Protein AF-0000000084520763 (afdb_homodimer)

Organism: Aneurinibacillus migulanus (NCBI:txid47500)

Radius of gyration: 21.93 Å; Cα contacts (8 Å, |Δi|>4): 708; chains: 2; bounding box: 49×59×62 Å

pLDDT: mean 82.58, std 15.02, range [36.91, 96.44]

Foldseek 3Di:
DPPDPVVVVVVVVVVCVLCVPAFAFQAFAQDADDVVLLVVLLVQLVVQPDDDDQQKDKDKAQDLVLLVVVLVVLLVQVVVVVVVPDDPVCCVVCVPVCPVSGRCLSRSFRMKMWMWGFQPPVDDCRVVSSVVSVVSSQSSLSVSVKHKHWDARPPQVVVCVSVVHDPRIGTGTMIRIHHHDPPTDGPPDDDDDPVVVDDDD/DPPDPVVVVVVVVVVCVLCVPAFAFQAFAQDADDVVLLVVLLVQLVVQPDDDDQQKDKDKAQDLVLLVVVLVVLLVQVVVVVVVPDDPVCCVVCVPVPPVSGRCLSRSFRMKMWMWGFQPPVDDCRVVSSVVSVVSSQSSLSVSVKHKHWDARPPPVVVCVSVVHDPRIGTGTMIRIHHHDPPTDGPPDDDDDPVVVDDDD

InterPro domains:
  IPR000415 Nitroreductase-like [G3DSA:3.40.109.10] (2-201)
  IPR000415 Nitroreductase-like [SSF55469] (14-199)
  IPR029479 Nitroreductase [PF00881] (20-179)
  IPR050627 Nitroreductase/BluB [PTHR23026] (15-199)

Nearest PDB structures (foldseek):
  5ko8-assembly2_B-2  TM=8.827E-01  e=6.848E-21  Haliscomenobacter hydrossis DSM 1100
  5ko8-assembly1_A-3  TM=8.612E-01  e=7.291E-21  Haliscomenobacter hydrossis DSM 1100
  5ko7-assembly1_B  TM=8.906E-01  e=4.976E-18  Haliscomenobacter hydrossis DSM 1100
  4dn2-assembly1_B  TM=7.904E-01  e=3.378E-12  Geobacter metallireducens GS-15
  7vqk-assembly1_B  TM=6.724E-01  e=2.124E-10  Streptomyces sp. KIB-H033

Secondary structure (DSSP, 8-state):
----HHHHHHHHHHHHHHHTT--B-S-B-S----HHHHHHHHGGGGG-SS-SS--EEEEEE--HHHHHHHHHHHHHHHHHHHHHH--HHHHHHHTTS------THHHHSSEEEEEEEE--TT-TTHHHHHHHHHHHHHHHHHHTT-EE--B--SS-HHHHHHTT--TTEEEEEEEEEEPBPTT------PPPPHHHHEEE-/----HHHHHHHHHHHHHHHTT--B-S-B-S----HHHHHHHHGGGGG-SS-SS--EEEEEE--HHHHHHHHHHHHHHHHHHHHHH--HHHHHHHTTS------THHHHSSEEEEEEEE--TT-TTHHHHHHHHHHHHHHHHHHTT-EE--B--SS-HHHHHHTT--TTEEEEEEEEEEPBPTT------PPPPHHHHEEE-

Structure (mmCIF, N/CA/C/O backbone):
data_AF-0000000084520763-model_v1
#
loop_
_entity.id
_entity.type
_entity.pdbx_description
1 polymer 'Nitroreductase domain-containing protein'
#
loop_
_atom_site.group_PDB
_atom_site.id
_atom_site.type_symbol
_atom_site.label_atom_id
_atom_site.label_alt_id
_atom_site.label_comp_id
_atom_site.label_asym_id
_atom_site.label_entity_id
_atom_site.label_seq_id
_atom_site.pdbx_PDB_ins_code
_atom_site.Cartn_x
_atom_site.Cartn_y
_atom_site.Cartn_z
_atom_site.occupancy
_atom_site.B_iso_or_equiv
_atom_site.auth_seq_id
_atom_site.auth_comp_id
_atom_site.auth_asym_id
_atom_site.auth_atom_id
_atom_site.pdbx_PDB_model_num
ATOM 1 N N . MET A 1 1 ? 22.656 -13.297 -12.5 1 38.19 1 MET A N 1
ATOM 2 C CA . MET A 1 1 ? 23.25 -13.344 -11.172 1 38.19 1 MET A CA 1
ATOM 3 C C . MET A 1 1 ? 22.578 -14.406 -10.305 1 38.19 1 MET A C 1
ATOM 5 O O . MET A 1 1 ? 21.359 -14.453 -10.219 1 38.19 1 MET A O 1
ATOM 9 N N . ILE A 1 2 ? 23.219 -15.43 -10.148 1 45.47 2 ILE A N 1
ATOM 10 C CA . ILE A 1 2 ? 22.75 -16.516 -9.297 1 45.47 2 ILE A CA 1
ATOM 11 C C . ILE A 1 2 ? 22.297 -15.961 -7.953 1 45.47 2 ILE A C 1
ATOM 13 O O . ILE A 1 2 ? 23.078 -15.352 -7.219 1 45.47 2 ILE A O 1
ATOM 17 N N . VAL A 1 3 ? 21.188 -15.5 -8.008 1 58.38 3 VAL A N 1
ATOM 18 C CA . VAL A 1 3 ? 20.688 -14.961 -6.75 1 58.38 3 VAL A CA 1
ATOM 19 C C . VAL A 1 3 ? 20.812 -16.016 -5.648 1 58.38 3 VAL A C 1
ATOM 21 O O . VAL A 1 3 ? 20.359 -17.141 -5.812 1 58.38 3 VAL A O 1
ATOM 24 N N . ASN A 1 4 ? 21.922 -15.844 -4.773 1 74.38 4 ASN A N 1
ATOM 25 C CA . ASN A 1 4 ? 22.156 -16.703 -3.621 1 74.38 4 ASN A CA 1
ATOM 26 C C . ASN A 1 4 ? 21.25 -16.359 -2.453 1 74.38 4 ASN A C 1
ATOM 28 O O . ASN A 1 4 ? 20.938 -15.188 -2.227 1 74.38 4 ASN A O 1
ATOM 32 N N . ASP A 1 5 ? 20.688 -17.375 -1.87 1 80.19 5 ASP A N 1
ATOM 33 C CA . ASP A 1 5 ? 19.734 -17.297 -0.771 1 80.19 5 ASP A CA 1
ATOM 34 C C . ASP A 1 5 ? 20.281 -16.453 0.374 1 80.19 5 ASP A C 1
ATOM 36 O O . ASP A 1 5 ? 19.562 -15.625 0.944 1 80.19 5 ASP A O 1
ATOM 40 N N . GLU A 1 6 ? 21.594 -16.547 0.55 1 85.19 6 GLU A N 1
ATOM 41 C CA . GLU A 1 6 ? 22.188 -15.828 1.674 1 85.19 6 GLU A CA 1
ATOM 42 C C . GLU A 1 6 ? 22.234 -14.328 1.406 1 85.19 6 GLU A C 1
ATOM 44 O O . GLU A 1 6 ? 21.969 -13.523 2.301 1 85.19 6 GLU A O 1
ATOM 49 N N . THR A 1 7 ? 22.625 -14.047 0.231 1 90.44 7 THR A N 1
ATOM 50 C CA . THR A 1 7 ? 22.688 -12.641 -0.148 1 90.44 7 THR A CA 1
ATOM 51 C C . THR A 1 7 ? 21.297 -12.016 -0.14 1 90.44 7 THR A C 1
ATOM 53 O O . THR A 1 7 ? 21.125 -10.875 0.295 1 90.44 7 THR A O 1
ATOM 56 N N . GLN A 1 8 ? 20.359 -12.797 -0.57 1 92 8 GLN A N 1
ATOM 57 C CA . GLN A 1 8 ? 18.984 -12.312 -0.585 1 92 8 GLN A CA 1
ATOM 58 C C . GLN A 1 8 ? 18.469 -12.102 0.832 1 92 8 GLN A C 1
ATOM 60 O O . GLN A 1 8 ? 17.812 -11.086 1.115 1 92 8 GLN A O 1
ATOM 65 N N . LEU A 1 9 ? 18.828 -13.039 1.695 1 92.69 9 LEU A N 1
ATOM 66 C CA . LEU A 1 9 ? 18.391 -12.945 3.084 1 92.69 9 LEU A CA 1
ATOM 67 C C . LEU A 1 9 ? 19.016 -11.727 3.766 1 92.69 9 LEU A C 1
ATOM 69 O O . LEU A 1 9 ? 18.344 -11.023 4.52 1 92.69 9 LEU A O 1
ATOM 73 N N . ALA A 1 10 ? 20.25 -11.477 3.441 1 93.38 10 ALA A N 1
ATOM 74 C CA . ALA A 1 10 ? 20.938 -10.32 4.008 1 93.38 10 ALA A CA 1
ATOM 75 C C . ALA A 1 10 ? 20.328 -9.016 3.494 1 93.38 10 ALA A C 1
ATOM 77 O O . ALA A 1 10 ? 20.172 -8.055 4.246 1 93.38 10 ALA A O 1
ATOM 78 N N . ALA A 1 11 ? 19.984 -9.055 2.248 1 92.62 11 ALA A N 1
ATOM 79 C CA . ALA A 1 11 ? 19.406 -7.859 1.635 1 92.62 11 ALA A CA 1
ATOM 80 C C . ALA A 1 11 ? 18.047 -7.531 2.256 1 92.62 11 ALA A C 1
ATOM 82 O O . ALA A 1 11 ? 17.781 -6.375 2.592 1 92.62 11 ALA A O 1
ATOM 83 N N . ILE A 1 12 ? 17.234 -8.523 2.416 1 93.88 12 ILE A N 1
ATOM 84 C CA . ILE A 1 12 ? 15.898 -8.289 2.943 1 93.88 12 ILE A CA 1
ATOM 85 C C . ILE A 1 12 ? 15.984 -7.93 4.426 1 93.88 12 ILE A C 1
ATOM 87 O O . ILE A 1 12 ? 15.203 -7.109 4.918 1 93.88 12 ILE A O 1
ATOM 91 N N . GLU A 1 13 ? 16.906 -8.469 5.129 1 93.06 13 GLU A N 1
ATOM 92 C CA . GLU A 1 13 ? 17.109 -8.094 6.527 1 93.06 13 GLU A CA 1
ATOM 93 C C . GLU A 1 13 ? 17.531 -6.633 6.656 1 93.06 13 GLU A C 1
ATOM 95 O O . GLU A 1 13 ? 17 -5.906 7.504 1 93.06 13 GLU A O 1
ATOM 100 N N . SER A 1 14 ? 18.453 -6.277 5.84 1 94.19 14 SER A N 1
ATOM 101 C CA . SER A 1 14 ? 18.875 -4.883 5.836 1 94.19 14 SER A CA 1
ATOM 102 C C . SER A 1 14 ? 17.719 -3.945 5.508 1 94.19 14 SER A C 1
ATOM 104 O O . SER A 1 14 ? 17.562 -2.906 6.152 1 94.19 14 SER A O 1
ATOM 106 N N . TYR A 1 15 ? 16.969 -4.312 4.559 1 93.44 15 TYR A N 1
ATOM 107 C CA . TYR A 1 15 ? 15.805 -3.527 4.184 1 93.44 15 TYR A CA 1
ATOM 108 C C . TYR A 1 15 ? 14.82 -3.428 5.348 1 93.44 15 TYR A C 1
ATOM 110 O O . TYR A 1 15 ? 14.336 -2.34 5.668 1 93.44 15 TYR A O 1
ATOM 118 N N . PHE A 1 16 ? 14.555 -4.508 5.988 1 91.62 16 PHE A N 1
ATOM 119 C CA . PHE A 1 16 ? 13.617 -4.543 7.102 1 91.62 16 PHE A CA 1
ATOM 120 C C . PHE A 1 16 ? 14.078 -3.639 8.234 1 91.62 16 PHE A C 1
ATOM 122 O O . PHE A 1 16 ? 13.281 -2.869 8.781 1 91.62 16 PHE A O 1
ATOM 129 N N . GLN A 1 17 ? 15.32 -3.719 8.516 1 90.75 17 GLN A N 1
ATOM 130 C CA . GLN A 1 17 ? 15.867 -2.9 9.594 1 90.75 17 GLN A CA 1
ATOM 131 C C . GLN A 1 17 ? 15.75 -1.415 9.273 1 90.75 17 GLN A C 1
ATOM 133 O O . GLN A 1 17 ? 15.492 -0.598 10.156 1 90.75 17 GLN A O 1
ATOM 138 N N . PHE A 1 18 ? 15.961 -1.169 8.047 1 91.75 18 PHE A N 1
ATOM 139 C CA . PHE A 1 18 ? 15.828 0.212 7.598 1 91.75 18 PHE A CA 1
ATOM 140 C C . PHE A 1 18 ? 14.383 0.678 7.699 1 91.75 18 PHE A C 1
ATOM 142 O O . PHE A 1 18 ? 14.109 1.737 8.266 1 91.75 18 PHE A O 1
ATOM 149 N N . MET A 1 19 ? 13.438 -0.128 7.258 1 90.88 19 MET A N 1
ATOM 150 C CA . MET A 1 19 ? 12.023 0.252 7.211 1 90.88 19 MET A CA 1
ATOM 151 C C . MET A 1 19 ? 11.422 0.276 8.609 1 90.88 19 MET A C 1
ATOM 153 O O . MET A 1 19 ? 10.5 1.049 8.883 1 90.88 19 MET A O 1
ATOM 157 N N . LYS A 1 20 ? 11.922 -0.509 9.453 1 85.88 20 LYS A N 1
ATOM 158 C CA . LYS A 1 20 ? 11.422 -0.598 10.82 1 85.88 20 LYS A CA 1
ATOM 159 C C . LYS A 1 20 ? 11.625 0.718 11.57 1 85.88 20 LYS A C 1
ATOM 161 O O . LYS A 1 20 ? 10.969 0.966 12.586 1 85.88 20 LYS A O 1
ATOM 166 N N . LYS A 1 21 ? 12.492 1.505 11.078 1 85.44 21 LYS A N 1
ATOM 167 C CA . LYS A 1 21 ? 12.742 2.803 11.695 1 85.44 21 LYS A CA 1
ATOM 168 C C . LYS A 1 21 ? 11.633 3.793 11.359 1 85.44 21 LYS A C 1
ATOM 170 O O . LYS A 1 21 ? 11.523 4.848 11.984 1 85.44 21 LYS A O 1
ATOM 175 N N . ARG A 1 22 ? 10.883 3.383 10.367 1 80.12 22 ARG A N 1
ATOM 176 C CA . ARG A 1 22 ? 9.758 4.246 10.023 1 80.12 22 ARG A CA 1
ATOM 177 C C . ARG A 1 22 ? 8.742 4.293 11.156 1 80.12 22 ARG A C 1
ATOM 179 O O . ARG A 1 22 ? 8.383 3.258 11.719 1 80.12 22 ARG A O 1
ATOM 186 N N . ARG A 1 23 ? 8.305 5.477 11.594 1 75.25 23 ARG A N 1
ATOM 187 C CA . ARG A 1 23 ? 7.281 5.66 12.617 1 75.25 23 ARG A CA 1
ATOM 188 C C . ARG A 1 23 ? 6.32 6.781 12.234 1 75.25 23 ARG A C 1
ATOM 190 O O . ARG A 1 23 ? 6.688 7.695 11.492 1 75.25 23 ARG A O 1
ATOM 197 N N . ASN A 1 24 ? 5.129 6.57 12.773 1 76.69 24 ASN A N 1
ATOM 198 C CA . ASN A 1 24 ? 4.223 7.711 12.695 1 76.69 24 ASN A CA 1
ATOM 199 C C . ASN A 1 24 ? 4.68 8.859 13.586 1 76.69 24 ASN A C 1
ATOM 201 O O . ASN A 1 24 ? 5.051 8.641 14.742 1 76.69 24 ASN A O 1
ATOM 205 N N . VAL A 1 25 ? 4.727 9.891 12.977 1 77.38 25 VAL A N 1
ATOM 206 C CA . VAL A 1 25 ? 5.191 11.078 13.688 1 77.38 25 VAL A CA 1
ATOM 207 C C . VAL A 1 25 ? 4.078 12.125 13.727 1 77.38 25 VAL A C 1
ATOM 209 O O . VAL A 1 25 ? 3.428 12.391 12.719 1 77.38 25 VAL A O 1
ATOM 212 N N . ARG A 1 26 ? 3.844 12.648 14.938 1 81.31 26 ARG A N 1
ATOM 213 C CA . ARG A 1 26 ? 2.816 13.68 15.078 1 81.31 26 ARG A CA 1
ATOM 214 C C . ARG A 1 26 ? 3.439 15.031 15.383 1 81.31 26 ARG A C 1
ATOM 216 O O . ARG A 1 26 ? 2.754 16.062 15.352 1 81.31 26 ARG A O 1
ATOM 223 N N . GLN A 1 27 ? 4.66 14.938 15.656 1 87 27 GLN A N 1
ATOM 224 C CA . GLN A 1 27 ? 5.398 16.172 15.898 1 87 27 GLN A CA 1
ATOM 225 C C . GLN A 1 27 ? 6.426 16.422 14.797 1 87 27 GLN A C 1
ATOM 227 O O . GLN A 1 27 ? 7.32 15.602 14.57 1 87 27 GLN A O 1
ATOM 232 N N . TYR A 1 28 ? 6.301 17.547 14.188 1 91.44 28 TYR A N 1
ATOM 233 C CA . TYR A 1 28 ? 7.141 17.859 13.031 1 91.44 28 TYR A CA 1
ATOM 234 C C . TYR A 1 28 ? 8.062 19.031 13.328 1 91.44 28 TYR A C 1
ATOM 236 O O . TYR A 1 28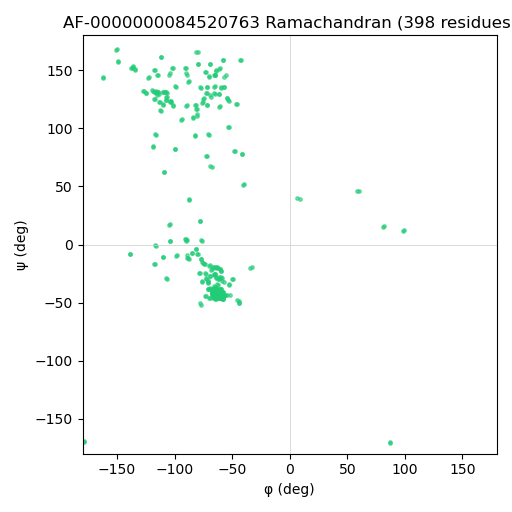 ? 7.703 19.938 14.086 1 91.44 28 TYR A O 1
ATOM 244 N N . ALA A 1 29 ? 9.188 18.891 12.734 1 88.62 29 ALA A N 1
ATOM 245 C CA . ALA A 1 29 ? 10.078 20.047 12.742 1 88.62 29 ALA A CA 1
ATOM 246 C C . ALA A 1 29 ? 9.531 21.172 11.867 1 88.62 29 ALA A C 1
ATOM 248 O O . ALA A 1 29 ? 8.781 20.906 10.914 1 88.62 29 ALA A O 1
ATOM 249 N N . ARG A 1 30 ? 9.914 22.344 12.164 1 82.31 30 ARG A N 1
ATOM 250 C CA . ARG A 1 30 ? 9.461 23.5 11.391 1 82.31 30 ARG A CA 1
ATOM 251 C C . ARG A 1 30 ? 10.266 23.641 10.102 1 82.31 30 ARG A C 1
ATOM 253 O O . ARG A 1 30 ? 9.898 24.422 9.219 1 82.31 30 ARG A O 1
ATOM 260 N N . GLU A 1 31 ? 11.227 22.891 10.008 1 85.12 31 GLU A N 1
ATOM 261 C CA . GLU A 1 31 ? 12.062 22.938 8.812 1 85.12 31 GLU A CA 1
ATOM 262 C C . GLU A 1 31 ? 11.258 22.625 7.559 1 85.12 31 GLU A C 1
ATOM 264 O O . GLU A 1 31 ? 10.43 21.703 7.566 1 85.12 31 GLU A O 1
ATOM 269 N N . ASN A 1 32 ? 11.547 23.453 6.598 1 89.19 32 ASN A N 1
ATOM 270 C CA . ASN A 1 32 ? 10.875 23.234 5.324 1 89.19 32 ASN A C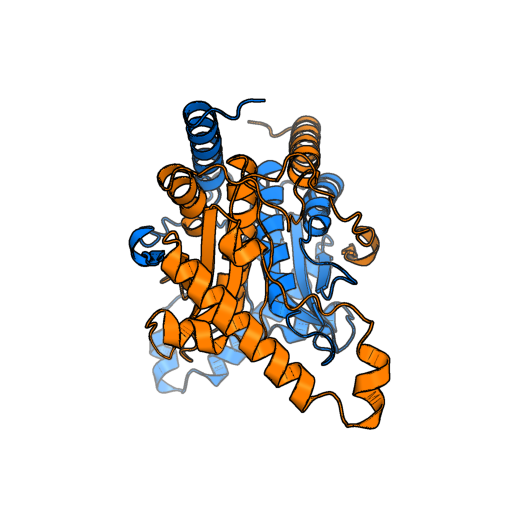A 1
ATOM 271 C C . ASN A 1 32 ? 11.445 22.031 4.594 1 89.19 32 ASN A C 1
ATOM 273 O O . ASN A 1 32 ? 12.602 21.672 4.785 1 89.19 32 ASN A O 1
ATOM 277 N N . VAL A 1 33 ? 10.586 21.375 3.846 1 93.12 33 VAL A N 1
ATOM 278 C CA . VAL A 1 33 ? 10.984 20.297 2.941 1 93.12 33 VAL A CA 1
ATOM 279 C C . VAL A 1 33 ? 10.891 20.781 1.494 1 93.12 33 VAL A C 1
ATOM 281 O O . VAL A 1 33 ? 9.844 21.266 1.062 1 93.12 33 VAL A O 1
ATOM 284 N N . ASP A 1 34 ? 11.992 20.641 0.862 1 92.5 34 ASP A N 1
ATOM 285 C CA . ASP A 1 34 ? 11.992 20.984 -0.557 1 92.5 34 ASP A CA 1
ATOM 286 C C . ASP A 1 34 ? 10.898 20.234 -1.306 1 92.5 34 ASP A C 1
ATOM 288 O O . ASP A 1 34 ? 10.844 19 -1.246 1 92.5 34 ASP A O 1
ATOM 292 N N . ILE A 1 35 ? 10.086 21.016 -2.006 1 92.56 35 ILE A N 1
ATOM 293 C CA . ILE A 1 35 ? 8.969 20.422 -2.73 1 92.56 35 ILE A CA 1
ATOM 294 C C . ILE A 1 35 ? 9.484 19.438 -3.777 1 92.56 35 ILE A C 1
ATOM 296 O O . ILE A 1 35 ? 8.828 18.438 -4.086 1 92.56 35 ILE A O 1
ATOM 300 N N . ASN A 1 36 ? 10.672 19.656 -4.273 1 92.5 36 ASN A N 1
ATOM 301 C CA . ASN A 1 36 ? 11.258 18.75 -5.254 1 92.5 36 ASN A CA 1
ATOM 302 C C . ASN A 1 36 ? 11.531 17.375 -4.652 1 92.5 36 ASN A C 1
ATOM 304 O O . ASN A 1 36 ? 11.398 16.359 -5.332 1 92.5 36 ASN A O 1
ATOM 308 N N . LEU A 1 37 ? 11.992 17.375 -3.447 1 93.75 37 LEU A N 1
ATOM 309 C CA . LEU A 1 37 ? 12.219 16.125 -2.754 1 93.75 37 LEU A CA 1
ATOM 310 C C . LEU A 1 37 ? 10.93 15.32 -2.635 1 93.75 37 LEU A C 1
ATOM 312 O O . LEU A 1 37 ? 10.906 14.117 -2.904 1 93.75 37 LEU A O 1
ATOM 316 N N . LEU A 1 38 ? 9.859 16 -2.285 1 93.88 38 LEU A N 1
ATOM 317 C CA . LEU A 1 38 ? 8.555 15.352 -2.195 1 93.88 38 LEU A CA 1
ATOM 318 C C . LEU A 1 38 ? 8.109 14.852 -3.562 1 93.88 38 LEU A C 1
ATOM 320 O O . LEU A 1 38 ? 7.617 13.727 -3.688 1 93.88 38 LEU A O 1
ATOM 324 N N . HIS A 1 39 ? 8.344 15.633 -4.543 1 92.38 39 HIS A N 1
ATOM 325 C CA . HIS A 1 39 ? 7.969 15.234 -5.895 1 92.38 39 HIS A CA 1
ATOM 326 C C . HIS A 1 39 ? 8.711 13.969 -6.32 1 92.38 39 HIS A C 1
ATOM 328 O O . HIS A 1 39 ? 8.117 13.062 -6.91 1 92.38 39 HIS A O 1
ATOM 334 N N . GLN A 1 40 ? 9.961 13.961 -6.035 1 91.88 40 GLN A N 1
ATOM 335 C CA . GLN A 1 40 ? 10.758 12.781 -6.371 1 91.88 40 GLN A CA 1
ATOM 336 C C . GLN A 1 40 ? 10.25 11.547 -5.633 1 91.88 40 GLN A C 1
ATOM 338 O O . GLN A 1 40 ? 10.18 10.461 -6.203 1 91.88 40 GLN A O 1
ATOM 343 N N . ALA A 1 41 ? 9.922 11.742 -4.398 1 93.56 41 ALA A N 1
ATOM 344 C CA . ALA A 1 41 ? 9.375 10.625 -3.633 1 93.56 41 ALA A CA 1
ATOM 345 C C . ALA A 1 41 ? 8.055 10.141 -4.234 1 93.56 41 ALA A C 1
ATOM 347 O O . ALA A 1 41 ? 7.801 8.938 -4.297 1 93.56 41 ALA A O 1
ATOM 348 N N . MET A 1 42 ? 7.277 11.055 -4.766 1 93.62 42 MET A N 1
ATOM 349 C CA . MET A 1 42 ? 5.953 10.75 -5.297 1 93.62 42 MET A CA 1
ATOM 350 C C . MET A 1 42 ? 6.055 10 -6.617 1 93.62 42 MET A C 1
ATOM 352 O O . MET A 1 42 ? 5.086 9.375 -7.059 1 93.62 42 MET A O 1
ATOM 356 N N . ARG A 1 43 ? 7.184 10.008 -7.266 1 89.69 43 ARG A N 1
ATOM 357 C CA . ARG A 1 43 ? 7.371 9.234 -8.492 1 89.69 43 ARG A CA 1
ATOM 358 C C . ARG A 1 43 ? 7.16 7.742 -8.234 1 89.69 43 ARG A C 1
ATOM 360 O O . ARG A 1 43 ? 6.828 6.992 -9.148 1 89.69 43 ARG A O 1
ATOM 367 N N . ALA A 1 44 ? 7.32 7.391 -6.977 1 87.69 44 ALA A N 1
ATOM 368 C CA . ALA A 1 44 ? 7.188 5.98 -6.617 1 87.69 44 ALA A CA 1
ATOM 369 C C . ALA A 1 44 ? 5.77 5.48 -6.863 1 87.69 44 ALA A C 1
ATOM 371 O O . ALA A 1 44 ? 5.559 4.297 -7.129 1 87.69 44 ALA A O 1
ATOM 372 N N . VAL A 1 45 ? 4.766 6.371 -6.781 1 85.69 45 VAL A N 1
ATOM 373 C CA . VAL A 1 45 ? 3.373 5.965 -6.945 1 85.69 45 VAL A CA 1
ATOM 374 C C . VAL A 1 45 ? 3.137 5.496 -8.375 1 85.69 45 VAL A C 1
ATOM 376 O O . VAL A 1 45 ? 2.219 4.715 -8.641 1 85.69 45 VAL A O 1
ATOM 379 N N . ALA A 1 46 ? 3.986 5.871 -9.258 1 76.12 46 ALA A N 1
ATOM 380 C CA . ALA A 1 46 ? 3.871 5.48 -10.664 1 76.12 46 ALA A CA 1
ATOM 381 C C . ALA A 1 46 ? 4.324 4.039 -10.867 1 76.12 46 ALA A C 1
ATOM 383 O O . ALA A 1 46 ? 4.133 3.471 -11.945 1 76.12 46 ALA A O 1
ATOM 384 N N . ILE A 1 47 ? 4.969 3.508 -9.828 1 75.25 47 ILE A N 1
ATOM 385 C CA . ILE A 1 47 ? 5.375 2.109 -9.914 1 75.25 47 ILE A CA 1
ATOM 386 C C . ILE A 1 47 ? 4.176 1.206 -9.656 1 75.25 47 ILE A C 1
ATOM 388 O O . ILE A 1 47 ? 4.336 0.033 -9.305 1 75.25 47 ILE A O 1
ATOM 392 N N . ASP A 1 48 ? 3.002 1.688 -9.805 1 75.12 48 ASP A N 1
ATOM 393 C CA . ASP A 1 48 ? 1.726 0.984 -9.742 1 75.12 48 ASP A CA 1
ATOM 394 C C . ASP A 1 48 ? 1.775 -0.31 -10.555 1 75.12 48 ASP A C 1
ATOM 396 O O . ASP A 1 48 ? 2.09 -0.291 -11.75 1 75.12 48 ASP A O 1
ATOM 400 N N . PRO A 1 49 ? 1.525 -1.462 -9.844 1 77.31 49 PRO A N 1
ATOM 401 C CA . PRO A 1 49 ? 1.66 -2.75 -10.531 1 77.31 49 PRO A CA 1
ATOM 402 C C . PRO A 1 49 ? 0.481 -3.059 -11.445 1 77.31 49 PRO A C 1
ATOM 404 O O . PRO A 1 49 ? 0.437 -4.125 -12.07 1 77.31 49 PRO A O 1
ATOM 407 N N . PHE A 1 50 ? -0.397 -2.182 -11.555 1 79.25 50 PHE A N 1
ATOM 408 C CA . PHE A 1 50 ? -1.604 -2.447 -12.328 1 79.25 50 PHE A CA 1
ATOM 409 C C . PHE A 1 50 ? -1.549 -1.739 -13.672 1 79.25 50 PHE A C 1
ATOM 411 O O . PHE A 1 50 ? -0.855 -0.731 -13.82 1 79.25 50 PHE A O 1
ATOM 418 N N . GLY A 1 51 ? -2.078 -2.309 -14.625 1 73.12 51 GLY A N 1
ATOM 419 C CA . GLY A 1 51 ? -2.182 -1.668 -15.93 1 73.12 51 GLY A CA 1
ATOM 420 C C . GLY A 1 51 ? -3.33 -0.682 -16.016 1 73.12 51 GLY A C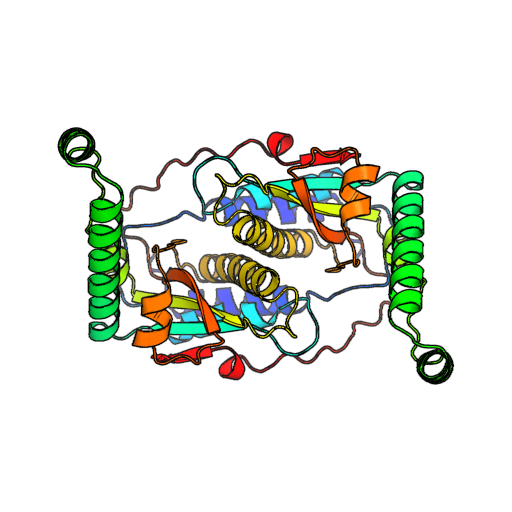 1
ATOM 421 O O . GLY A 1 51 ? -4.121 -0.555 -15.086 1 73.12 51 GLY A O 1
ATOM 422 N N . GLY A 1 52 ? -3.301 0.135 -17.047 1 76.25 52 GLY A N 1
ATOM 423 C CA . GLY A 1 52 ? -4.402 1.04 -17.328 1 76.25 52 GLY A CA 1
ATOM 424 C C . GLY A 1 52 ? -4.289 2.363 -16.594 1 76.25 52 GLY A C 1
ATOM 425 O O . GLY A 1 52 ? -3.225 2.701 -16.062 1 76.25 52 GLY A O 1
ATOM 426 N N . GLU A 1 53 ? -5.328 3.041 -16.688 1 80.75 53 GLU A N 1
ATOM 427 C CA . GLU A 1 53 ? -5.355 4.348 -16.031 1 80.75 53 GLU A CA 1
ATOM 428 C C . GLU A 1 53 ? -5.438 4.203 -14.516 1 80.75 53 GLU A C 1
ATOM 430 O O . GLU A 1 53 ? -6.184 3.361 -14.008 1 80.75 53 GLU A O 1
ATOM 435 N N . GLN A 1 54 ? -4.656 4.98 -13.883 1 87.81 54 GLN A N 1
ATOM 436 C CA . GLN A 1 54 ? -4.668 4.965 -12.422 1 87.81 54 GLN A CA 1
ATOM 437 C C . GLN A 1 54 ? -5.938 5.605 -11.875 1 87.81 54 GLN A C 1
ATOM 439 O O . GLN A 1 54 ? -6.203 6.785 -12.125 1 87.81 54 GLN A O 1
ATOM 444 N N . PRO A 1 55 ? -6.707 4.867 -11.125 1 91.62 55 PRO A N 1
ATOM 445 C CA . PRO A 1 55 ? -7.977 5.387 -10.609 1 91.62 55 PRO A CA 1
ATOM 446 C C . PRO A 1 55 ? -7.82 6.117 -9.281 1 91.62 55 PRO A C 1
ATOM 448 O O . PRO A 1 55 ? -8.633 5.93 -8.367 1 91.62 55 PRO A O 1
ATOM 451 N N . TYR A 1 56 ? -6.801 6.859 -9.117 1 93.12 56 TYR A N 1
ATOM 452 C CA . TYR A 1 56 ? -6.543 7.625 -7.898 1 93.12 56 TYR A CA 1
ATOM 453 C C . TYR A 1 56 ? -5.777 8.906 -8.219 1 93.12 56 TYR A C 1
ATOM 455 O O . TYR A 1 56 ? -5.195 9.039 -9.297 1 93.12 56 TYR A O 1
ATOM 463 N N . ARG A 1 57 ? -5.902 9.828 -7.328 1 93 57 ARG A N 1
ATOM 464 C CA . ARG A 1 57 ? -5.176 11.094 -7.391 1 93 57 ARG A CA 1
ATOM 465 C C . ARG A 1 57 ? -4.578 11.445 -6.031 1 93 57 ARG A C 1
ATOM 467 O O . ARG A 1 57 ? -5.094 11.031 -4.992 1 93 57 ARG A O 1
ATOM 474 N N . PHE A 1 58 ? -3.473 12.156 -6.133 1 95 58 PHE A N 1
ATOM 475 C CA . PHE A 1 58 ? -2.857 12.734 -4.941 1 95 58 PHE A CA 1
ATOM 476 C C . PHE A 1 58 ? -2.801 14.25 -5.035 1 95 58 PHE A C 1
ATOM 478 O O . PHE A 1 58 ? -2.424 14.797 -6.074 1 95 58 PHE A O 1
ATOM 485 N N . ALA A 1 59 ? -3.229 14.906 -3.965 1 95.19 59 ALA A N 1
ATOM 486 C CA . ALA A 1 59 ? -3.088 16.359 -3.871 1 95.19 59 ALA A CA 1
ATOM 487 C C . ALA A 1 59 ? -1.991 16.734 -2.881 1 95.19 59 ALA A C 1
ATOM 489 O O . ALA A 1 59 ? -1.943 16.219 -1.766 1 95.19 59 ALA A O 1
ATOM 490 N N . ILE A 1 60 ? -1.092 17.609 -3.293 1 95.69 60 ILE A N 1
ATOM 491 C CA . ILE A 1 60 ? -0.07 18.141 -2.404 1 95.69 60 ILE A CA 1
ATOM 492 C C . ILE A 1 60 ? -0.459 19.562 -1.973 1 95.69 60 ILE A C 1
ATOM 494 O O . ILE A 1 60 ? -0.721 20.422 -2.814 1 95.69 60 ILE A O 1
ATOM 498 N N . VAL A 1 61 ? -0.549 19.766 -0.68 1 95.19 61 VAL A N 1
ATOM 499 C CA . VAL A 1 61 ? -0.831 21.078 -0.109 1 95.19 61 VAL A CA 1
ATOM 500 C C . VAL A 1 61 ? 0.397 21.578 0.642 1 95.19 61 VAL A C 1
ATOM 502 O O . VAL A 1 61 ? 0.787 21.016 1.665 1 95.19 61 VAL A O 1
ATOM 505 N N . SER A 1 62 ? 0.969 22.672 0.16 1 93.69 62 SER A N 1
ATOM 506 C CA . SER A 1 62 ? 2.199 23.188 0.751 1 93.69 62 SER A CA 1
ATOM 507 C C . SER A 1 62 ? 1.994 24.578 1.325 1 93.69 62 SER A C 1
ATOM 509 O O . SER A 1 62 ? 2.805 25.047 2.125 1 93.69 62 SER A O 1
ATOM 511 N N . ASN A 1 63 ? 0.905 25.125 0.85 1 92.44 63 ASN A N 1
ATOM 512 C CA . ASN A 1 63 ? 0.604 26.484 1.3 1 92.44 63 ASN A CA 1
ATOM 513 C C . ASN A 1 63 ? 0.143 26.5 2.754 1 92.44 63 ASN A C 1
ATOM 515 O O . ASN A 1 63 ? -0.788 25.781 3.125 1 92.44 63 ASN A O 1
ATOM 519 N N . ASN A 1 64 ? 0.771 27.406 3.541 1 92.69 64 ASN A N 1
ATOM 520 C CA . ASN A 1 64 ? 0.487 27.438 4.973 1 92.69 64 ASN A CA 1
ATOM 521 C C . ASN A 1 64 ? -0.963 27.844 5.242 1 92.69 64 ASN A C 1
ATOM 523 O O . ASN A 1 64 ? -1.59 27.312 6.164 1 92.69 64 ASN A O 1
ATOM 527 N N . GLU A 1 65 ? -1.413 28.75 4.488 1 94 65 GLU A N 1
ATOM 528 C CA . GLU A 1 65 ? -2.795 29.188 4.672 1 94 65 GLU A CA 1
ATOM 529 C C . GLU A 1 65 ? -3.773 28.047 4.391 1 94 65 GLU A C 1
ATOM 531 O O . GLU A 1 65 ? -4.746 27.859 5.125 1 94 65 GLU A O 1
ATOM 536 N N . GLN A 1 66 ? -3.518 27.312 3.346 1 93.94 66 GLN A N 1
ATOM 537 C CA . GLN A 1 66 ? -4.383 26.188 2.992 1 93.94 66 GLN A CA 1
ATOM 538 C C . GLN A 1 66 ? -4.293 25.078 4.031 1 93.94 66 GLN A C 1
ATOM 540 O O . GLN A 1 66 ? -5.305 24.469 4.387 1 93.94 66 GLN A O 1
ATOM 545 N N . LYS A 1 67 ? -3.121 24.797 4.461 1 94 67 LYS A N 1
ATOM 546 C CA . LYS A 1 67 ? -2.965 23.797 5.512 1 94 67 LYS A CA 1
ATOM 547 C C . LYS A 1 67 ? -3.725 24.188 6.773 1 94 67 LYS A C 1
ATOM 549 O O . LYS A 1 67 ? -4.359 23.359 7.414 1 94 67 LYS A O 1
ATOM 554 N N . GLN A 1 68 ? -3.611 25.453 7.148 1 93.94 68 GLN A N 1
ATOM 555 C CA . GLN A 1 68 ? -4.34 25.969 8.305 1 93.94 68 GLN A CA 1
ATOM 556 C C . GLN A 1 68 ? -5.844 25.781 8.133 1 93.94 68 GLN A C 1
ATOM 558 O O . GLN A 1 68 ? -6.543 25.391 9.07 1 93.94 68 GLN A O 1
ATOM 563 N N . LYS A 1 69 ? -6.27 26.109 6.961 1 92.62 69 LYS A N 1
ATOM 564 C CA . LYS A 1 69 ? -7.695 25.953 6.688 1 92.62 69 LYS A CA 1
ATOM 565 C C . LYS A 1 69 ? -8.125 24.5 6.789 1 92.62 69 LYS A C 1
ATOM 567 O O . LYS A 1 69 ? -9.18 24.188 7.34 1 92.62 69 LYS A O 1
ATOM 572 N N . ILE A 1 70 ? -7.367 23.641 6.23 1 92 70 ILE A N 1
ATOM 573 C CA . ILE A 1 70 ? -7.656 22.203 6.312 1 92 70 ILE A CA 1
ATOM 574 C C . ILE A 1 70 ? -7.719 21.781 7.777 1 92 70 ILE A C 1
ATOM 576 O O . ILE A 1 70 ? -8.617 21.031 8.172 1 92 70 ILE A O 1
ATOM 580 N N . ARG A 1 71 ? -6.781 22.234 8.586 1 91.25 71 ARG A N 1
ATOM 581 C CA . ARG A 1 71 ? -6.773 21.922 10.008 1 91.25 71 ARG A CA 1
ATOM 582 C C . ARG A 1 71 ? -8.062 22.375 10.68 1 91.25 71 ARG A C 1
ATOM 584 O O . ARG A 1 71 ? -8.688 21.625 11.422 1 91.25 71 ARG A O 1
ATOM 591 N N . GLU A 1 72 ? -8.414 23.547 10.383 1 89.69 72 GLU A N 1
ATOM 592 C CA . GLU A 1 72 ? -9.617 24.125 10.969 1 89.69 72 GLU A CA 1
ATOM 593 C C . GLU A 1 72 ? -10.859 23.312 10.602 1 89.69 72 GLU A C 1
ATOM 595 O O . GLU A 1 72 ? -11.68 23 11.461 1 89.69 72 GLU A O 1
ATOM 600 N N . LEU A 1 73 ? -10.953 22.984 9.367 1 87.25 73 LEU A N 1
ATOM 601 C CA . LEU A 1 73 ? -12.094 22.219 8.891 1 87.25 73 LEU A CA 1
ATOM 602 C C . LEU A 1 73 ? -12.102 20.828 9.508 1 87.25 73 LEU A C 1
ATOM 604 O O . LEU A 1 73 ? -13.164 20.312 9.867 1 87.25 73 LEU A O 1
ATOM 608 N N . ALA A 1 74 ? -11 20.25 9.609 1 85.81 74 ALA A N 1
ATOM 609 C CA . ALA A 1 74 ? -10.891 18.922 10.227 1 85.81 74 ALA A CA 1
ATOM 610 C C . ALA A 1 74 ? -11.312 18.969 11.695 1 85.81 74 ALA A C 1
ATOM 612 O O . ALA A 1 74 ? -11.992 18.062 12.172 1 85.81 74 ALA A O 1
ATOM 613 N N . GLU A 1 75 ? -10.867 19.922 12.391 1 83.12 75 GLU A N 1
ATOM 614 C CA . GLU A 1 75 ? -11.195 20.078 13.805 1 83.12 75 GLU A CA 1
ATOM 615 C C . GLU A 1 75 ? -12.688 20.328 14 1 83.12 75 GLU A C 1
ATOM 617 O O . GLU A 1 75 ? -13.297 19.828 14.945 1 83.12 75 GLU A O 1
ATOM 622 N N . ILE A 1 76 ? -13.242 21.078 13.117 1 80.88 76 ILE A N 1
ATOM 623 C CA . ILE A 1 76 ? -14.672 21.344 13.156 1 80.88 76 ILE A CA 1
ATOM 624 C C . ILE A 1 76 ? -15.453 20.047 12.969 1 80.88 76 ILE A C 1
ATOM 626 O O . ILE A 1 76 ? -16.422 19.797 13.695 1 80.88 76 ILE A O 1
ATOM 630 N N . GLU A 1 77 ? -15.039 19.25 12.016 1 78.56 77 GLU A N 1
ATOM 631 C CA . GLU A 1 77 ? -15.727 17.984 11.75 1 78.56 77 GLU A CA 1
ATOM 632 C C . GLU A 1 77 ? -15.625 17.047 12.953 1 78.56 77 GLU A C 1
ATOM 634 O O . GLU A 1 77 ? -16.578 16.328 13.266 1 78.56 77 GLU A O 1
ATOM 639 N N . GLU A 1 78 ? -14.539 17.016 13.555 1 76.19 78 GLU A N 1
ATOM 640 C CA . GLU A 1 78 ? -14.359 16.172 14.742 1 76.19 78 GLU A CA 1
ATOM 641 C C . GLU A 1 78 ? -15.289 16.609 15.867 1 76.19 78 GLU A C 1
ATOM 643 O O . GLU A 1 78 ? -15.875 15.758 16.547 1 76.19 78 GLU A O 1
ATOM 648 N N . VAL A 1 79 ? -15.352 17.891 16.078 1 71.94 79 VAL A N 1
ATOM 649 C CA . VAL A 1 79 ? -16.234 18.422 17.094 1 71.94 79 VAL A CA 1
ATOM 650 C C . VAL A 1 79 ? -17.688 18.031 16.797 1 71.94 79 VAL A C 1
ATOM 652 O O . VAL A 1 79 ? -18.422 17.609 17.688 1 71.94 79 VAL A O 1
ATOM 655 N N . LYS A 1 80 ? -18.031 18.078 15.539 1 73.88 80 LYS A N 1
ATOM 656 C CA . LYS A 1 80 ? -19.391 17.703 15.125 1 73.88 80 LYS A CA 1
ATOM 657 C C . LYS A 1 80 ? -19.656 16.234 15.391 1 73.88 80 LYS A C 1
ATOM 659 O O . LYS A 1 80 ? -20.734 15.867 15.883 1 73.88 80 LYS A O 1
ATOM 664 N N . LEU A 1 81 ? -18.734 15.453 15 1 68.5 81 LEU A N 1
ATOM 665 C CA . LEU A 1 81 ? -18.891 14.016 15.18 1 68.5 81 LEU A CA 1
ATOM 666 C C . LEU A 1 81 ? -19 13.664 16.656 1 68.5 81 LEU A C 1
ATOM 668 O O . LEU A 1 81 ? -19.828 12.836 17.047 1 68.5 81 LEU A O 1
ATOM 672 N N . TYR A 1 82 ? -18.156 14.266 17.406 1 64.94 82 TYR A N 1
ATOM 673 C CA . TYR A 1 82 ? -18.203 14.039 18.844 1 64.94 82 TYR A CA 1
ATOM 674 C C . TYR A 1 82 ? -19.531 14.484 19.438 1 64.94 82 TYR A C 1
ATOM 676 O O . TYR A 1 82 ? -20.078 13.805 20.312 1 64.94 82 TYR A O 1
ATOM 684 N N . GLN A 1 83 ? -19.922 15.547 19.031 1 65.81 83 GLN A N 1
ATOM 685 C CA . GLN A 1 83 ? -21.172 16.078 19.547 1 65.81 83 GLN A CA 1
ATOM 686 C C . GLN A 1 83 ? -22.359 15.211 19.125 1 65.81 83 GLN A C 1
ATOM 688 O O . GLN A 1 83 ? -23.328 15.07 19.875 1 65.81 83 GLN A O 1
ATOM 693 N N . GLU A 1 84 ? -22.281 14.68 17.938 1 62.81 84 GLU A N 1
ATOM 694 C CA . GLU A 1 84 ? -23.328 13.805 17.438 1 62.81 84 GLU A CA 1
ATOM 695 C C . GLU A 1 84 ? -23.344 12.469 18.172 1 62.81 84 GLU A C 1
ATOM 697 O O . GLU A 1 84 ? -24.375 11.82 18.281 1 62.81 84 GLU A O 1
ATOM 702 N N . ARG A 1 85 ? -22.156 12.023 18.453 1 57.91 85 ARG A N 1
ATOM 703 C CA . ARG A 1 85 ? -22.062 10.727 19.125 1 57.91 85 ARG A CA 1
ATOM 704 C C . ARG A 1 85 ? -22.375 10.867 20.609 1 57.91 85 ARG A C 1
ATOM 706 O O . ARG A 1 85 ? -22.719 9.883 21.281 1 57.91 85 ARG A O 1
ATOM 713 N N . ILE A 1 86 ? -21.797 11.773 21.406 1 54.25 86 ILE A N 1
ATOM 714 C CA . ILE A 1 86 ? -21.953 11.852 22.859 1 54.25 86 ILE A CA 1
ATOM 715 C C . ILE A 1 86 ? -23.359 12.336 23.203 1 54.25 86 ILE A C 1
ATOM 717 O O . ILE A 1 86 ? -23.781 13.414 22.75 1 54.25 86 ILE A O 1
ATOM 721 N N . SER A 1 87 ? -24.281 11.453 23.469 1 50.75 87 SER A N 1
ATOM 722 C CA . SER A 1 87 ? -25.422 11.812 24.297 1 50.75 87 SER A CA 1
ATOM 723 C C . SER A 1 87 ? -24.984 12.641 25.5 1 50.75 87 SER A C 1
ATOM 725 O O . SER A 1 87 ? -23.812 12.602 25.906 1 50.75 87 SER A O 1
ATOM 727 N N . ASP A 1 88 ? -25.812 13.484 26.25 1 49.69 88 ASP A N 1
ATOM 728 C CA . ASP A 1 88 ? -25.594 14.383 27.391 1 49.69 88 ASP A CA 1
ATOM 729 C C . ASP A 1 88 ? -24.719 13.719 28.453 1 49.69 88 ASP A C 1
ATOM 731 O O . ASP A 1 88 ? -23.828 14.359 29.016 1 49.69 88 ASP A O 1
ATOM 735 N N . GLU A 1 89 ? -25.047 12.562 28.828 1 51.09 89 GLU A N 1
ATOM 736 C CA . GLU A 1 89 ? -24.5 11.859 29.969 1 51.09 89 GLU A CA 1
ATOM 737 C C . GLU A 1 89 ? -23.062 11.422 29.719 1 51.09 89 GLU A C 1
ATOM 739 O O . GLU A 1 89 ? -22.234 11.469 30.625 1 51.09 89 GLU A O 1
ATOM 744 N N . TRP A 1 90 ? -22.656 10.992 28.594 1 45.25 90 TRP A N 1
ATOM 745 C CA . TRP A 1 90 ? -21.328 10.453 28.344 1 45.25 90 TRP A CA 1
ATOM 746 C C . TRP A 1 90 ? -20.359 11.555 27.938 1 45.25 90 TRP A C 1
ATOM 748 O O . TRP A 1 90 ? -19.141 11.359 27.969 1 45.25 90 TRP A O 1
ATOM 758 N N . ARG A 1 91 ? -20.781 12.789 27.672 1 49.59 91 ARG A N 1
ATOM 759 C CA . ARG A 1 91 ? -19.953 13.977 27.453 1 49.59 91 ARG A CA 1
ATOM 760 C C . ARG A 1 91 ? -18.984 14.195 28.625 1 49.59 91 ARG A C 1
ATOM 762 O O . ARG A 1 91 ? -17.812 14.516 28.406 1 49.59 91 ARG A O 1
ATOM 769 N N . GLU A 1 92 ? -19.562 14.016 29.734 1 47 92 GLU A N 1
ATOM 770 C CA . GLU A 1 92 ? -18.75 14.25 30.922 1 47 92 GLU A CA 1
ATOM 771 C C . GLU A 1 92 ? -17.625 13.227 31.031 1 47 92 GLU A C 1
ATOM 773 O O . GLU A 1 92 ? -16.531 13.547 31.5 1 47 92 GLU A O 1
ATOM 778 N N . ALA A 1 93 ? -18.094 12 30.703 1 48.16 93 ALA A N 1
ATOM 779 C CA . ALA A 1 93 ? -17.109 10.961 30.953 1 48.16 93 ALA A CA 1
ATOM 780 C C . ALA A 1 93 ? -16 11 29.906 1 48.16 93 ALA A C 1
ATOM 782 O O . ALA A 1 93 ? -14.859 10.617 30.188 1 48.16 93 ALA A O 1
ATOM 783 N N . LEU A 1 94 ? -16.219 11.492 28.781 1 44.78 94 LEU A N 1
ATOM 784 C CA . LEU A 1 94 ? -15.219 11.461 27.719 1 44.78 94 LEU A CA 1
ATOM 785 C C . LEU A 1 94 ? -14.469 12.789 27.641 1 44.78 94 LEU A C 1
ATOM 787 O O . LEU A 1 94 ? -13.445 12.883 26.953 1 44.78 94 LEU A O 1
ATOM 791 N N . ALA A 1 95 ? -14.898 13.727 28.328 1 44.44 95 ALA A N 1
ATOM 792 C CA . ALA A 1 95 ? -14.203 15 28.422 1 44.44 95 ALA A CA 1
ATOM 793 C C . ALA A 1 95 ? -12.711 14.797 28.641 1 44.44 95 ALA A C 1
ATOM 795 O O . ALA A 1 95 ? -11.883 15.445 27.984 1 44.44 95 ALA A O 1
ATOM 796 N N . PRO A 1 96 ? -12.453 13.977 29.547 1 41.12 96 PRO A N 1
ATOM 797 C CA . PRO A 1 96 ? -11.023 13.812 29.812 1 41.12 96 PRO A CA 1
ATOM 798 C C . PRO A 1 96 ? -10.289 13.078 28.703 1 41.12 96 PRO A C 1
ATOM 800 O O . PRO A 1 96 ? -9.055 13.055 28.672 1 41.12 96 PRO A O 1
ATOM 803 N N . LEU A 1 97 ? -10.977 12.195 28.047 1 40.75 97 LEU A N 1
ATOM 804 C CA . LEU A 1 97 ? -10.234 11.383 27.094 1 40.75 97 LEU A CA 1
ATOM 805 C C . LEU A 1 97 ? -9.781 12.219 25.906 1 40.75 97 LEU A C 1
ATOM 807 O O . LEU A 1 97 ? -10.57 12.984 25.344 1 40.75 97 LEU A O 1
ATOM 811 N N . GLY A 1 98 ? -8.914 13.148 25.984 1 37.06 98 GLY A N 1
ATOM 812 C CA . GLY A 1 98 ? -8.07 14 25.172 1 37.06 98 GLY A CA 1
ATOM 813 C C . GLY A 1 98 ? -8.336 13.859 23.688 1 37.06 98 GLY A C 1
ATOM 814 O O . GLY A 1 98 ? -7.648 13.117 22.984 1 37.06 98 GLY A O 1
ATOM 815 N N . THR A 1 99 ? -9.523 13.742 23.297 1 45.06 99 THR A N 1
ATOM 816 C CA . THR A 1 99 ? -9.703 13.992 21.859 1 45.06 99 THR A CA 1
ATOM 817 C C . THR A 1 99 ? -8.836 15.164 21.406 1 45.06 99 THR A C 1
ATOM 819 O O . THR A 1 99 ? -9.078 16.312 21.797 1 45.06 99 THR A O 1
ATOM 822 N N . ASN A 1 100 ? -7.617 15.195 21.656 1 48.38 100 ASN A N 1
ATOM 823 C CA . ASN A 1 100 ? -6.84 16.391 21.359 1 48.38 100 ASN A CA 1
ATOM 824 C C . ASN A 1 100 ? -7.234 17 20.016 1 48.38 100 ASN A C 1
ATOM 826 O O . ASN A 1 100 ? -6.844 16.5 18.953 1 48.38 100 ASN A O 1
ATOM 830 N N . GLU A 1 101 ? -8.375 17.719 20 1 57.91 101 GLU A N 1
ATOM 831 C CA . GLU A 1 101 ? -8.945 18.578 18.969 1 57.91 101 GLU A CA 1
ATOM 832 C C . GLU A 1 101 ? -7.852 19.297 18.188 1 57.91 101 GLU A C 1
ATOM 834 O O . GLU A 1 101 ? -8.023 19.609 17.016 1 57.91 101 GLU A O 1
ATOM 839 N N . SER A 1 102 ? -6.75 19.344 18.828 1 67.69 102 SER A N 1
ATOM 840 C CA . SER A 1 102 ? -5.703 20.047 18.094 1 67.69 102 SER A CA 1
ATOM 841 C C . SER A 1 102 ? -4.91 19.094 17.203 1 67.69 102 SER A C 1
ATOM 843 O O . SER A 1 102 ? -4.605 17.969 17.609 1 67.69 102 SER A O 1
ATOM 845 N N . LYS A 1 103 ? -4.961 19.406 15.969 1 81.31 103 LYS A N 1
ATOM 846 C CA . LYS A 1 103 ? -4.238 18.625 14.984 1 81.31 103 LYS A CA 1
ATOM 847 C C . LYS A 1 103 ? -3.047 19.406 14.422 1 81.31 103 LYS A C 1
ATOM 849 O O . LYS A 1 103 ? -2.977 19.656 13.219 1 81.31 103 LYS A O 1
ATOM 854 N N . PRO A 1 104 ? -2.092 19.734 15.336 1 84.56 104 PRO A N 1
ATOM 855 C CA . PRO A 1 104 ? -0.976 20.562 14.875 1 84.56 104 PRO A CA 1
ATOM 856 C C . PRO A 1 104 ? -0.17 19.906 13.758 1 84.56 104 PRO A C 1
ATOM 858 O O . PRO A 1 104 ? 0.534 20.594 13.016 1 84.56 104 PRO A O 1
ATOM 861 N N . HIS A 1 105 ? -0.279 18.609 13.672 1 87.38 105 HIS A N 1
ATOM 862 C CA . HIS A 1 105 ? 0.47 17.922 12.625 1 87.38 105 HIS A CA 1
ATOM 863 C C . HIS A 1 105 ? 0.022 18.375 11.242 1 87.38 105 HIS A C 1
ATOM 865 O O . HIS A 1 105 ? 0.787 18.297 10.273 1 87.38 105 HIS A O 1
ATOM 871 N N . LEU A 1 106 ? -1.146 18.938 11.117 1 90 106 LEU A N 1
ATOM 872 C CA . LEU A 1 106 ? -1.66 19.375 9.828 1 90 106 LEU A CA 1
ATOM 873 C C . LEU A 1 106 ? -1.027 20.703 9.414 1 90 106 LEU A C 1
ATOM 875 O O . LEU A 1 106 ? -0.923 21 8.227 1 90 106 LEU A O 1
ATOM 879 N N . THR A 1 107 ? -0.583 21.422 10.391 1 91.44 107 THR A N 1
ATOM 880 C CA . THR A 1 107 ? 0.028 22.703 10.062 1 91.44 107 THR A CA 1
ATOM 881 C C . THR A 1 107 ? 1.543 22.641 10.242 1 91.44 107 THR A C 1
ATOM 883 O O . THR A 1 107 ? 2.283 23.344 9.547 1 91.44 107 THR A O 1
ATOM 886 N N . ASP A 1 108 ? 1.979 21.812 11.133 1 91.75 108 ASP A N 1
ATOM 887 C CA . ASP A 1 108 ? 3.404 21.75 11.445 1 91.75 108 ASP A CA 1
ATOM 888 C C . ASP A 1 108 ? 4.172 21 10.359 1 91.75 108 ASP A C 1
ATOM 890 O O . ASP A 1 108 ? 5.344 21.297 10.109 1 91.75 108 ASP A O 1
ATOM 894 N N . ALA A 1 109 ? 3.537 20.062 9.758 1 94.19 109 ALA A N 1
ATOM 895 C CA . ALA A 1 109 ? 4.199 19.344 8.664 1 94.19 109 ALA A CA 1
ATOM 896 C C . ALA A 1 109 ? 4.477 20.281 7.488 1 94.19 109 ALA A C 1
ATOM 898 O O . ALA A 1 109 ? 3.701 21.203 7.223 1 94.19 109 ALA A O 1
ATOM 899 N N . ALA A 1 110 ? 5.559 20.062 6.805 1 95.25 110 ALA A N 1
ATOM 900 C CA . ALA A 1 110 ? 5.941 20.906 5.68 1 95.25 110 ALA A CA 1
ATOM 901 C C . ALA A 1 110 ? 4.902 20.844 4.566 1 95.25 110 ALA A C 1
ATOM 903 O O . ALA A 1 110 ? 4.582 21.875 3.949 1 95.25 110 ALA A O 1
ATOM 904 N N . HIS A 1 111 ? 4.395 19.625 4.273 1 96.31 111 HIS A N 1
ATOM 905 C CA . HIS A 1 111 ? 3.4 19.406 3.23 1 96.31 111 HIS A CA 1
ATOM 906 C C . HIS A 1 111 ? 2.305 18.453 3.713 1 96.31 111 HIS A C 1
ATOM 908 O O . HIS A 1 111 ? 2.516 17.672 4.648 1 96.31 111 HIS A O 1
ATOM 914 N N . LEU A 1 112 ? 1.141 18.609 3.133 1 95.81 112 LEU A N 1
ATOM 915 C CA . LEU A 1 112 ? 0.095 17.594 3.236 1 95.81 112 LEU A CA 1
ATOM 916 C C . LEU A 1 112 ? -0.12 16.891 1.896 1 95.81 112 LEU A C 1
ATOM 918 O O . LEU A 1 112 ? -0.171 17.547 0.853 1 95.81 112 LEU A O 1
ATOM 922 N N . VAL A 1 113 ? -0.146 15.578 1.955 1 96.44 113 VAL A N 1
ATOM 923 C CA . VAL A 1 113 ? -0.551 14.797 0.792 1 96.44 113 VAL A CA 1
ATOM 924 C C . VAL A 1 113 ? -1.908 14.148 1.054 1 96.44 113 VAL A C 1
ATOM 926 O O . VAL A 1 113 ? -2.074 13.414 2.031 1 96.44 113 VAL A O 1
ATOM 929 N N . VAL A 1 114 ? -2.867 14.469 0.228 1 95.62 114 VAL A N 1
ATOM 930 C CA . VAL A 1 114 ? -4.191 13.867 0.337 1 95.62 114 VAL A CA 1
ATOM 931 C C . VAL A 1 114 ? -4.398 12.859 -0.793 1 95.62 114 VAL A C 1
ATOM 933 O O . VAL A 1 114 ? -4.191 13.188 -1.965 1 95.62 114 VAL A O 1
ATOM 936 N N . ALA A 1 115 ? -4.762 11.688 -0.408 1 96.12 115 ALA A N 1
ATOM 937 C CA . ALA A 1 115 ? -5.008 10.656 -1.409 1 96.12 115 ALA A CA 1
ATOM 938 C C . ALA A 1 115 ? -6.5 10.523 -1.705 1 96.12 115 ALA A C 1
ATOM 940 O O . ALA A 1 115 ? -7.32 10.516 -0.787 1 96.12 115 ALA A O 1
ATOM 941 N N . PHE A 1 116 ? -6.812 10.422 -3.018 1 94.94 116 PHE A N 1
ATOM 942 C CA . PHE A 1 116 ? -8.172 10.242 -3.514 1 94.94 116 PHE A CA 1
ATOM 943 C C . PHE A 1 116 ? -8.281 8.984 -4.359 1 94.94 116 PHE A C 1
ATOM 945 O O . PHE A 1 116 ? -7.332 8.609 -5.055 1 94.94 116 PHE A O 1
ATOM 952 N N . TYR A 1 117 ? -9.414 8.328 -4.25 1 94.88 117 TYR A N 1
ATOM 953 C CA . TYR A 1 117 ? -9.711 7.266 -5.207 1 94.88 117 TYR A CA 1
ATOM 954 C C . TYR A 1 117 ? -10.953 7.598 -6.02 1 94.88 117 TYR A C 1
ATOM 956 O O . TYR A 1 117 ? -11.828 8.336 -5.559 1 94.88 117 TYR A O 1
ATOM 964 N N . ASP A 1 118 ? -10.992 7.129 -7.207 1 94.44 118 ASP A N 1
ATOM 965 C CA . ASP A 1 118 ? -12.07 7.395 -8.148 1 94.44 118 ASP A CA 1
ATOM 966 C C . ASP A 1 118 ? -13.266 6.473 -7.895 1 94.44 118 ASP A C 1
ATOM 968 O O . ASP A 1 118 ? -13.141 5.25 -8.008 1 94.44 118 ASP A O 1
ATOM 972 N N . THR A 1 119 ? -14.445 7.016 -7.586 1 93.44 119 THR A N 1
ATOM 973 C CA . THR A 1 119 ? -15.617 6.234 -7.199 1 93.44 119 THR A CA 1
ATOM 974 C C . THR A 1 119 ? -16.453 5.867 -8.422 1 93.44 119 THR A C 1
ATOM 976 O O . THR A 1 119 ? -17.5 5.242 -8.297 1 93.44 119 THR A O 1
ATOM 979 N N . ASN A 1 120 ? -15.922 6.219 -9.547 1 90.25 120 ASN A N 1
ATOM 980 C CA . ASN A 1 120 ? -16.656 5.797 -10.734 1 90.25 120 ASN A CA 1
ATOM 981 C C . ASN A 1 120 ? -16.844 4.281 -10.766 1 90.25 120 ASN A C 1
ATOM 983 O O . ASN A 1 120 ? -15.898 3.529 -10.508 1 90.25 120 ASN A O 1
ATOM 987 N N . GLU A 1 121 ? -18.016 3.824 -11.086 1 72.81 121 GLU A N 1
ATOM 988 C CA . GLU A 1 121 ? -18.438 2.43 -11.031 1 72.81 121 GLU A CA 1
ATOM 989 C C . GLU A 1 121 ? -17.562 1.549 -11.914 1 72.81 121 GLU A C 1
ATOM 991 O O . GLU A 1 121 ? -17.406 0.353 -11.656 1 72.81 121 GLU A O 1
ATOM 996 N N . ARG A 1 122 ? -17.109 2.145 -12.836 1 69.81 122 ARG A N 1
ATOM 997 C CA . ARG A 1 122 ? -16.281 1.367 -13.75 1 69.81 122 ARG A CA 1
ATOM 998 C C . ARG A 1 122 ? -14.961 0.966 -13.102 1 69.81 122 ARG A C 1
ATOM 1000 O O . ARG A 1 122 ? -14.281 0.057 -13.578 1 69.81 122 ARG A O 1
ATOM 1007 N N . ASN A 1 123 ? -14.734 1.681 -12.094 1 70.19 123 ASN A N 1
ATOM 1008 C CA . ASN A 1 123 ? -13.438 1.444 -11.461 1 70.19 123 ASN A CA 1
ATOM 1009 C C . ASN A 1 123 ? -13.562 0.544 -10.242 1 70.19 123 ASN A C 1
ATOM 1011 O O . ASN A 1 123 ? -13.547 1.025 -9.102 1 70.19 123 ASN A O 1
ATOM 1015 N N . ASN A 1 124 ? -13.594 -0.733 -10.656 1 79.31 124 ASN A N 1
ATOM 1016 C CA . ASN A 1 124 ? -13.547 -1.689 -9.555 1 79.31 124 ASN A CA 1
ATOM 1017 C C . ASN A 1 124 ? -12.141 -1.795 -8.961 1 79.31 124 ASN A C 1
ATOM 1019 O O . ASN A 1 124 ? -11.156 -1.495 -9.641 1 79.31 124 ASN A O 1
ATOM 1023 N N . PHE A 1 125 ? -11.93 -1.638 -7.812 1 89.56 125 PHE A N 1
ATOM 1024 C CA . PHE A 1 125 ? -10.648 -1.871 -7.168 1 89.56 125 PHE A CA 1
ATOM 1025 C C . PHE A 1 125 ? -9.891 -0.562 -6.984 1 89.56 125 PHE A C 1
ATOM 1027 O O . PHE A 1 125 ? -8.672 -0.565 -6.801 1 89.56 125 PHE A O 1
ATOM 1034 N N . ALA A 1 126 ? -10.594 0.587 -7.188 1 93.56 126 ALA A N 1
ATOM 1035 C CA . ALA A 1 126 ? -9.961 1.902 -7.125 1 93.56 126 ALA A CA 1
ATOM 1036 C C . ALA A 1 126 ? -9.391 2.172 -5.738 1 93.56 126 ALA A C 1
ATOM 1038 O O . ALA A 1 126 ? -8.266 2.652 -5.605 1 93.56 126 ALA A O 1
ATOM 1039 N N . LEU A 1 127 ? -10.156 1.839 -4.742 1 94.94 127 LEU A N 1
ATOM 1040 C CA . LEU A 1 127 ? -9.719 2.092 -3.373 1 94.94 127 LEU A CA 1
ATOM 1041 C C . LEU A 1 127 ? -8.508 1.236 -3.021 1 94.94 127 LEU A C 1
ATOM 1043 O O . LEU A 1 127 ? -7.551 1.727 -2.418 1 94.94 127 LEU A O 1
ATOM 1047 N N . GLU A 1 128 ? -8.539 0.016 -3.441 1 94.5 128 GLU A N 1
ATOM 1048 C CA . GLU A 1 128 ? -7.418 -0.886 -3.188 1 94.5 128 GLU A CA 1
ATOM 1049 C C . GLU A 1 128 ? -6.141 -0.382 -3.852 1 94.5 128 GLU A C 1
ATOM 1051 O O . GLU A 1 128 ? -5.09 -0.315 -3.215 1 94.5 128 GLU A O 1
ATOM 1056 N N . ARG A 1 129 ? -6.316 -0.005 -5.035 1 93.38 129 ARG A N 1
ATOM 1057 C CA . ARG A 1 129 ? -5.16 0.46 -5.797 1 93.38 129 ARG A CA 1
ATOM 1058 C C . ARG A 1 129 ? -4.602 1.751 -5.207 1 93.38 129 ARG A C 1
ATOM 1060 O O . ARG A 1 129 ? -3.385 1.906 -5.086 1 93.38 129 ARG A O 1
ATOM 1067 N N . ALA A 1 130 ? -5.488 2.641 -4.855 1 94.56 130 ALA A N 1
ATOM 1068 C CA . ALA A 1 130 ? -5.059 3.887 -4.223 1 94.56 130 ALA A CA 1
ATOM 1069 C C . ALA A 1 130 ? -4.324 3.613 -2.914 1 94.56 130 ALA A C 1
ATOM 1071 O O . ALA A 1 130 ? -3.289 4.223 -2.637 1 94.56 130 ALA A O 1
ATOM 1072 N N . SER A 1 131 ? -4.863 2.703 -2.184 1 95.44 131 SER A N 1
ATOM 1073 C CA . SER A 1 131 ? -4.273 2.365 -0.893 1 95.44 131 SER A CA 1
ATOM 1074 C C . SER A 1 131 ? -2.912 1.701 -1.065 1 95.44 131 SER A C 1
ATOM 1076 O O . SER A 1 131 ? -1.981 1.975 -0.304 1 95.44 131 SER A O 1
ATOM 1078 N N . MET A 1 132 ? -2.822 0.86 -1.99 1 94.81 132 MET A N 1
ATOM 1079 C CA . MET A 1 132 ? -1.531 0.243 -2.287 1 94.81 132 MET A CA 1
ATOM 1080 C C . MET A 1 132 ? -0.496 1.3 -2.658 1 94.81 132 MET A C 1
ATOM 1082 O O . MET A 1 132 ? 0.65 1.236 -2.211 1 94.81 132 MET A O 1
ATOM 1086 N N . ALA A 1 133 ? -0.957 2.246 -3.447 1 94.06 133 ALA A N 1
ATOM 1087 C CA . ALA A 1 133 ? -0.071 3.344 -3.83 1 94.06 133 ALA A CA 1
ATOM 1088 C C . ALA A 1 133 ? 0.416 4.109 -2.604 1 94.06 133 ALA A C 1
ATOM 1090 O O . ALA A 1 133 ? 1.57 4.539 -2.551 1 94.06 133 ALA A O 1
ATOM 1091 N N . VAL A 1 134 ? -0.434 4.273 -1.663 1 95 134 VAL A N 1
ATOM 1092 C CA . VAL A 1 134 ? -0.051 4.934 -0.42 1 95 134 VAL A CA 1
ATOM 1093 C C . VAL A 1 134 ? 1.024 4.117 0.291 1 95 134 VAL A C 1
ATOM 1095 O O . VAL A 1 134 ? 2.006 4.672 0.791 1 95 134 VAL A O 1
ATOM 1098 N N . GLY A 1 135 ? 0.833 2.793 0.354 1 93.94 135 GLY A N 1
ATOM 1099 C CA . GLY A 1 135 ? 1.858 1.938 0.931 1 93.94 135 GLY A CA 1
ATOM 1100 C C . GLY A 1 135 ? 3.207 2.084 0.253 1 93.94 135 GLY A C 1
ATOM 1101 O O . GLY A 1 135 ? 4.238 2.166 0.923 1 93.94 135 GLY A O 1
ATOM 1102 N N . ILE A 1 136 ? 3.205 2.133 -0.991 1 93.25 136 ILE A N 1
ATOM 1103 C CA . ILE A 1 136 ? 4.418 2.314 -1.777 1 93.25 136 ILE A CA 1
ATOM 1104 C C . ILE A 1 136 ? 5.031 3.68 -1.471 1 93.25 136 ILE A C 1
ATOM 1106 O O . ILE A 1 136 ? 6.242 3.789 -1.251 1 93.25 136 ILE A O 1
ATOM 1110 N N . LEU A 1 137 ? 4.199 4.66 -1.435 1 94.31 137 LEU A N 1
ATOM 1111 C CA . LEU A 1 137 ? 4.648 6.023 -1.174 1 94.31 137 LEU A CA 1
ATOM 1112 C C . LEU A 1 137 ? 5.32 6.121 0.192 1 94.31 137 LEU A C 1
ATOM 1114 O O . LEU A 1 137 ? 6.324 6.82 0.346 1 94.31 137 LEU A O 1
ATOM 1118 N N . MET A 1 138 ? 4.828 5.457 1.131 1 93.56 138 MET A N 1
ATOM 1119 C CA . MET A 1 138 ? 5.387 5.508 2.477 1 93.56 138 MET A CA 1
ATOM 1120 C C . MET A 1 138 ? 6.832 5.016 2.484 1 93.56 138 MET A C 1
ATOM 1122 O O . MET A 1 138 ? 7.684 5.586 3.168 1 93.56 138 MET A O 1
ATOM 1126 N N . GLY A 1 139 ? 7.086 3.963 1.748 1 92.5 139 GLY A N 1
ATOM 1127 C CA . GLY A 1 139 ? 8.461 3.518 1.604 1 92.5 139 GLY A CA 1
ATOM 1128 C C . GLY A 1 139 ? 9.359 4.555 0.956 1 92.5 139 GLY A C 1
ATOM 1129 O O . GLY A 1 139 ? 10.484 4.777 1.408 1 92.5 139 GLY A O 1
ATOM 1130 N N . ALA A 1 140 ? 8.82 5.18 -0.053 1 94.38 140 ALA A N 1
ATOM 1131 C CA . ALA A 1 140 ? 9.586 6.203 -0.764 1 94.38 140 ALA A CA 1
ATOM 1132 C C . ALA A 1 140 ? 9.883 7.391 0.143 1 94.38 140 ALA A C 1
ATOM 1134 O O . ALA A 1 140 ? 11.008 7.891 0.171 1 94.38 140 ALA A O 1
ATOM 1135 N N . LEU A 1 141 ? 8.883 7.855 0.882 1 94.94 141 LEU A N 1
ATOM 1136 C CA . LEU A 1 141 ? 9.07 8.969 1.808 1 94.94 141 LEU A CA 1
ATOM 1137 C C . LEU A 1 141 ? 10.156 8.641 2.834 1 94.94 141 LEU A C 1
ATOM 1139 O O . LEU A 1 141 ? 11 9.484 3.135 1 94.94 141 LEU A O 1
ATOM 1143 N N . HIS A 1 142 ? 10.148 7.441 3.311 1 93.75 142 HIS A N 1
ATOM 1144 C CA . HIS A 1 142 ? 11.148 7.02 4.285 1 93.75 142 HIS A CA 1
ATOM 1145 C C . HIS A 1 142 ? 12.547 7.035 3.68 1 93.75 142 HIS A C 1
ATOM 1147 O O . HIS A 1 142 ? 13.5 7.492 4.316 1 93.75 142 HIS A O 1
ATOM 1153 N N . HIS A 1 143 ? 12.68 6.574 2.477 1 94 143 HIS A N 1
ATOM 1154 C CA . HIS A 1 143 ? 13.969 6.578 1.791 1 94 143 HIS A CA 1
ATOM 1155 C C . HIS A 1 143 ? 14.445 8 1.524 1 94 143 HIS A C 1
ATOM 1157 O O . HIS A 1 143 ? 15.648 8.25 1.455 1 94 143 HIS A O 1
ATOM 1163 N N . ALA A 1 144 ? 13.523 8.922 1.423 1 94.75 144 ALA A N 1
ATOM 1164 C CA . ALA A 1 144 ? 13.852 10.328 1.214 1 94.75 144 ALA A CA 1
ATOM 1165 C C . ALA A 1 144 ? 14.234 11 2.527 1 94.75 144 ALA A C 1
ATOM 1167 O O . ALA A 1 144 ? 14.586 12.18 2.545 1 94.75 144 ALA A O 1
ATOM 1168 N N . GLY A 1 145 ? 14.125 10.234 3.639 1 93 145 GLY A N 1
ATOM 1169 C CA . GLY A 1 145 ? 14.43 10.789 4.949 1 93 145 GLY A CA 1
ATOM 1170 C C . GLY A 1 145 ? 13.281 11.586 5.539 1 93 145 GLY A C 1
ATOM 1171 O O . GLY A 1 145 ? 13.492 12.398 6.441 1 93 145 GLY A O 1
ATOM 1172 N N . LEU A 1 146 ? 12.125 11.422 5.004 1 94.12 146 LEU A N 1
ATOM 1173 C CA . LEU A 1 146 ? 10.945 12.133 5.473 1 94.12 146 LEU A CA 1
ATOM 1174 C C . LEU A 1 146 ? 10.062 11.227 6.328 1 94.12 146 LEU A C 1
ATOM 1176 O O . LEU A 1 146 ? 10.148 10 6.219 1 94.12 146 LEU A O 1
ATOM 1180 N N . CYS A 1 147 ? 9.359 11.82 7.211 1 92.75 147 CYS A N 1
ATOM 1181 C CA . CYS A 1 147 ? 8.383 11.086 8 1 92.75 147 CYS A CA 1
ATOM 1182 C C . CYS A 1 147 ? 6.961 11.508 7.637 1 92.75 147 CYS A C 1
ATOM 1184 O O . CYS A 1 147 ? 6.758 12.516 6.969 1 92.75 147 CYS A O 1
ATOM 1186 N N . THR A 1 148 ? 6.043 10.672 7.988 1 93.06 148 THR A N 1
ATOM 1187 C CA . THR A 1 148 ? 4.637 10.93 7.711 1 93.06 148 THR A CA 1
ATOM 1188 C C . THR A 1 148 ? 3.744 10.273 8.758 1 93.06 148 THR A C 1
ATOM 1190 O O . THR A 1 148 ? 4.234 9.594 9.664 1 93.06 148 THR A O 1
ATOM 1193 N N . LEU A 1 149 ? 2.492 10.664 8.734 1 91.31 149 LEU A N 1
ATOM 1194 C CA . LEU A 1 149 ? 1.405 10.141 9.555 1 91.31 149 LEU A CA 1
ATOM 1195 C C . LEU A 1 149 ? 0.226 9.711 8.695 1 91.31 149 LEU A C 1
ATOM 1197 O O . LEU A 1 149 ? -0.124 10.398 7.73 1 91.31 149 LEU A O 1
ATOM 1201 N N . THR A 1 150 ? -0.269 8.492 8.984 1 90.5 150 THR A N 1
ATOM 1202 C CA . THR A 1 150 ? -1.517 8.102 8.336 1 90.5 150 THR A CA 1
ATOM 1203 C C . THR A 1 150 ? -2.715 8.68 9.078 1 90.5 150 THR A C 1
ATOM 1205 O O . THR A 1 150 ? -3.211 8.086 10.039 1 90.5 150 THR A O 1
ATOM 1208 N N . TYR A 1 151 ? -3.166 9.82 8.633 1 88.12 151 TYR A N 1
ATOM 1209 C CA . TYR A 1 151 ? -4.238 10.547 9.297 1 88.12 151 TYR A CA 1
ATOM 1210 C C . TYR A 1 151 ? -5.547 10.406 8.531 1 88.12 151 TYR A C 1
ATOM 1212 O O . TYR A 1 151 ? -5.609 10.703 7.336 1 88.12 151 TYR A O 1
ATOM 1220 N N . THR A 1 152 ? -6.543 9.922 9.195 1 83 152 THR A N 1
ATOM 1221 C CA . THR A 1 152 ? -7.852 9.719 8.578 1 83 152 THR A CA 1
ATOM 1222 C C . THR A 1 152 ? -8.914 10.555 9.297 1 83 152 THR A C 1
ATO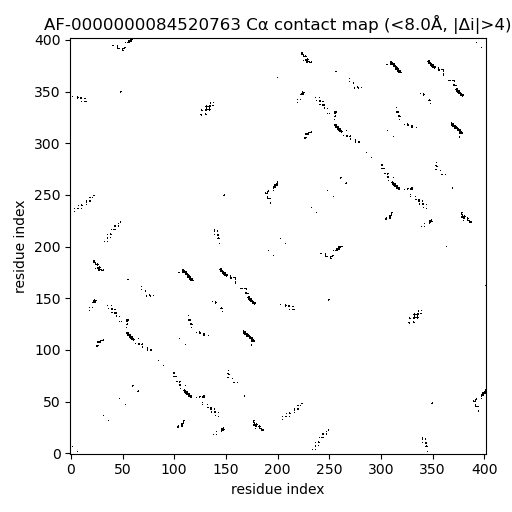M 1224 O O . THR A 1 152 ? -9.562 10.07 10.227 1 83 152 THR A O 1
ATOM 1227 N N . PRO A 1 153 ? -8.977 11.742 8.867 1 75.06 153 PRO A N 1
ATOM 1228 C CA . PRO A 1 153 ? -10.078 12.516 9.453 1 75.06 153 PRO A CA 1
ATOM 1229 C C . PRO A 1 153 ? -11.453 11.984 9.062 1 75.06 153 PRO A C 1
ATOM 1231 O O . PRO A 1 153 ? -11.609 11.398 7.988 1 75.06 153 PRO A O 1
ATOM 1234 N N . SER A 1 154 ? -12.414 11.852 9.984 1 69.31 154 SER A N 1
ATOM 1235 C CA . SER A 1 154 ? -13.797 11.492 9.68 1 69.31 154 SER A CA 1
ATOM 1236 C C . SER A 1 154 ? -14.758 12.617 10.062 1 69.31 154 SER A C 1
ATOM 1238 O O . SER A 1 154 ? -14.742 13.086 11.195 1 69.31 154 SER A O 1
ATOM 1240 N N . PRO A 1 155 ? -15.555 12.969 8.906 1 75.38 155 PRO A N 1
ATOM 1241 C CA . PRO A 1 155 ? -15.656 12.609 7.488 1 75.38 155 PRO A CA 1
ATOM 1242 C C . PRO A 1 155 ? -14.602 13.305 6.625 1 75.38 155 PRO A C 1
ATOM 1244 O O . PRO A 1 155 ? -14.141 14.398 6.969 1 75.38 155 PRO A O 1
ATOM 1247 N N . MET A 1 156 ? -14.273 12.75 5.551 1 84.5 156 MET A N 1
ATOM 1248 C CA . MET A 1 156 ? -13.188 13.266 4.727 1 84.5 156 MET A CA 1
ATOM 1249 C C . MET A 1 156 ? -13.734 14 3.502 1 84.5 156 MET A C 1
ATOM 1251 O O . MET A 1 156 ? -12.977 14.602 2.744 1 84.5 156 MET A O 1
ATOM 1255 N N . ALA A 1 157 ? -14.984 14.117 3.396 1 84.75 157 ALA A N 1
ATOM 1256 C CA . ALA A 1 157 ? -15.602 14.703 2.207 1 84.75 157 ALA A CA 1
ATOM 1257 C C . ALA A 1 157 ? -15.312 16.203 2.121 1 84.75 157 ALA A C 1
ATOM 1259 O O . ALA A 1 157 ? -15.266 16.766 1.027 1 84.75 157 ALA A O 1
ATOM 1260 N N . PHE A 1 158 ? -15.094 16.797 3.236 1 87.69 158 PHE A N 1
ATOM 1261 C CA . PHE A 1 158 ? -14.828 18.234 3.24 1 87.69 158 PHE A CA 1
ATOM 1262 C C . PHE A 1 158 ? -13.555 18.547 2.463 1 87.69 158 PHE A C 1
ATOM 1264 O O . PHE A 1 158 ? -13.445 19.609 1.862 1 87.69 158 PHE A O 1
ATOM 1271 N N . LEU A 1 159 ? -12.609 17.625 2.436 1 92 159 LEU A N 1
ATOM 1272 C CA . LEU A 1 159 ? -11.359 17.844 1.724 1 92 159 LEU A CA 1
ATOM 1273 C C . LEU A 1 159 ? -11.586 17.906 0.218 1 92 159 LEU A C 1
ATOM 1275 O O . LEU A 1 159 ? -10.938 18.688 -0.482 1 92 159 LEU A O 1
ATOM 1279 N N . ARG A 1 160 ? -12.453 17.062 -0.246 1 91.88 160 ARG A N 1
ATOM 1280 C CA . ARG A 1 160 ? -12.805 17.062 -1.663 1 91.88 160 ARG A CA 1
ATOM 1281 C C . ARG A 1 160 ? -13.352 18.438 -2.078 1 91.88 160 ARG A C 1
ATOM 1283 O O . ARG A 1 160 ? -12.914 19 -3.078 1 91.88 160 ARG A O 1
ATOM 1290 N N . ASP A 1 161 ? -14.25 18.938 -1.249 1 91 161 ASP A N 1
ATOM 1291 C CA . ASP A 1 161 ? -14.898 20.219 -1.553 1 91 161 ASP A CA 1
ATOM 1292 C C . ASP A 1 161 ? -13.906 21.375 -1.43 1 91 161 ASP A C 1
ATOM 1294 O O . ASP A 1 161 ? -13.836 22.234 -2.311 1 91 161 ASP A O 1
ATOM 1298 N N . TYR A 1 162 ? -13.188 21.344 -0.401 1 91.56 162 TYR A N 1
ATOM 1299 C CA . TYR A 1 162 ? -12.25 22.422 -0.142 1 91.56 162 TYR A CA 1
ATOM 1300 C C . TYR A 1 162 ? -11.18 22.484 -1.225 1 91.56 162 TYR A C 1
ATOM 1302 O O . TYR A 1 162 ? -10.789 23.578 -1.658 1 91.56 162 TYR A O 1
ATOM 1310 N N . LEU A 1 163 ? -10.695 21.328 -1.687 1 93.19 163 LEU A N 1
ATOM 1311 C CA . LEU A 1 163 ? -9.625 21.266 -2.68 1 93.19 163 LEU A CA 1
ATOM 1312 C C . LEU A 1 163 ? -10.203 21.281 -4.094 1 93.19 163 LEU A C 1
ATOM 1314 O O . LEU A 1 163 ? -9.469 21.078 -5.066 1 93.19 163 LEU A O 1
ATOM 1318 N N . GLU A 1 164 ? -11.453 21.422 -4.242 1 93.25 164 GLU A N 1
ATOM 1319 C CA . GLU A 1 164 ? -12.148 21.562 -5.516 1 93.25 164 GLU A CA 1
ATOM 1320 C C . GLU A 1 164 ? -11.891 20.359 -6.426 1 93.25 164 GLU A C 1
ATOM 1322 O O . GLU A 1 164 ? -11.547 20.531 -7.598 1 93.25 164 GLU A O 1
ATOM 1327 N N . ARG A 1 165 ? -12.023 19.266 -5.801 1 92.75 165 ARG A N 1
ATOM 1328 C CA . ARG A 1 165 ? -11.875 18.047 -6.57 1 92.75 165 ARG A CA 1
ATOM 1329 C C . ARG A 1 165 ? -13.219 17.578 -7.129 1 92.75 165 ARG A C 1
ATOM 1331 O O . ARG A 1 165 ? -14.273 17.875 -6.559 1 92.75 165 ARG A O 1
ATOM 1338 N N . PRO A 1 166 ? -13.133 16.844 -8.312 1 93.5 166 PRO A N 1
ATOM 1339 C CA . PRO A 1 166 ? -14.383 16.297 -8.852 1 93.5 166 PRO A CA 1
ATOM 1340 C C . PRO A 1 166 ? -15.094 15.383 -7.863 1 93.5 166 PRO A C 1
ATOM 1342 O O . PRO A 1 166 ? -14.461 14.805 -6.98 1 93.5 166 PRO A O 1
ATOM 1345 N N . LYS A 1 167 ? -16.438 15.195 -8.07 1 93.44 167 LYS A N 1
ATOM 1346 C CA . LYS A 1 167 ? -17.281 14.453 -7.152 1 93.44 167 LYS A CA 1
ATOM 1347 C C . LYS A 1 167 ? -16.875 12.984 -7.082 1 93.44 167 LYS A C 1
ATOM 1349 O O . LYS A 1 167 ? -17.031 12.336 -6.043 1 93.44 167 LYS A O 1
ATOM 1354 N N . ASN A 1 168 ? -16.266 12.484 -8.117 1 94.25 168 ASN A N 1
ATOM 1355 C CA . ASN A 1 168 ? -15.914 11.07 -8.156 1 94.25 168 ASN A CA 1
ATOM 1356 C C . ASN A 1 168 ? -14.578 10.805 -7.473 1 94.25 168 ASN A C 1
ATOM 1358 O O . ASN A 1 168 ? -14.156 9.656 -7.348 1 94.25 168 ASN A O 1
ATOM 1362 N N . GLU A 1 169 ? -13.906 11.844 -7.102 1 94.25 169 GLU A N 1
ATOM 1363 C CA . GLU A 1 169 ? -12.672 11.672 -6.336 1 94.25 169 GLU A CA 1
ATOM 1364 C C . GLU A 1 169 ? -12.938 11.758 -4.836 1 94.25 169 GLU A C 1
ATOM 1366 O O . GLU A 1 169 ? -13.156 12.844 -4.297 1 94.25 169 GLU A O 1
ATOM 1371 N N . MET A 1 170 ? -12.867 10.633 -4.211 1 94.62 170 MET A N 1
ATOM 1372 C CA . MET A 1 170 ? -13.156 10.555 -2.783 1 94.62 170 MET A CA 1
ATOM 1373 C C . MET A 1 170 ? -11.867 10.484 -1.968 1 94.62 170 MET A C 1
ATOM 1375 O O . MET A 1 170 ? -11.039 9.594 -2.182 1 94.62 170 MET A O 1
ATOM 1379 N N . PRO A 1 171 ? -11.695 11.508 -1.072 1 95.12 171 PRO A N 1
ATOM 1380 C CA . PRO A 1 171 ? -10.516 11.422 -0.201 1 95.12 171 PRO A CA 1
ATOM 1381 C C . PRO A 1 171 ? -10.633 10.312 0.84 1 95.12 171 PRO A C 1
ATOM 1383 O O . PRO A 1 171 ? -11.727 10.039 1.336 1 95.12 171 PRO A O 1
ATOM 1386 N N . PHE A 1 172 ? -9.461 9.664 1.171 1 93.56 172 PHE A N 1
ATOM 1387 C CA . PHE A 1 172 ? -9.602 8.594 2.148 1 93.56 172 PHE A CA 1
ATOM 1388 C C . PHE A 1 172 ? -8.453 8.625 3.152 1 93.56 172 PHE A C 1
ATOM 1390 O O . PHE A 1 172 ? -8.5 7.949 4.18 1 93.56 172 PHE A O 1
ATOM 1397 N N . ILE A 1 173 ? -7.414 9.484 2.918 1 94.31 173 ILE A N 1
ATOM 1398 C CA . ILE A 1 173 ? -6.316 9.562 3.875 1 94.31 173 ILE A CA 1
ATOM 1399 C C . ILE A 1 173 ? -5.527 10.852 3.646 1 94.31 173 ILE A C 1
ATOM 1401 O O . ILE A 1 173 ? -5.414 11.328 2.512 1 94.31 173 ILE A O 1
ATOM 1405 N N . VAL A 1 174 ? -5.055 11.453 4.727 1 94.44 174 VAL A N 1
ATOM 1406 C CA . VAL A 1 174 ? -4.172 12.609 4.703 1 94.44 174 VAL A CA 1
ATOM 1407 C C . VAL A 1 174 ? -2.805 12.227 5.27 1 94.44 174 VAL A C 1
ATOM 1409 O O . VAL A 1 174 ? -2.719 11.641 6.352 1 94.44 174 VAL A O 1
ATOM 1412 N N . LEU A 1 175 ? -1.77 12.594 4.527 1 95.5 175 LEU A N 1
ATOM 1413 C CA . LEU A 1 175 ? -0.399 12.312 4.938 1 95.5 175 LEU A CA 1
ATOM 1414 C C . LEU A 1 175 ? 0.373 13.609 5.18 1 95.5 175 LEU A C 1
ATOM 1416 O O . LEU A 1 175 ? 0.9 14.203 4.238 1 95.5 175 LEU A O 1
ATOM 1420 N N . PRO A 1 176 ? 0.406 14.055 6.457 1 95.5 176 PRO A N 1
ATOM 1421 C CA . PRO A 1 176 ? 1.395 15.094 6.754 1 95.5 176 PRO A CA 1
ATOM 1422 C C . PRO A 1 176 ? 2.83 14.625 6.523 1 95.5 176 PRO A C 1
ATOM 1424 O O . PRO A 1 176 ? 3.217 13.555 6.992 1 95.5 176 PRO A O 1
ATOM 1427 N N . VAL A 1 177 ? 3.6 15.383 5.793 1 95.5 177 VAL A N 1
ATOM 1428 C CA . VAL A 1 177 ? 4.953 14.984 5.422 1 95.5 177 VAL A CA 1
ATOM 1429 C C . VAL A 1 177 ? 5.945 16.062 5.855 1 95.5 177 VAL A C 1
ATOM 1431 O O . VAL A 1 177 ? 5.742 17.25 5.594 1 95.5 177 VAL A O 1
ATOM 1434 N N . GLY A 1 178 ? 6.965 15.648 6.52 1 95.19 178 GLY A N 1
ATOM 1435 C CA . GLY A 1 178 ? 8 16.562 6.973 1 95.19 178 GLY A CA 1
ATOM 1436 C C . GLY A 1 178 ? 9.125 15.859 7.715 1 95.19 178 GLY A C 1
ATOM 1437 O O . GLY A 1 178 ? 9.281 14.641 7.621 1 95.19 178 GLY A O 1
ATOM 1438 N N . TYR A 1 179 ? 9.953 16.688 8.305 1 93.44 179 TYR A N 1
ATOM 1439 C CA . TYR A 1 179 ? 10.992 16.172 9.188 1 93.44 179 TYR A CA 1
ATOM 1440 C C . TYR A 1 179 ? 10.469 16.031 10.609 1 93.44 179 TYR A C 1
ATOM 1442 O O . TYR A 1 179 ? 9.664 16.844 11.07 1 93.44 179 TYR A O 1
ATOM 1450 N N . PRO A 1 180 ? 10.867 14.953 11.273 1 89.81 180 PRO A N 1
ATOM 1451 C CA . PRO A 1 180 ? 10.438 14.812 12.664 1 89.81 180 PRO A CA 1
ATOM 1452 C C . PRO A 1 180 ? 11.031 15.883 13.578 1 89.81 180 PRO A C 1
ATOM 1454 O O . PRO A 1 180 ? 12.172 16.312 13.367 1 89.81 180 PRO A O 1
ATOM 1457 N N . ALA A 1 181 ? 10.195 16.25 14.555 1 87.81 181 ALA A N 1
ATOM 1458 C CA . ALA A 1 181 ? 10.719 17.156 15.57 1 87.81 181 ALA A CA 1
ATOM 1459 C C . ALA A 1 181 ? 11.844 16.484 16.359 1 87.81 181 ALA A C 1
ATOM 1461 O O . ALA A 1 181 ? 11.883 15.258 16.484 1 87.81 181 ALA A O 1
ATOM 1462 N N . ALA A 1 182 ? 12.773 17.266 16.844 1 81.06 182 ALA A N 1
ATOM 1463 C CA . ALA A 1 182 ? 13.914 16.75 17.594 1 81.06 182 ALA A CA 1
ATOM 1464 C C . ALA A 1 182 ? 13.445 15.969 18.828 1 81.06 182 ALA A C 1
ATOM 1466 O O . ALA A 1 182 ? 14.078 14.992 19.219 1 81.06 182 ALA A O 1
ATOM 1467 N N . ASP A 1 183 ? 12.336 16.344 19.391 1 76.44 183 ASP A N 1
ATOM 1468 C CA . ASP A 1 183 ? 11.828 15.742 20.625 1 76.44 183 ASP A CA 1
ATOM 1469 C C . ASP A 1 183 ? 10.664 14.805 20.328 1 76.44 183 ASP A C 1
ATOM 1471 O O . ASP A 1 183 ? 9.867 14.492 21.219 1 76.44 183 ASP A O 1
ATOM 1475 N N . CYS A 1 184 ? 10.633 14.508 19.141 1 72.19 184 CYS A N 1
ATOM 1476 C CA . CYS A 1 184 ? 9.484 13.688 18.734 1 72.19 184 CYS A CA 1
ATOM 1477 C C . CYS A 1 184 ? 9.484 12.359 19.484 1 72.19 184 CYS A C 1
ATOM 1479 O O . CYS A 1 184 ? 10.508 11.68 19.562 1 72.19 184 CYS A O 1
ATOM 1481 N N . GLU A 1 185 ? 8.344 12.188 20.266 1 64.38 185 GLU A N 1
ATOM 1482 C CA . GLU A 1 185 ? 8.141 10.898 20.922 1 64.38 185 GLU A CA 1
ATOM 1483 C C . GLU A 1 185 ? 7.531 9.883 19.953 1 64.38 185 GLU A C 1
ATOM 1485 O O . GLU A 1 185 ? 6.699 10.234 19.125 1 64.38 185 GLU A O 1
ATOM 1490 N N . VAL A 1 186 ? 8.297 8.859 19.703 1 60.81 186 VAL A N 1
ATOM 1491 C CA . VAL A 1 186 ? 7.758 7.809 18.844 1 60.81 186 VAL A CA 1
ATOM 1492 C C . VAL A 1 186 ? 6.852 6.891 19.672 1 60.81 186 VAL A C 1
ATOM 1494 O O . VAL A 1 186 ? 7.277 6.336 20.688 1 60.81 186 VAL A O 1
ATOM 1497 N N . PRO A 1 187 ? 5.539 7.031 19.281 1 58.19 187 PRO A N 1
ATOM 1498 C CA . PRO A 1 187 ? 4.699 6.07 20 1 58.19 187 PRO A CA 1
ATOM 1499 C C . PRO A 1 187 ? 5.203 4.633 19.875 1 58.19 187 PRO A C 1
ATOM 1501 O O . PRO A 1 187 ? 5.77 4.27 18.844 1 58.19 187 PRO A O 1
ATOM 1504 N N . ASN A 1 188 ? 5.422 4.023 21.016 1 55.53 188 ASN A N 1
ATOM 1505 C CA . ASN A 1 188 ? 5.754 2.604 20.969 1 55.53 188 ASN A CA 1
ATOM 1506 C C . ASN A 1 188 ? 4.543 1.751 20.609 1 55.53 188 ASN A C 1
ATOM 1508 O O . ASN A 1 188 ? 3.727 1.423 21.469 1 55.53 188 ASN A O 1
ATOM 1512 N N . ILE A 1 189 ? 4.223 1.775 19.391 1 58.91 189 ILE A N 1
ATOM 1513 C CA . ILE A 1 189 ? 3.104 0.93 18.984 1 58.91 189 ILE A CA 1
ATOM 1514 C C . ILE A 1 189 ? 3.6 -0.491 18.719 1 58.91 189 ILE A C 1
ATOM 1516 O O . ILE A 1 189 ? 4.531 -0.698 17.938 1 58.91 189 ILE A O 1
ATOM 1520 N N . THR A 1 190 ? 3.158 -1.416 19.703 1 59.06 190 THR A N 1
ATOM 1521 C CA . THR A 1 190 ? 3.521 -2.814 19.516 1 59.06 190 THR A CA 1
ATOM 1522 C C . THR A 1 190 ? 2.645 -3.457 18.438 1 59.06 190 THR A C 1
ATOM 1524 O O . THR A 1 190 ? 1.42 -3.316 18.469 1 59.06 190 THR A O 1
ATOM 1527 N N . LYS A 1 191 ? 3.275 -3.992 17.391 1 65.81 191 LYS A N 1
ATOM 1528 C CA . LYS A 1 191 ? 2.562 -4.742 16.359 1 65.81 191 LYS A CA 1
ATOM 1529 C C . LYS A 1 191 ? 2.48 -6.223 16.703 1 65.81 191 LYS A C 1
ATOM 1531 O O . LYS A 1 191 ? 3.338 -6.742 17.422 1 65.81 191 LYS A O 1
ATOM 1536 N N . LYS A 1 192 ? 1.338 -6.812 16.281 1 68.56 192 LYS A N 1
ATOM 1537 C CA . LYS A 1 192 ? 1.276 -8.266 16.422 1 68.56 192 LYS A CA 1
ATOM 1538 C C . LYS A 1 192 ? 2.457 -8.93 15.719 1 68.56 192 LYS A C 1
ATOM 1540 O O . LYS A 1 192 ? 2.918 -8.453 14.68 1 68.56 192 LYS A O 1
ATOM 1545 N N . PRO A 1 193 ? 2.844 -10.031 16.406 1 71.12 193 PRO A N 1
ATOM 1546 C CA . PRO A 1 193 ? 3.867 -10.805 15.695 1 71.12 193 PRO A CA 1
ATOM 1547 C C . PRO A 1 193 ? 3.381 -11.328 14.344 1 71.12 193 PRO A C 1
ATOM 1549 O O . PRO A 1 193 ? 2.176 -11.492 14.141 1 71.12 193 PRO A O 1
ATOM 1552 N N . LEU A 1 194 ? 4.254 -11.516 13.391 1 74.38 194 LEU A N 1
ATOM 1553 C CA . LEU A 1 194 ? 3.967 -11.977 12.039 1 74.38 194 LEU A CA 1
ATOM 1554 C C . LEU A 1 194 ? 3.092 -13.227 12.062 1 74.38 194 LEU A C 1
ATOM 1556 O O . LEU A 1 194 ? 2.229 -13.406 11.203 1 74.38 194 LEU A O 1
ATOM 1560 N N . SER A 1 195 ? 3.268 -13.945 13.094 1 76.5 195 SER A N 1
ATOM 1561 C CA . SER A 1 195 ? 2.549 -15.211 13.195 1 76.5 195 SER A CA 1
ATOM 1562 C C . SER A 1 195 ? 1.05 -14.984 13.367 1 76.5 195 SER A C 1
ATOM 1564 O O . SER A 1 195 ? 0.245 -15.867 13.07 1 76.5 195 SER A O 1
ATOM 1566 N N . GLU A 1 196 ? 0.744 -13.789 13.836 1 74.75 196 GLU A N 1
ATOM 1567 C CA . GLU A 1 196 ? -0.668 -13.5 14.07 1 74.75 196 GLU A CA 1
ATOM 1568 C C . GLU A 1 196 ? -1.336 -12.961 12.805 1 74.75 196 GLU A C 1
ATOM 1570 O O . GLU A 1 196 ? -2.564 -12.922 12.719 1 74.75 196 GLU A O 1
ATOM 1575 N N . VAL A 1 197 ? -0.495 -12.609 11.828 1 78.5 197 VAL A N 1
ATOM 1576 C CA . VAL A 1 197 ? -1.102 -12.047 10.625 1 78.5 197 VAL A CA 1
ATOM 1577 C C . VAL A 1 197 ? -0.84 -12.969 9.438 1 78.5 197 VAL A C 1
ATOM 1579 O O . VAL A 1 197 ? -1.322 -12.711 8.328 1 78.5 197 VAL A O 1
ATOM 1582 N N . LEU A 1 198 ? -0.147 -14.016 9.688 1 80.38 198 LEU A N 1
ATOM 1583 C CA . LEU A 1 198 ? 0.214 -14.961 8.633 1 80.38 198 LEU A CA 1
ATOM 1584 C C . LEU A 1 198 ? -0.432 -16.312 8.875 1 80.38 198 LEU A C 1
ATOM 1586 O O . LEU A 1 198 ? -0.438 -16.812 10 1 80.38 198 LEU A O 1
ATOM 1590 N N . VAL A 1 199 ? -1.093 -16.812 7.863 1 76.19 199 VAL A N 1
ATOM 1591 C CA . VAL A 1 199 ? -1.54 -18.203 7.852 1 76.19 199 VAL A CA 1
ATOM 1592 C C . VAL A 1 199 ? -0.806 -18.984 6.758 1 76.19 199 VAL A C 1
ATOM 1594 O O . VAL A 1 199 ? -0.706 -18.516 5.621 1 76.19 199 VAL A O 1
ATOM 1597 N N . LYS A 1 200 ? -0.26 -20.125 7.16 1 78.5 200 LYS A N 1
ATOM 1598 C CA . LYS A 1 200 ? 0.531 -20.906 6.211 1 78.5 200 LYS A CA 1
ATOM 1599 C C . LYS A 1 200 ? -0.207 -22.172 5.781 1 78.5 200 LYS A C 1
ATOM 1601 O O . LYS A 1 200 ? -0.833 -22.844 6.605 1 78.5 200 LYS A O 1
ATOM 1606 N N . PHE A 1 201 ? -0.262 -22.391 4.508 1 71.12 201 PHE A N 1
ATOM 1607 C CA . PHE A 1 201 ? -0.845 -23.609 3.967 1 71.12 201 PHE A CA 1
ATOM 1608 C C . PHE A 1 201 ?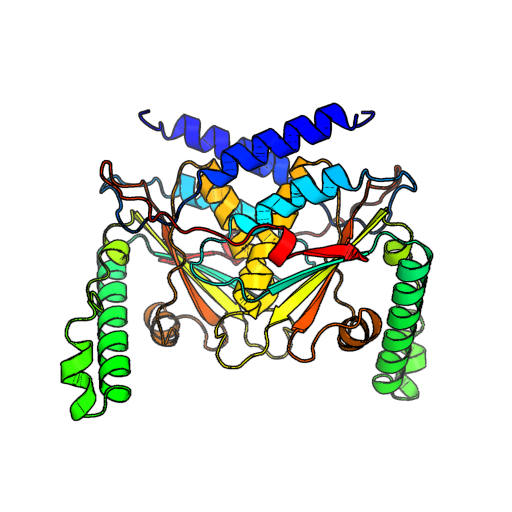 0.191 -24.391 3.172 1 71.12 201 PHE A C 1
ATOM 1610 O O . PHE A 1 201 ? 1.05 -23.812 2.51 1 71.12 201 PHE A O 1
ATOM 1617 N N . MET B 1 1 ? 22.078 14.297 12.016 1 37.97 1 MET B N 1
ATOM 1618 C CA . MET B 1 1 ? 22.656 14.359 10.68 1 37.97 1 MET B CA 1
ATOM 1619 C C . MET B 1 1 ? 21.906 15.367 9.812 1 37.97 1 MET B C 1
ATOM 1621 O O . MET B 1 1 ? 20.672 15.344 9.742 1 37.97 1 MET B O 1
ATOM 1625 N N . ILE B 1 2 ? 22.484 16.422 9.641 1 45.53 2 ILE B N 1
ATOM 1626 C CA . ILE B 1 2 ? 21.953 17.469 8.781 1 45.53 2 ILE B CA 1
ATOM 1627 C C . ILE B 1 2 ? 21.516 16.875 7.445 1 45.53 2 ILE B C 1
ATOM 1629 O O . ILE B 1 2 ? 22.328 16.312 6.711 1 45.53 2 ILE B O 1
ATOM 1633 N N . VAL B 1 3 ? 20.422 16.344 7.496 1 58.62 3 VAL B N 1
ATOM 1634 C CA . VAL B 1 3 ? 19.938 15.773 6.246 1 58.62 3 VAL B CA 1
ATOM 1635 C C . VAL B 1 3 ? 19.984 16.828 5.145 1 58.62 3 VAL B C 1
ATOM 1637 O O . VAL B 1 3 ? 19.484 17.938 5.316 1 58.62 3 VAL B O 1
ATOM 1640 N N . ASN B 1 4 ? 21.094 16.719 4.254 1 74.25 4 ASN B N 1
ATOM 1641 C CA . ASN B 1 4 ? 21.281 17.609 3.105 1 74.25 4 ASN B CA 1
ATOM 1642 C C . ASN B 1 4 ? 20.375 17.219 1.943 1 74.25 4 ASN B C 1
ATOM 1644 O O . ASN B 1 4 ? 20.156 16.031 1.699 1 74.25 4 ASN B O 1
ATOM 1648 N N . ASP B 1 5 ? 19.781 18.188 1.376 1 80.25 5 ASP B N 1
ATOM 1649 C CA . ASP B 1 5 ? 18.812 18.062 0.282 1 80.25 5 ASP B CA 1
ATOM 1650 C C . ASP B 1 5 ? 19.406 17.234 -0.864 1 80.25 5 ASP B C 1
ATOM 1652 O O . ASP B 1 5 ? 18.719 16.375 -1.428 1 80.25 5 ASP B O 1
ATOM 1656 N N . GLU B 1 6 ? 20.719 17.406 -1.049 1 85 6 GLU B N 1
ATOM 1657 C CA . GLU B 1 6 ? 21.344 16.719 -2.176 1 85 6 GLU B CA 1
ATOM 1658 C C . GLU B 1 6 ? 21.453 15.219 -1.909 1 85 6 GLU B C 1
ATOM 1660 O O . GLU B 1 6 ? 21.219 14.406 -2.801 1 85 6 GLU B O 1
ATOM 1665 N N . THR B 1 7 ? 21.859 14.969 -0.734 1 90.44 7 THR B N 1
ATOM 1666 C CA . THR B 1 7 ? 22 13.562 -0.356 1 90.44 7 THR B CA 1
ATOM 1667 C C . THR B 1 7 ? 20.641 12.867 -0.352 1 90.44 7 THR B C 1
ATOM 1669 O O . THR B 1 7 ? 20.516 11.719 -0.785 1 90.44 7 THR B O 1
ATOM 1672 N N . GLN B 1 8 ? 19.672 13.609 0.083 1 92 8 GLN B N 1
ATOM 1673 C CA . GLN B 1 8 ? 18.328 13.047 0.109 1 92 8 GLN B CA 1
ATOM 1674 C C . GLN B 1 8 ? 17.797 12.812 -1.305 1 92 8 GLN B C 1
ATOM 1676 O O . GLN B 1 8 ? 17.203 11.766 -1.582 1 92 8 GLN B O 1
ATOM 1681 N N . LEU B 1 9 ? 18.094 13.781 -2.164 1 92.56 9 LEU B N 1
ATOM 1682 C CA . LEU B 1 9 ? 17.656 13.656 -3.549 1 92.56 9 LEU B CA 1
ATOM 1683 C C . LEU B 1 9 ? 18.344 12.477 -4.234 1 92.56 9 LEU B C 1
ATOM 1685 O O . LEU B 1 9 ? 17.703 11.734 -4.984 1 92.56 9 LEU B O 1
ATOM 1689 N N . ALA B 1 10 ? 19.609 12.289 -3.926 1 93.25 10 ALA B N 1
ATOM 1690 C CA . ALA B 1 10 ? 20.328 11.164 -4.5 1 93.25 10 ALA B CA 1
ATOM 1691 C C . ALA B 1 10 ? 19.797 9.836 -3.98 1 93.25 10 ALA B C 1
ATOM 1693 O O . ALA B 1 10 ? 19.688 8.859 -4.734 1 93.25 10 ALA B O 1
ATOM 1694 N N . ALA B 1 11 ? 19.469 9.844 -2.738 1 92.62 11 ALA B N 1
ATOM 1695 C CA . ALA B 1 11 ? 18.953 8.625 -2.123 1 92.62 11 ALA B CA 1
ATOM 1696 C C . ALA B 1 11 ? 17.609 8.227 -2.734 1 92.62 11 ALA B C 1
ATOM 1698 O O . ALA B 1 11 ? 17.391 7.059 -3.068 1 92.62 11 ALA B O 1
ATOM 1699 N N . ILE B 1 12 ? 16.75 9.18 -2.875 1 93.81 12 ILE B N 1
ATOM 1700 C CA . ILE B 1 12 ? 15.414 8.875 -3.391 1 93.81 12 ILE B CA 1
ATOM 1701 C C . ILE B 1 12 ? 15.5 8.523 -4.875 1 93.81 12 ILE B C 1
ATOM 1703 O O . ILE B 1 12 ? 14.766 7.664 -5.363 1 93.81 12 ILE B O 1
ATOM 1707 N N . GLU B 1 13 ? 16.406 9.109 -5.582 1 93 13 GLU B N 1
ATOM 1708 C CA . GLU B 1 13 ? 16.609 8.75 -6.984 1 93 13 GLU B CA 1
ATOM 1709 C C . GLU B 1 13 ? 17.094 7.312 -7.117 1 93 13 GLU B C 1
ATOM 1711 O O . GLU B 1 13 ? 16.609 6.559 -7.961 1 93 13 GLU B O 1
ATOM 1716 N N . SER B 1 14 ? 18.031 7 -6.32 1 94.06 14 SER B N 1
ATOM 1717 C CA . SER B 1 14 ? 18.531 5.629 -6.32 1 94.06 14 SER B CA 1
ATOM 1718 C C . SER B 1 14 ? 17.438 4.637 -5.98 1 94.06 14 SER B C 1
ATOM 1720 O O . SER B 1 14 ? 17.312 3.588 -6.621 1 94.06 14 SER B O 1
ATOM 1722 N N . TYR B 1 15 ? 16.672 4.961 -5.027 1 93.38 15 TYR B N 1
ATOM 1723 C CA . TYR B 1 15 ? 15.547 4.121 -4.641 1 93.38 15 TYR B CA 1
ATOM 1724 C C . TYR B 1 15 ? 14.562 3.969 -5.797 1 93.38 15 TYR B C 1
ATOM 1726 O O . TYR B 1 15 ? 14.133 2.855 -6.113 1 93.38 15 TYR B O 1
ATOM 1734 N N . PHE B 1 16 ? 14.234 5.039 -6.43 1 91.5 16 PHE B N 1
ATOM 1735 C CA . PHE B 1 16 ? 13.281 5.027 -7.531 1 91.5 16 PHE B CA 1
ATOM 1736 C C . PHE B 1 16 ? 13.773 4.145 -8.664 1 91.5 16 PHE B C 1
ATOM 1738 O O . PHE B 1 16 ? 13.023 3.33 -9.203 1 91.5 16 PHE B O 1
ATOM 1745 N N . GLN B 1 17 ? 15.023 4.281 -8.969 1 90.56 17 GLN B N 1
ATOM 1746 C CA . GLN B 1 17 ? 15.594 3.492 -10.047 1 90.56 17 GLN B CA 1
ATOM 1747 C C . GLN B 1 17 ? 15.562 2.002 -9.719 1 90.56 17 GLN B C 1
ATOM 1749 O O . GLN B 1 17 ? 15.336 1.172 -10.602 1 90.56 17 GLN B O 1
ATOM 1754 N N . PHE B 1 18 ? 15.797 1.77 -8.508 1 91.69 18 PHE B N 1
ATOM 1755 C CA . PHE B 1 18 ? 15.742 0.384 -8.055 1 91.69 18 PHE B CA 1
ATOM 1756 C C . PHE B 1 18 ? 14.32 -0.157 -8.141 1 91.69 18 PHE B C 1
ATOM 1758 O O . PHE B 1 18 ? 14.094 -1.229 -8.711 1 91.69 18 PHE B O 1
ATOM 1765 N N . MET B 1 19 ? 13.328 0.59 -7.684 1 90.69 19 MET B N 1
ATOM 1766 C CA . MET B 1 19 ? 11.945 0.137 -7.617 1 90.69 19 MET B CA 1
ATOM 1767 C C . MET B 1 19 ? 11.32 0.08 -9.008 1 90.69 19 MET B C 1
ATOM 1769 O O . MET B 1 19 ? 10.438 -0.738 -9.266 1 90.69 19 MET B O 1
ATOM 1773 N N . LYS B 1 20 ? 11.773 0.894 -9.859 1 85.56 20 LYS B N 1
ATOM 1774 C CA . LYS B 1 20 ? 11.25 0.956 -11.227 1 85.56 20 LYS B CA 1
ATOM 1775 C C . LYS B 1 20 ? 11.516 -0.346 -11.977 1 85.56 20 LYS B C 1
ATOM 1777 O O . LYS B 1 20 ? 10.867 -0.626 -12.984 1 85.56 20 LYS B O 1
ATOM 1782 N N . LYS B 1 21 ? 12.438 -1.079 -11.5 1 85 21 LYS B N 1
ATOM 1783 C CA . LYS B 1 21 ? 12.75 -2.361 -12.125 1 85 21 LYS B CA 1
ATOM 1784 C C . LYS B 1 21 ? 11.688 -3.408 -11.781 1 85 21 LYS B C 1
ATOM 1786 O O . LYS B 1 21 ? 11.633 -4.469 -12.414 1 85 21 LYS B O 1
ATOM 1791 N N . ARG B 1 22 ? 10.938 -3.051 -10.781 1 79.81 22 ARG B N 1
ATOM 1792 C CA . ARG B 1 22 ? 9.859 -3.973 -10.43 1 79.81 22 ARG B CA 1
ATOM 1793 C C . ARG B 1 22 ? 8.836 -4.07 -11.547 1 79.81 22 ARG B C 1
ATOM 1795 O O . ARG B 1 22 ? 8.422 -3.051 -12.109 1 79.81 22 ARG B O 1
ATOM 1802 N N . ARG B 1 23 ? 8.461 -5.273 -11.984 1 74.81 23 ARG B N 1
ATOM 1803 C CA . ARG B 1 23 ? 7.438 -5.512 -12.992 1 74.81 23 ARG B CA 1
ATOM 1804 C C . ARG B 1 23 ? 6.535 -6.672 -12.594 1 74.81 23 ARG B C 1
ATOM 1806 O O . ARG B 1 23 ? 6.953 -7.562 -11.844 1 74.81 23 ARG B O 1
ATOM 1813 N N . ASN B 1 24 ? 5.332 -6.527 -13.117 1 76.31 24 ASN B N 1
ATOM 1814 C CA . ASN B 1 24 ? 4.48 -7.707 -13.031 1 76.31 24 ASN B CA 1
ATOM 1815 C C . ASN B 1 24 ? 4.984 -8.836 -13.93 1 76.31 24 ASN B C 1
ATOM 1817 O O . ASN B 1 24 ? 5.324 -8.602 -15.094 1 76.31 24 ASN B O 1
ATOM 1821 N N . VAL B 1 25 ? 5.109 -9.859 -13.312 1 77.06 25 VAL B N 1
ATOM 1822 C CA . VAL B 1 25 ? 5.625 -11.023 -14.023 1 77.06 25 VAL B CA 1
ATOM 1823 C C . VAL B 1 25 ? 4.566 -12.125 -14.055 1 77.06 25 VAL B C 1
ATOM 1825 O O . VAL B 1 25 ? 3.947 -12.422 -13.031 1 77.06 25 VAL B O 1
ATOM 1828 N N . ARG B 1 26 ? 4.348 -12.656 -15.25 1 80.5 26 ARG B N 1
ATOM 1829 C CA . ARG B 1 26 ? 3.371 -13.734 -15.391 1 80.5 26 ARG B CA 1
ATOM 1830 C C . ARG B 1 26 ? 4.059 -15.062 -15.695 1 80.5 26 ARG B C 1
ATOM 1832 O O . ARG B 1 26 ? 3.428 -16.125 -15.664 1 80.5 26 ARG B O 1
ATOM 1839 N N . GLN B 1 27 ? 5.277 -14.906 -15.969 1 86.75 27 GLN B N 1
ATOM 1840 C CA . GLN B 1 27 ? 6.074 -16.094 -16.219 1 86.75 27 GLN B CA 1
ATOM 1841 C C . GLN B 1 27 ? 7.125 -16.297 -15.133 1 86.75 27 GLN B C 1
ATOM 1843 O O . GLN B 1 27 ? 7.977 -15.43 -14.922 1 86.75 27 GLN B O 1
ATOM 1848 N N . TYR B 1 28 ? 7.055 -17.422 -14.523 1 91.25 28 TYR B N 1
ATOM 1849 C CA . TYR B 1 28 ? 7.926 -17.688 -13.383 1 91.25 28 TYR B CA 1
ATOM 1850 C C . TYR B 1 28 ? 8.906 -18.812 -13.688 1 91.25 28 TYR B C 1
ATOM 1852 O O . TYR B 1 28 ? 8.586 -19.734 -14.453 1 91.25 28 TYR B O 1
ATOM 1860 N N . ALA B 1 29 ? 10.039 -18.609 -13.109 1 88.31 29 ALA B N 1
ATOM 1861 C CA . ALA B 1 29 ? 10.984 -19.719 -13.133 1 88.31 29 ALA B CA 1
ATOM 1862 C C . ALA B 1 29 ? 10.508 -20.875 -12.25 1 88.31 29 ALA B C 1
ATOM 1864 O O . ALA B 1 29 ? 9.75 -20.656 -11.297 1 88.31 29 ALA B O 1
ATOM 1865 N N . ARG B 1 30 ? 10.945 -22.031 -12.555 1 82.19 30 ARG B N 1
ATOM 1866 C CA . ARG B 1 30 ? 10.562 -23.203 -11.773 1 82.19 30 ARG B CA 1
ATOM 1867 C C . ARG B 1 30 ? 11.383 -23.297 -10.492 1 82.19 30 ARG B C 1
ATOM 1869 O O . ARG B 1 30 ? 11.07 -24.094 -9.609 1 82.19 30 ARG B O 1
ATOM 1876 N N . GLU B 1 31 ? 12.305 -22.5 -10.414 1 85.06 31 GLU B N 1
ATOM 1877 C CA . GLU B 1 31 ? 13.156 -22.5 -9.227 1 85.06 31 GLU B CA 1
ATOM 1878 C C . GLU B 1 31 ? 12.344 -22.219 -7.969 1 85.06 31 GLU B C 1
ATOM 1880 O O . GLU B 1 31 ? 11.461 -21.359 -7.969 1 85.06 31 GLU B O 1
ATOM 1885 N N . ASN B 1 32 ? 12.68 -23.062 -7.004 1 89.19 32 ASN B N 1
ATOM 1886 C CA . ASN B 1 32 ? 12.008 -22.875 -5.727 1 89.19 32 ASN B CA 1
ATOM 1887 C C . ASN B 1 32 ? 12.523 -21.625 -4.996 1 89.19 32 ASN B C 1
ATOM 1889 O O . ASN B 1 32 ? 13.656 -21.219 -5.207 1 89.19 32 ASN B O 1
ATOM 1893 N N . VAL B 1 33 ? 11.641 -21.016 -4.238 1 93.19 33 VAL B N 1
ATOM 1894 C CA . VAL B 1 33 ? 11.992 -19.922 -3.336 1 93.19 33 VAL B CA 1
ATOM 1895 C C . VAL B 1 33 ? 11.945 -20.406 -1.889 1 93.19 33 VAL B C 1
ATOM 1897 O O . VAL B 1 33 ? 10.93 -20.953 -1.448 1 93.19 33 VAL B O 1
ATOM 1900 N N . ASP B 1 34 ? 13.047 -20.219 -1.264 1 92.56 34 ASP B N 1
ATOM 1901 C CA . ASP B 1 34 ? 13.078 -20.562 0.155 1 92.56 34 ASP B CA 1
ATOM 1902 C C . ASP B 1 34 ? 11.961 -19.859 0.915 1 92.56 34 ASP B C 1
ATOM 1904 O O . ASP B 1 34 ? 11.836 -18.641 0.854 1 92.56 34 ASP B O 1
ATOM 1908 N N . ILE B 1 35 ? 11.188 -20.688 1.619 1 92.62 35 ILE B N 1
ATOM 1909 C CA . ILE B 1 35 ? 10.047 -20.156 2.355 1 92.62 35 ILE B CA 1
ATOM 1910 C C . ILE B 1 35 ? 10.523 -19.141 3.398 1 92.62 35 ILE B C 1
ATOM 1912 O O . ILE B 1 35 ? 9.82 -18.188 3.713 1 92.62 35 ILE B O 1
ATOM 1916 N N . ASN B 1 36 ? 11.719 -19.297 3.885 1 92.62 36 ASN B N 1
ATOM 1917 C CA . ASN B 1 36 ? 12.266 -18.359 4.859 1 92.62 36 ASN B CA 1
ATOM 1918 C C . ASN B 1 36 ? 12.469 -16.984 4.258 1 92.62 36 ASN B C 1
ATOM 1920 O O . ASN B 1 36 ? 12.281 -15.969 4.938 1 92.62 36 ASN B O 1
ATOM 1924 N N . LEU B 1 37 ? 12.914 -16.969 3.039 1 93.88 37 LEU B N 1
ATOM 1925 C CA . LEU B 1 37 ? 13.078 -15.688 2.346 1 93.88 37 LEU B CA 1
ATOM 1926 C C . LEU B 1 37 ? 11.742 -14.961 2.238 1 93.88 37 LEU B C 1
ATOM 1928 O O . LEU B 1 37 ? 11.664 -13.758 2.508 1 93.88 37 LEU B O 1
ATOM 1932 N N . LEU B 1 38 ? 10.711 -15.695 1.897 1 93.94 38 LEU B N 1
ATOM 1933 C CA . LEU B 1 38 ? 9.375 -15.109 1.82 1 93.94 38 LEU B CA 1
ATOM 1934 C C . LEU B 1 38 ? 8.914 -14.633 3.191 1 93.94 38 LEU B C 1
ATOM 1936 O O . LEU B 1 38 ? 8.367 -13.531 3.32 1 93.94 38 LEU B O 1
ATOM 1940 N N . HIS B 1 39 ? 9.203 -15.398 4.176 1 92.44 39 HIS B N 1
ATOM 1941 C CA . HIS B 1 39 ? 8.82 -15.016 5.531 1 92.44 39 HIS B CA 1
ATOM 1942 C C . HIS B 1 39 ? 9.5 -13.719 5.949 1 92.44 39 HIS B C 1
ATOM 1944 O O . HIS B 1 39 ? 8.867 -12.844 6.539 1 92.44 39 HIS B O 1
ATOM 1950 N N . GLN B 1 40 ? 10.742 -13.641 5.652 1 92.06 40 GLN B N 1
ATOM 1951 C CA . GLN B 1 40 ? 11.477 -12.43 5.984 1 92.06 40 GLN B CA 1
ATOM 1952 C C . GLN B 1 40 ? 10.906 -11.219 5.246 1 92.06 40 GLN B C 1
ATOM 1954 O O . GLN B 1 40 ? 10.781 -10.141 5.82 1 92.06 40 GLN B O 1
ATOM 1959 N N . ALA B 1 41 ? 10.562 -11.43 4.008 1 93.56 41 ALA B N 1
ATOM 1960 C CA . ALA B 1 41 ? 9.953 -10.344 3.25 1 93.56 41 ALA B CA 1
ATOM 1961 C C . ALA B 1 41 ? 8.617 -9.93 3.865 1 93.56 41 ALA B C 1
ATOM 1963 O O . ALA B 1 41 ? 8.297 -8.742 3.928 1 93.56 41 ALA B O 1
ATOM 1964 N N . MET B 1 42 ? 7.898 -10.867 4.406 1 93.69 42 MET B N 1
ATOM 1965 C CA . MET B 1 42 ? 6.562 -10.633 4.945 1 93.69 42 MET B CA 1
ATOM 1966 C C . MET B 1 42 ? 6.641 -9.883 6.273 1 93.69 42 MET B C 1
ATOM 1968 O O . MET B 1 42 ? 5.641 -9.32 6.73 1 93.69 42 MET B O 1
ATOM 1972 N N . ARG B 1 43 ? 7.773 -9.836 6.906 1 89.81 43 ARG B N 1
ATOM 1973 C CA . ARG B 1 43 ? 7.934 -9.055 8.125 1 89.81 43 ARG B CA 1
ATOM 1974 C C . ARG B 1 43 ? 7.641 -7.582 7.875 1 89.81 43 ARG B C 1
ATOM 1976 O O . ARG B 1 43 ? 7.277 -6.848 8.797 1 89.81 43 ARG B O 1
ATOM 1983 N N . ALA B 1 44 ? 7.777 -7.219 6.621 1 87.81 44 ALA B N 1
ATOM 1984 C CA . ALA B 1 44 ? 7.562 -5.82 6.266 1 87.81 44 ALA B CA 1
ATOM 1985 C C . ALA B 1 44 ? 6.121 -5.402 6.527 1 87.81 44 ALA B C 1
ATOM 1987 O O . ALA B 1 44 ? 5.844 -4.23 6.797 1 87.81 44 ALA B O 1
ATOM 1988 N N . VAL B 1 45 ? 5.16 -6.344 6.445 1 85.69 45 VAL B N 1
ATOM 1989 C CA . VAL B 1 45 ? 3.748 -6.02 6.629 1 85.69 45 VAL B CA 1
ATOM 1990 C C . VAL B 1 45 ? 3.504 -5.562 8.062 1 85.69 45 VAL B C 1
ATOM 1992 O O . VAL B 1 45 ? 2.545 -4.836 8.336 1 85.69 45 VAL B O 1
ATOM 1995 N N . ALA B 1 46 ? 4.383 -5.887 8.93 1 76.19 46 ALA B N 1
ATOM 1996 C CA . ALA B 1 46 ? 4.262 -5.5 10.336 1 76.19 46 ALA B CA 1
ATOM 1997 C C . ALA B 1 46 ? 4.641 -4.035 10.531 1 76.19 46 ALA B C 1
ATOM 1999 O O . ALA B 1 46 ? 4.43 -3.473 11.609 1 76.19 46 ALA B O 1
ATOM 2000 N N . ILE B 1 47 ? 5.238 -3.469 9.492 1 75.31 47 ILE B N 1
ATOM 2001 C CA . ILE B 1 47 ? 5.57 -2.049 9.562 1 75.31 47 ILE B CA 1
ATOM 2002 C C . ILE B 1 47 ? 4.316 -1.213 9.32 1 75.31 47 ILE B C 1
ATOM 2004 O O . ILE B 1 47 ? 4.406 -0.024 9 1 75.31 47 ILE B O 1
ATOM 2008 N N . ASP B 1 48 ? 3.188 -1.761 9.484 1 75.31 48 ASP B N 1
ATOM 2009 C CA . ASP B 1 48 ? 1.875 -1.122 9.438 1 75.31 48 ASP B CA 1
ATOM 2010 C C . ASP B 1 48 ? 1.869 0.175 10.242 1 75.31 48 ASP B C 1
ATOM 2012 O O . ASP B 1 48 ? 2.191 0.174 11.438 1 75.31 48 ASP B O 1
ATOM 2016 N N . PRO B 1 49 ? 1.553 1.315 9.539 1 77.75 49 PRO B N 1
ATOM 2017 C CA . PRO B 1 49 ? 1.629 2.609 10.219 1 77.75 49 PRO B CA 1
ATOM 2018 C C . PRO B 1 49 ? 0.448 2.855 11.156 1 77.75 49 PRO B C 1
ATOM 2020 O O . PRO B 1 49 ? 0.358 3.918 11.773 1 77.75 49 PRO B O 1
ATOM 2023 N N . PHE B 1 50 ? -0.385 1.933 11.266 1 80 50 PHE B N 1
ATOM 2024 C CA . PHE B 1 50 ? -1.594 2.137 12.055 1 80 50 PHE B CA 1
ATOM 2025 C C . PHE B 1 50 ? -1.485 1.436 13.398 1 80 50 PHE B C 1
ATOM 2027 O O . PHE B 1 50 ? -0.723 0.479 13.547 1 80 50 PHE B O 1
ATOM 2034 N N . GLY B 1 51 ? -2.051 1.965 14.352 1 73.31 51 GLY B N 1
ATOM 2035 C CA . GLY B 1 51 ? -2.105 1.325 15.656 1 73.31 51 GLY B CA 1
ATOM 2036 C C . GLY B 1 51 ? -3.199 0.278 15.758 1 73.31 51 GLY B C 1
ATOM 2037 O O . GLY B 1 51 ? -4 0.116 14.836 1 73.31 51 GLY B O 1
ATOM 2038 N N . GLY B 1 52 ? -3.105 -0.528 16.781 1 76.5 52 GLY B N 1
ATOM 2039 C CA . GLY B 1 52 ? -4.152 -1.492 17.078 1 76.5 52 GLY B CA 1
ATOM 2040 C C . GLY B 1 52 ? -3.979 -2.807 16.344 1 76.5 52 GLY B C 1
ATOM 2041 O O . GLY B 1 52 ? -2.908 -3.08 15.797 1 76.5 52 GLY B O 1
ATOM 2042 N N . GLU B 1 53 ? -4.969 -3.551 16.453 1 81.31 53 GLU B N 1
ATOM 2043 C CA . GLU B 1 53 ? -4.934 -4.855 15.797 1 81.31 53 GLU B CA 1
ATOM 2044 C C . GLU B 1 53 ? -5.043 -4.715 14.281 1 81.31 53 GLU B C 1
ATOM 2046 O O . GLU B 1 53 ? -5.836 -3.916 13.789 1 81.31 53 GLU B O 1
ATOM 2051 N N . GLN B 1 54 ? -4.227 -5.453 13.648 1 88.12 54 GLN B N 1
ATOM 2052 C CA . GLN B 1 54 ? -4.258 -5.434 12.188 1 88.12 54 GLN B CA 1
ATOM 2053 C C . GLN B 1 54 ? -5.5 -6.137 11.656 1 88.12 54 GLN B C 1
ATOM 2055 O O . GLN B 1 54 ? -5.703 -7.328 11.906 1 88.12 54 GLN B O 1
ATOM 2060 N N . PRO B 1 55 ? -6.328 -5.434 10.914 1 91.75 55 PRO B N 1
ATOM 2061 C CA . PRO B 1 55 ? -7.578 -6.02 10.414 1 91.75 55 PRO B CA 1
ATOM 2062 C C . PRO B 1 55 ? -7.398 -6.746 9.086 1 91.75 55 PRO B C 1
ATOM 2064 O O . PRO B 1 55 ? -8.234 -6.605 8.188 1 91.75 55 PRO B O 1
ATOM 2067 N N . TYR B 1 56 ? -6.34 -7.422 8.906 1 93.19 56 TYR B N 1
ATOM 2068 C CA . TYR B 1 56 ? -6.055 -8.172 7.691 1 93.19 56 TYR B CA 1
ATOM 2069 C C . TYR B 1 56 ? -5.215 -9.406 7.992 1 93.19 56 TYR B C 1
ATOM 2071 O O . TYR B 1 56 ? -4.613 -9.508 9.062 1 93.19 56 TYR B O 1
ATOM 2079 N N . ARG B 1 57 ? -5.297 -10.344 7.109 1 93.06 57 ARG B N 1
ATOM 2080 C CA . ARG B 1 57 ? -4.504 -11.562 7.164 1 93.06 57 ARG B CA 1
ATOM 2081 C C . ARG B 1 57 ? -3.904 -11.891 5.801 1 93.06 57 ARG B C 1
ATOM 2083 O O . ARG B 1 57 ? -4.453 -11.5 4.766 1 93.06 57 ARG B O 1
ATOM 2090 N N . PHE B 1 58 ? -2.771 -12.539 5.891 1 95 58 PHE B N 1
ATOM 2091 C CA . PHE B 1 58 ? -2.141 -13.078 4.691 1 95 58 PHE B CA 1
ATOM 2092 C C . PHE B 1 58 ? -2.004 -14.594 4.785 1 95 58 PHE B C 1
ATOM 2094 O O . PHE B 1 58 ? -1.595 -15.125 5.824 1 95 58 PHE B O 1
ATOM 2101 N N . ALA B 1 59 ? -2.391 -15.273 3.721 1 95.06 59 ALA B N 1
ATOM 2102 C CA . ALA B 1 59 ? -2.176 -16.719 3.623 1 95.06 59 ALA B CA 1
ATOM 2103 C C . ALA B 1 59 ? -1.073 -17.031 2.619 1 95.06 59 ALA B C 1
ATOM 2105 O O . ALA B 1 59 ? -1.064 -16.5 1.506 1 95.06 59 ALA B O 1
ATOM 2106 N N . ILE B 1 60 ? -0.132 -17.875 3.02 1 95.62 60 ILE B N 1
ATOM 2107 C CA . ILE B 1 60 ? 0.903 -18.359 2.117 1 95.62 60 ILE B CA 1
ATOM 2108 C C . ILE B 1 60 ? 0.581 -19.781 1.688 1 95.62 60 ILE B C 1
ATOM 2110 O O . ILE B 1 60 ? 0.374 -20.656 2.531 1 95.62 60 ILE B O 1
ATOM 2114 N N . VAL B 1 61 ? 0.482 -19.984 0.401 1 95.06 61 VAL B N 1
ATOM 2115 C CA . VAL B 1 61 ? 0.262 -21.312 -0.167 1 95.06 61 VAL B CA 1
ATOM 2116 C C . VAL B 1 61 ? 1.506 -21.766 -0.933 1 95.06 61 VAL B C 1
ATOM 2118 O O . VAL B 1 61 ? 1.854 -21.172 -1.961 1 95.06 61 VAL B O 1
ATOM 2121 N N . SER B 1 62 ? 2.141 -22.812 -0.454 1 93.62 62 SER B N 1
ATOM 2122 C CA . SER B 1 62 ? 3.391 -23.266 -1.057 1 93.62 62 SER B CA 1
ATOM 2123 C C . SER B 1 62 ? 3.252 -24.672 -1.628 1 93.62 62 SER B C 1
ATOM 2125 O O . SER B 1 62 ? 4.078 -25.109 -2.434 1 93.62 62 SER B O 1
ATOM 2127 N N . ASN B 1 63 ? 2.197 -25.266 -1.144 1 92.25 63 ASN B N 1
ATOM 2128 C CA . ASN B 1 63 ? 1.962 -26.641 -1.592 1 92.25 63 ASN B CA 1
ATOM 2129 C C . ASN B 1 63 ? 1.487 -26.688 -3.041 1 92.25 63 ASN B C 1
ATOM 2131 O O . ASN B 1 63 ? 0.517 -26.016 -3.4 1 92.25 63 ASN B O 1
ATOM 2135 N N . ASN B 1 64 ? 2.156 -27.562 -3.84 1 92.5 64 ASN B N 1
ATOM 2136 C CA . ASN B 1 64 ? 1.856 -27.625 -5.266 1 92.5 64 ASN B CA 1
ATOM 2137 C C . ASN B 1 64 ? 0.426 -28.078 -5.523 1 92.5 64 ASN B C 1
ATOM 2139 O O . ASN B 1 64 ? -0.238 -27.578 -6.434 1 92.5 64 ASN B O 1
ATOM 2143 N N . GLU B 1 65 ? 0.032 -29 -4.762 1 93.81 65 GLU B N 1
ATOM 2144 C CA . GLU B 1 65 ? -1.328 -29.516 -4.93 1 93.81 65 GLU B CA 1
ATOM 2145 C C . GLU B 1 65 ? -2.359 -28.422 -4.637 1 93.81 65 GLU B C 1
ATOM 2147 O O . GLU B 1 65 ? -3.35 -28.297 -5.359 1 93.81 65 GLU B O 1
ATOM 2152 N N . GLN B 1 66 ? -2.129 -27.672 -3.598 1 93.75 66 GLN B N 1
ATOM 2153 C CA . GLN B 1 66 ? -3.047 -26.594 -3.234 1 93.75 66 GLN B CA 1
ATOM 2154 C C . GLN B 1 66 ? -3.027 -25.484 -4.273 1 93.75 66 GLN B C 1
ATOM 2156 O O . GLN B 1 66 ? -4.074 -24.922 -4.617 1 93.75 66 GLN B O 1
ATOM 2161 N N . LYS B 1 67 ? -1.878 -25.141 -4.707 1 93.88 67 LYS B N 1
ATOM 2162 C CA . LYS B 1 67 ? -1.786 -24.125 -5.754 1 93.88 67 LYS B CA 1
ATOM 2163 C C . LYS B 1 67 ? -2.533 -24.578 -7.012 1 93.88 67 LYS B C 1
ATOM 2165 O O . LYS B 1 67 ? -3.221 -23.766 -7.645 1 93.88 67 LYS B O 1
ATOM 2170 N N . GLN B 1 68 ? -2.355 -25.828 -7.383 1 93.75 68 GLN B N 1
ATOM 2171 C CA . GLN B 1 68 ? -3.066 -26.375 -8.531 1 93.75 68 GLN B CA 1
ATOM 2172 C C . GLN B 1 68 ? -4.578 -26.281 -8.344 1 93.75 68 GLN B C 1
ATOM 2174 O O . GLN B 1 68 ? -5.305 -25.922 -9.273 1 93.75 68 GLN B O 1
ATOM 2179 N N . LYS B 1 69 ? -4.977 -26.625 -7.172 1 92.5 69 LYS B N 1
ATOM 2180 C CA . LYS B 1 69 ? -6.402 -26.547 -6.883 1 92.5 69 LYS B CA 1
ATOM 2181 C C . LYS B 1 69 ? -6.906 -25.109 -6.977 1 92.5 69 LYS B C 1
ATOM 2183 O O . LYS B 1 69 ? -7.988 -24.859 -7.516 1 92.5 69 LYS B O 1
ATOM 2188 N N . ILE B 1 70 ? -6.199 -24.203 -6.426 1 91.94 70 ILE B N 1
ATOM 2189 C CA . ILE B 1 70 ? -6.562 -22.797 -6.508 1 91.94 70 ILE B CA 1
ATOM 2190 C C . ILE B 1 70 ? -6.664 -22.375 -7.973 1 91.94 70 ILE B C 1
ATOM 2192 O O . ILE B 1 70 ? -7.602 -21.672 -8.359 1 91.94 70 ILE B O 1
ATOM 2196 N N . ARG B 1 71 ? -5.723 -22.781 -8.781 1 91 71 ARG B N 1
ATOM 2197 C CA . ARG B 1 71 ? -5.746 -22.469 -10.203 1 91 71 ARG B CA 1
ATOM 2198 C C . ARG B 1 71 ? -7.016 -23 -10.859 1 91 71 ARG B C 1
ATOM 2200 O O . ARG B 1 71 ? -7.688 -22.281 -11.602 1 91 71 ARG B O 1
ATOM 2207 N N . GLU B 1 72 ? -7.301 -24.188 -10.562 1 89.44 72 GLU B N 1
ATOM 2208 C CA . GLU B 1 72 ? -8.484 -24.812 -11.141 1 89.44 72 GLU B CA 1
ATOM 2209 C C . GLU B 1 72 ? -9.75 -24.062 -10.758 1 89.44 72 GLU B C 1
ATOM 2211 O O . GLU B 1 72 ? -10.602 -23.797 -11.609 1 89.44 72 GLU B O 1
ATOM 2216 N N . LEU B 1 73 ? -9.852 -23.75 -9.523 1 87.06 73 LEU B N 1
ATOM 2217 C CA . LEU B 1 73 ? -11.031 -23.047 -9.031 1 87.06 73 LEU B CA 1
ATOM 2218 C C . LEU B 1 73 ? -11.117 -21.656 -9.648 1 87.06 73 LEU B C 1
ATOM 2220 O O . LEU B 1 73 ? -12.203 -21.188 -10 1 87.06 73 LEU B O 1
ATOM 2224 N N . ALA B 1 74 ? -10.039 -21.016 -9.758 1 85.56 74 ALA B N 1
ATOM 2225 C CA . ALA B 1 74 ? -10 -19.688 -10.383 1 85.56 74 ALA B CA 1
ATOM 2226 C C . ALA B 1 74 ? -10.43 -19.75 -11.844 1 85.56 74 ALA B C 1
ATOM 2228 O O . ALA B 1 74 ? -11.164 -18.891 -12.312 1 85.56 74 ALA B O 1
ATOM 2229 N N . GLU B 1 75 ? -9.953 -20.703 -12.555 1 83 75 GLU B N 1
ATOM 2230 C CA . GLU B 1 75 ? -10.297 -20.875 -13.961 1 83 75 GLU B CA 1
ATOM 2231 C C . GLU B 1 75 ? -11.773 -21.203 -14.141 1 83 75 GLU B C 1
ATOM 2233 O O . GLU B 1 75 ? -12.414 -20.719 -15.07 1 83 75 GLU B O 1
ATOM 2238 N N . ILE B 1 76 ? -12.273 -21.953 -13.234 1 80.69 76 ILE B N 1
ATOM 2239 C CA . ILE B 1 76 ? -13.688 -22.312 -13.258 1 80.69 76 ILE B CA 1
ATOM 2240 C C . ILE B 1 76 ? -14.539 -21.062 -13.062 1 80.69 76 ILE B C 1
ATOM 2242 O O . ILE B 1 76 ? -15.523 -20.844 -13.773 1 80.69 76 ILE B O 1
ATOM 2246 N N . GLU B 1 77 ? -14.156 -20.25 -12.117 1 78.38 77 GLU B N 1
ATOM 2247 C CA . GLU B 1 77 ? -14.906 -19.016 -11.844 1 78.38 77 GLU B CA 1
ATOM 2248 C C . GLU B 1 77 ? -14.875 -18.078 -13.039 1 78.38 77 GLU B C 1
ATOM 2250 O O . GLU B 1 77 ? -15.867 -17.406 -13.336 1 78.38 77 GLU B O 1
ATOM 2255 N N . GLU B 1 78 ? -13.789 -17.969 -13.648 1 76 78 GLU B N 1
ATOM 2256 C CA . GLU B 1 78 ? -13.664 -17.125 -14.836 1 76 78 GLU B CA 1
ATOM 2257 C C . GLU B 1 78 ? -14.594 -17.594 -15.953 1 76 78 GLU B C 1
ATOM 2259 O O . GLU B 1 78 ? -15.234 -16.781 -16.625 1 76 78 GLU B O 1
ATOM 2264 N N . VAL B 1 79 ? -14.586 -18.875 -16.172 1 71.44 79 VAL B N 1
ATOM 2265 C CA . VAL B 1 79 ? -15.453 -19.453 -17.188 1 71.44 79 VAL B CA 1
ATOM 2266 C C . VAL B 1 79 ? -16.906 -19.141 -16.859 1 71.44 79 VAL B C 1
ATOM 2268 O O . VAL B 1 79 ? -17.688 -18.75 -17.75 1 71.44 79 VAL B O 1
ATOM 2271 N N . LYS B 1 80 ? -17.266 -19.219 -15.602 1 73.56 80 LYS B N 1
ATOM 2272 C CA . LYS B 1 80 ? -18.625 -18.922 -15.172 1 73.56 80 LYS B CA 1
ATOM 2273 C C . LYS B 1 80 ? -18.969 -17.469 -15.422 1 73.56 80 LYS B C 1
ATOM 2275 O O . LYS B 1 80 ? -20.062 -17.156 -15.906 1 73.56 80 LYS B O 1
ATOM 2280 N N . LEU B 1 81 ? -18.078 -16.641 -15.031 1 67.88 81 LEU B N 1
ATOM 2281 C CA . LEU B 1 81 ? -18.312 -15.203 -15.203 1 67.88 81 LEU B CA 1
ATOM 2282 C C . LEU B 1 81 ? -18.453 -14.859 -16.688 1 67.88 81 LEU B C 1
ATOM 2284 O O . LEU B 1 81 ? -19.328 -14.07 -17.062 1 67.88 81 LEU B O 1
ATOM 2288 N N . TYR B 1 82 ? -17.609 -15.422 -17.453 1 64.69 82 TYR B N 1
ATOM 2289 C CA . TYR B 1 82 ? -17.672 -15.203 -18.891 1 64.69 82 TYR B CA 1
ATOM 2290 C C . TYR B 1 82 ? -18.984 -15.703 -19.469 1 64.69 82 TYR B C 1
ATOM 2292 O O . TYR B 1 82 ? -19.578 -15.055 -20.328 1 64.69 82 TYR B O 1
ATOM 2300 N N . GLN B 1 83 ? -19.312 -16.781 -19.062 1 65.25 83 GLN B N 1
ATOM 2301 C CA . GLN B 1 83 ? -20.547 -17.391 -19.562 1 65.25 83 GLN B CA 1
ATOM 2302 C C . GLN B 1 83 ? -21.766 -16.578 -19.125 1 65.25 83 GLN B C 1
ATOM 2304 O O . GLN B 1 83 ? -22.75 -16.484 -19.844 1 65.25 83 GLN B O 1
ATOM 2309 N N . GLU B 1 84 ? -21.703 -16.062 -17.922 1 62.72 84 GLU B N 1
ATOM 2310 C CA . GLU B 1 84 ? -22.797 -15.234 -17.406 1 62.72 84 GLU B CA 1
ATOM 2311 C C . GLU B 1 84 ? -22.875 -13.898 -18.125 1 62.72 84 GLU B C 1
ATOM 2313 O O . GLU B 1 84 ? -23.953 -13.305 -18.234 1 62.72 84 GLU B O 1
ATOM 2318 N N . ARG B 1 85 ? -21.719 -13.375 -18.422 1 57.84 85 ARG B N 1
ATOM 2319 C CA . ARG B 1 85 ? -21.688 -12.086 -19.094 1 57.84 85 ARG B CA 1
ATOM 2320 C C . ARG B 1 85 ? -22.031 -12.234 -20.578 1 57.84 85 ARG B C 1
ATOM 2322 O O . ARG B 1 85 ? -22.422 -11.273 -21.234 1 57.84 85 ARG B O 1
ATOM 2329 N N . ILE B 1 86 ? -21.391 -13.117 -21.391 1 54.44 86 ILE B N 1
ATOM 2330 C CA . ILE B 1 86 ? -21.562 -13.203 -22.844 1 54.44 86 ILE B CA 1
ATOM 2331 C C . ILE B 1 86 ? -22.938 -13.758 -23.172 1 54.44 86 ILE B C 1
ATOM 2333 O O . ILE B 1 86 ? -23.297 -14.859 -22.719 1 54.44 86 ILE B O 1
ATOM 2337 N N . SER B 1 87 ? -23.906 -12.922 -23.406 1 50.38 87 SER B N 1
ATOM 2338 C CA . SER B 1 87 ? -25.047 -13.352 -24.234 1 50.38 87 SER B CA 1
ATOM 2339 C C . SER B 1 87 ? -24.578 -14.148 -25.438 1 50.38 87 SER B C 1
ATOM 2341 O O . SER B 1 87 ? -23.422 -14.055 -25.844 1 50.38 87 SER B O 1
ATOM 2343 N N . ASP B 1 88 ? -25.375 -15.047 -26.188 1 49.78 88 ASP B N 1
ATOM 2344 C CA . ASP B 1 88 ? -25.125 -15.922 -27.328 1 49.78 88 ASP B CA 1
ATOM 2345 C C . ASP B 1 88 ? -24.297 -15.211 -28.391 1 49.78 88 ASP B C 1
ATOM 2347 O O . ASP B 1 88 ? -23.391 -15.805 -28.969 1 49.78 88 ASP B O 1
ATOM 2351 N N . GLU B 1 89 ? -24.688 -14.086 -28.75 1 51.03 89 GLU B N 1
ATOM 2352 C CA . GLU B 1 89 ? -24.188 -13.344 -29.906 1 51.03 89 GLU B CA 1
ATOM 2353 C C . GLU B 1 89 ? -22.766 -12.836 -29.672 1 51.03 89 GLU B C 1
ATOM 2355 O O . GLU B 1 89 ? -21.938 -12.828 -30.594 1 51.03 89 GLU B O 1
ATOM 2360 N N . TRP B 1 90 ? -22.375 -12.398 -28.531 1 45.25 90 TRP B N 1
ATOM 2361 C CA . TRP B 1 90 ? -21.062 -11.789 -28.297 1 45.25 90 TRP B CA 1
ATOM 2362 C C . TRP B 1 90 ? -20.031 -12.852 -27.922 1 45.25 90 TRP B C 1
ATOM 2364 O O . TRP B 1 90 ? -18.828 -12.578 -27.922 1 45.25 90 TRP B O 1
ATOM 2374 N N . ARG B 1 91 ? -20.391 -14.094 -27.625 1 49.41 91 ARG B N 1
ATOM 2375 C CA . ARG B 1 91 ? -19.5 -15.234 -27.438 1 49.41 91 ARG B CA 1
ATOM 2376 C C . ARG B 1 91 ? -18.547 -15.398 -28.609 1 49.41 91 ARG B C 1
ATOM 2378 O O . ARG B 1 91 ? -17.359 -15.656 -28.422 1 49.41 91 ARG B O 1
ATOM 2385 N N . GLU B 1 92 ? -19.141 -15.242 -29.703 1 46.84 92 GLU B N 1
ATOM 2386 C CA . GLU B 1 92 ? -18.344 -15.43 -30.906 1 46.84 92 GLU B CA 1
ATOM 2387 C C . GLU B 1 92 ? -17.281 -14.352 -31.031 1 46.84 92 GLU B C 1
ATOM 2389 O O . GLU B 1 92 ? -16.172 -14.609 -31.531 1 46.84 92 GLU B O 1
ATOM 2394 N N . ALA B 1 93 ? -17.812 -13.156 -30.719 1 47.44 93 ALA B N 1
ATOM 2395 C CA . ALA B 1 93 ? -16.891 -12.062 -30.984 1 47.44 93 ALA B CA 1
ATOM 2396 C C . ALA B 1 93 ? -15.758 -12.031 -29.953 1 47.44 93 ALA B C 1
ATOM 2398 O O . ALA B 1 93 ? -14.648 -11.594 -30.266 1 47.44 93 ALA B O 1
ATOM 2399 N N . LEU B 1 94 ? -15.938 -12.523 -28.828 1 44.53 94 LEU B N 1
ATOM 2400 C CA . LEU B 1 94 ? -14.938 -12.43 -27.781 1 44.53 94 LEU B CA 1
ATOM 2401 C C . LEU B 1 94 ? -14.117 -13.711 -27.688 1 44.53 94 LEU B C 1
ATOM 2403 O O . LEU B 1 94 ? -13.109 -13.766 -26.984 1 44.53 94 LEU B O 1
ATOM 2407 N N . ALA B 1 95 ? -14.539 -14.68 -28.359 1 43.53 95 ALA B N 1
ATOM 2408 C CA . ALA B 1 95 ? -13.781 -15.922 -28.453 1 43.53 95 ALA B CA 1
ATOM 2409 C C . ALA B 1 95 ? -12.297 -15.648 -28.688 1 43.53 95 ALA B C 1
ATOM 2411 O O . ALA B 1 95 ? -11.438 -16.266 -28.047 1 43.53 95 ALA B O 1
ATOM 2412 N N . PRO B 1 96 ? -12.086 -14.82 -29.609 1 40.47 96 PRO B N 1
ATOM 2413 C CA . PRO B 1 96 ? -10.664 -14.609 -29.891 1 40.47 96 PRO B CA 1
ATOM 2414 C C . PRO B 1 96 ? -9.953 -13.836 -28.781 1 40.47 96 PRO B C 1
ATOM 2416 O O . PRO B 1 96 ? -8.727 -13.766 -28.766 1 40.47 96 PRO B O 1
ATOM 2419 N N . LEU B 1 97 ? -10.656 -12.969 -28.156 1 40.53 97 LEU B N 1
ATOM 2420 C CA . LEU B 1 97 ? -9.93 -12.109 -27.234 1 40.53 97 LEU B CA 1
ATOM 2421 C C . LEU B 1 97 ? -9.414 -12.914 -26.047 1 40.53 97 LEU B C 1
ATOM 2423 O O . LEU B 1 97 ? -10.156 -13.703 -25.453 1 40.53 97 LEU B O 1
ATOM 2427 N N . GLY B 1 98 ? -8.508 -13.812 -26.156 1 36.91 98 GLY B N 1
ATOM 2428 C CA . GLY B 1 98 ? -7.594 -14.617 -25.359 1 36.91 98 GLY B CA 1
ATOM 2429 C C . GLY B 1 98 ? -7.84 -14.508 -23.875 1 36.91 98 GLY B C 1
ATOM 2430 O O . GLY B 1 98 ? -7.168 -13.742 -23.172 1 36.91 98 GLY B O 1
ATOM 2431 N N . THR B 1 99 ? -9.023 -14.453 -23.469 1 44.59 99 THR B N 1
ATOM 2432 C CA . THR B 1 99 ? -9.156 -14.734 -22.047 1 44.59 99 THR B CA 1
ATOM 2433 C C . THR B 1 99 ? -8.242 -15.883 -21.625 1 44.59 99 THR B C 1
ATOM 2435 O O . THR B 1 99 ? -8.477 -17.031 -22 1 44.59 99 THR B O 1
ATOM 2438 N N . ASN B 1 100 ? -7.043 -15.867 -21.906 1 47.78 100 ASN B N 1
ATOM 2439 C CA . ASN B 1 100 ? -6.211 -17.031 -21.625 1 47.78 100 ASN B CA 1
ATOM 2440 C C . ASN B 1 100 ? -6.539 -17.641 -20.25 1 47.78 100 ASN B C 1
ATOM 2442 O O . ASN B 1 100 ? -6.184 -17.078 -19.219 1 47.78 100 ASN B O 1
ATOM 2446 N N . GLU B 1 101 ? -7.652 -18.391 -20.203 1 57.41 101 GLU B N 1
ATOM 2447 C CA . GLU B 1 101 ? -8.156 -19.266 -19.156 1 57.41 101 GLU B CA 1
ATOM 2448 C C . GLU B 1 101 ? -7.012 -19.922 -18.391 1 57.41 101 GLU B C 1
ATOM 2450 O O . GLU B 1 101 ? -7.145 -20.234 -17.203 1 57.41 101 GLU B O 1
ATOM 2455 N N . SER B 1 102 ? -5.902 -19.906 -19.031 1 66.69 102 SER B N 1
ATOM 2456 C CA . SER B 1 102 ? -4.812 -20.547 -18.312 1 66.69 102 SER B CA 1
ATOM 2457 C C . SER B 1 102 ? -4.066 -19.562 -17.438 1 66.69 102 SER B C 1
ATOM 2459 O O . SER B 1 102 ? -3.824 -18.422 -17.844 1 66.69 102 SER B O 1
ATOM 2461 N N . LYS B 1 103 ? -4.102 -19.875 -16.203 1 80.69 103 LYS B N 1
ATOM 2462 C CA . LYS B 1 103 ? -3.41 -19.047 -15.219 1 80.69 103 LYS B CA 1
ATOM 2463 C C . LYS B 1 103 ? -2.176 -19.766 -14.672 1 80.69 103 LYS B C 1
ATOM 2465 O O . LYS B 1 103 ? -2.08 -20.016 -13.469 1 80.69 103 LYS B O 1
ATOM 2470 N N . PRO B 1 104 ? -1.211 -20.047 -15.602 1 84.06 104 PRO B N 1
ATOM 2471 C CA . PRO B 1 104 ? -0.05 -20.828 -15.156 1 84.06 104 PRO B CA 1
ATOM 2472 C C . PRO B 1 104 ? 0.728 -20.125 -14.039 1 84.06 104 PRO B C 1
ATOM 2474 O O . PRO B 1 104 ? 1.472 -20.781 -13.305 1 84.06 104 PRO B O 1
ATOM 2477 N N . HIS B 1 105 ? 0.542 -18.828 -13.953 1 86.94 105 HIS B N 1
ATOM 2478 C CA . HIS B 1 105 ? 1.265 -18.109 -12.914 1 86.94 105 HIS B CA 1
ATOM 2479 C C . HIS B 1 105 ? 0.855 -18.578 -11.523 1 86.94 105 HIS B C 1
ATOM 2481 O O . HIS B 1 105 ? 1.623 -18.453 -10.57 1 86.94 105 HIS B O 1
ATOM 2487 N N . LEU B 1 106 ? -0.274 -19.203 -11.391 1 89.69 106 LEU B N 1
ATOM 2488 C CA . LEU B 1 106 ? -0.751 -19.672 -10.094 1 89.69 106 LEU B CA 1
ATOM 2489 C C . LEU B 1 106 ? -0.045 -20.953 -9.688 1 89.69 106 LEU B C 1
ATOM 2491 O O . LEU B 1 106 ? 0.089 -21.25 -8.5 1 89.69 106 LEU B O 1
ATOM 2495 N N . THR B 1 107 ? 0.428 -21.656 -10.664 1 91.12 107 THR B N 1
ATOM 2496 C CA . THR B 1 107 ? 1.108 -22.906 -10.344 1 91.12 107 THR B CA 1
ATOM 2497 C C . THR B 1 107 ? 2.615 -22.766 -10.539 1 91.12 107 THR B C 1
ATOM 2499 O O . THR B 1 107 ? 3.398 -23.438 -9.859 1 91.12 107 THR B O 1
ATOM 2502 N N . ASP B 1 108 ? 3 -21.922 -11.438 1 91.5 108 ASP B N 1
ATOM 2503 C CA . ASP B 1 108 ? 4.418 -21.781 -11.766 1 91.5 108 ASP B CA 1
ATOM 2504 C C . ASP B 1 108 ? 5.152 -20.984 -10.68 1 91.5 108 ASP B C 1
ATOM 2506 O O . ASP B 1 108 ? 6.34 -21.219 -10.445 1 91.5 108 ASP B O 1
ATOM 2510 N N . ALA B 1 109 ? 4.473 -20.078 -10.078 1 94 109 ALA B N 1
ATOM 2511 C CA . ALA B 1 109 ? 5.109 -19.328 -9 1 94 109 ALA B CA 1
ATOM 2512 C C . ALA B 1 109 ? 5.449 -20.25 -7.824 1 94 109 ALA B C 1
ATOM 2514 O O . ALA B 1 109 ? 4.727 -21.203 -7.551 1 94 109 ALA B O 1
ATOM 2515 N N . ALA B 1 110 ? 6.539 -19.969 -7.156 1 95.19 110 ALA B N 1
ATOM 2516 C CA . ALA B 1 110 ? 6.98 -20.797 -6.035 1 95.19 110 ALA B CA 1
ATOM 2517 C C . ALA B 1 110 ? 5.945 -20.797 -4.91 1 95.19 110 ALA B C 1
ATOM 2519 O O . ALA B 1 110 ? 5.688 -21.828 -4.293 1 95.19 110 ALA B O 1
ATOM 2520 N N . HIS B 1 111 ? 5.363 -19.594 -4.594 1 96.25 111 HIS B N 1
ATOM 2521 C CA . HIS B 1 111 ? 4.367 -19.422 -3.545 1 96.25 111 HIS B CA 1
ATOM 2522 C C . HIS B 1 111 ? 3.221 -18.531 -4.016 1 96.25 111 HIS B C 1
ATOM 2524 O O . HIS B 1 111 ? 3.383 -17.75 -4.949 1 96.25 111 HIS B O 1
ATOM 2530 N N . LEU B 1 112 ? 2.078 -18.734 -3.426 1 95.69 112 LEU B N 1
ATOM 2531 C CA . LEU B 1 112 ? 0.979 -17.781 -3.518 1 95.69 112 LEU B CA 1
ATOM 2532 C C . LEU B 1 112 ? 0.741 -17.094 -2.176 1 95.69 112 LEU B C 1
ATOM 2534 O O . LEU B 1 112 ? 0.732 -17.75 -1.132 1 95.69 112 LEU B O 1
ATOM 2538 N N . VAL B 1 113 ?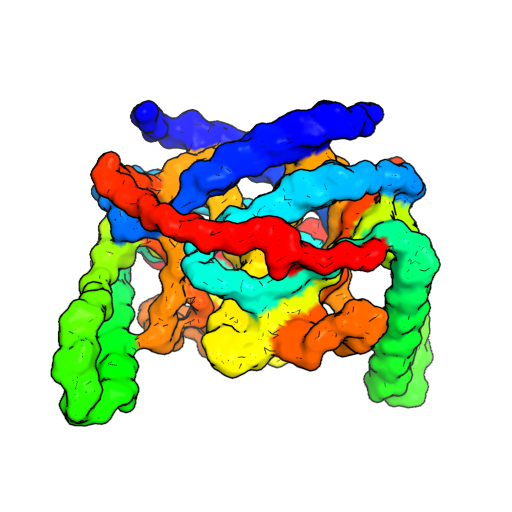 0.646 -15.781 -2.24 1 96.38 113 VAL B N 1
ATOM 2539 C CA . VAL B 1 113 ? 0.214 -15.023 -1.072 1 96.38 113 VAL B CA 1
ATOM 2540 C C . VAL B 1 113 ? -1.178 -14.445 -1.318 1 96.38 113 VAL B C 1
ATOM 2542 O O . VAL B 1 113 ? -1.394 -13.727 -2.295 1 96.38 113 VAL B O 1
ATOM 2545 N N . VAL B 1 114 ? -2.098 -14.812 -0.478 1 95.56 114 VAL B N 1
ATOM 2546 C CA . VAL B 1 114 ? -3.455 -14.289 -0.572 1 95.56 114 VAL B CA 1
ATOM 2547 C C . VAL B 1 114 ? -3.705 -13.297 0.561 1 95.56 114 VAL B C 1
ATOM 2549 O O . VAL B 1 114 ? -3.463 -13.602 1.729 1 95.56 114 VAL B O 1
ATOM 2552 N N . ALA B 1 115 ? -4.145 -12.148 0.183 1 96.12 115 ALA B N 1
ATOM 2553 C CA . ALA B 1 115 ? -4.434 -11.133 1.188 1 96.12 115 ALA B CA 1
ATOM 2554 C C . ALA B 1 115 ? -5.93 -11.078 1.498 1 96.12 115 ALA B C 1
ATOM 2556 O O . ALA B 1 115 ? -6.758 -11.109 0.588 1 96.12 115 ALA B O 1
ATOM 2557 N N . PHE B 1 116 ? -6.227 -10.977 2.805 1 94.88 116 PHE B N 1
ATOM 2558 C CA . PHE B 1 116 ? -7.586 -10.875 3.316 1 94.88 116 PHE B CA 1
ATOM 2559 C C . PHE B 1 116 ? -7.754 -9.617 4.164 1 94.88 116 PHE B C 1
ATOM 2561 O O . PHE B 1 116 ? -6.824 -9.203 4.859 1 94.88 116 PHE B O 1
ATOM 2568 N N . TYR B 1 117 ? -8.914 -9.023 4.062 1 94.94 117 TYR B N 1
ATOM 2569 C CA . TYR B 1 117 ? -9.258 -7.98 5.027 1 94.94 117 TYR B CA 1
ATOM 2570 C C . TYR B 1 117 ? -10.469 -8.383 5.855 1 94.94 117 TYR B C 1
ATOM 2572 O O . TYR B 1 117 ? -11.305 -9.164 5.402 1 94.94 117 TYR B O 1
ATOM 2580 N N . ASP B 1 118 ? -10.523 -7.914 7.039 1 94.5 118 ASP B N 1
ATOM 2581 C CA . ASP B 1 118 ? -11.578 -8.234 7.992 1 94.5 118 ASP B CA 1
ATOM 2582 C C . ASP B 1 118 ? -12.812 -7.371 7.754 1 94.5 118 ASP B C 1
ATOM 2584 O O . ASP B 1 118 ? -12.75 -6.145 7.863 1 94.5 118 ASP B O 1
ATOM 2588 N N . THR B 1 119 ? -13.977 -7.969 7.469 1 93.44 119 THR B N 1
ATOM 2589 C CA . THR B 1 119 ? -15.188 -7.246 7.094 1 93.44 119 THR B CA 1
ATOM 2590 C C . THR B 1 119 ? -16.016 -6.918 8.328 1 93.44 119 THR B C 1
ATOM 2592 O O . THR B 1 119 ? -17.109 -6.34 8.211 1 93.44 119 THR B O 1
ATOM 2595 N N . ASN B 1 120 ? -15.461 -7.246 9.43 1 90.31 120 ASN B N 1
ATOM 2596 C CA . ASN B 1 120 ? -16.203 -6.859 10.633 1 90.31 120 ASN B CA 1
ATOM 2597 C C . ASN B 1 120 ? -16.453 -5.355 10.672 1 90.31 120 ASN B C 1
ATOM 2599 O O . ASN B 1 120 ? -15.547 -4.559 10.406 1 90.31 120 ASN B O 1
ATOM 2603 N N . GLU B 1 121 ? -17.641 -4.953 11.016 1 73.25 121 GLU B N 1
ATOM 2604 C CA . GLU B 1 121 ? -18.125 -3.576 10.969 1 73.25 121 GLU B CA 1
ATOM 2605 C C . GLU B 1 121 ? -17.281 -2.67 11.859 1 73.25 121 GLU B C 1
ATOM 2607 O O . GLU B 1 121 ? -17.172 -1.467 11.609 1 73.25 121 GLU B O 1
ATOM 2612 N N . ARG B 1 122 ? -16.797 -3.258 12.758 1 70 122 ARG B N 1
ATOM 2613 C CA . ARG B 1 122 ? -15.992 -2.457 13.68 1 70 122 ARG B CA 1
ATOM 2614 C C . ARG B 1 122 ? -14.695 -1.99 13.016 1 70 122 ARG B C 1
ATOM 2616 O O . ARG B 1 122 ? -14.055 -1.05 13.492 1 70 122 ARG B O 1
ATOM 2623 N N . ASN B 1 123 ? -14.438 -2.676 12.016 1 70.81 123 ASN B N 1
ATOM 2624 C CA . ASN B 1 123 ? -13.172 -2.369 11.367 1 70.81 123 ASN B CA 1
ATOM 2625 C C . ASN B 1 123 ? -13.367 -1.472 10.148 1 70.81 123 ASN B C 1
ATOM 2627 O O . ASN B 1 123 ? -13.336 -1.946 9.008 1 70.81 123 ASN B O 1
ATOM 2631 N N . ASN B 1 124 ? -13.469 -0.202 10.57 1 79.62 124 ASN B N 1
ATOM 2632 C CA . ASN B 1 124 ? -13.492 0.76 9.477 1 79.62 124 ASN B CA 1
ATOM 2633 C C . ASN B 1 124 ? -12.109 0.933 8.852 1 79.62 124 ASN B C 1
ATOM 2635 O O . ASN B 1 124 ? -11.094 0.672 9.5 1 79.62 124 ASN B O 1
ATOM 2639 N N . PHE B 1 125 ? -11.938 0.793 7.68 1 89.69 125 PHE B N 1
ATOM 2640 C CA . PHE B 1 125 ? -10.68 1.095 7.012 1 89.69 125 PHE B CA 1
ATOM 2641 C C . PHE B 1 125 ? -9.852 -0.173 6.805 1 89.69 125 PHE B C 1
ATOM 2643 O O . PHE B 1 125 ? -8.641 -0.105 6.598 1 89.69 125 PHE B O 1
ATOM 2650 N N . ALA B 1 126 ? -10.477 -1.363 7.02 1 93.62 126 ALA B N 1
ATOM 2651 C CA . ALA B 1 126 ? -9.773 -2.645 6.949 1 93.62 126 ALA B CA 1
ATOM 2652 C C . ALA B 1 126 ? -9.211 -2.881 5.551 1 93.62 126 ALA B C 1
ATOM 2654 O O . ALA B 1 126 ? -8.062 -3.305 5.406 1 93.62 126 ALA B O 1
ATOM 2655 N N . LEU B 1 127 ? -10 -2.586 4.57 1 94.94 127 LEU B N 1
ATOM 2656 C CA . LEU B 1 127 ? -9.57 -2.812 3.197 1 94.94 127 LEU B CA 1
ATOM 2657 C C . LEU B 1 127 ? -8.398 -1.897 2.836 1 94.94 127 LEU B C 1
ATOM 2659 O O . LEU B 1 127 ? -7.43 -2.338 2.217 1 94.94 127 LEU B O 1
ATOM 2663 N N . GLU B 1 128 ? -8.492 -0.678 3.258 1 94.56 128 GLU B N 1
ATOM 2664 C CA . GLU B 1 128 ? -7.426 0.281 2.996 1 94.56 128 GLU B CA 1
ATOM 2665 C C . GLU B 1 128 ? -6.117 -0.16 3.646 1 94.56 128 GLU B C 1
ATOM 2667 O O . GLU B 1 128 ? -5.07 -0.175 2.996 1 94.56 128 GLU B O 1
ATOM 2672 N N . ARG B 1 129 ? -6.254 -0.557 4.832 1 93.56 129 ARG B N 1
ATOM 2673 C CA . ARG B 1 129 ? -5.07 -0.968 5.578 1 93.56 129 ARG B CA 1
ATOM 2674 C C . ARG B 1 129 ? -4.453 -2.227 4.98 1 93.56 129 ARG B C 1
ATOM 2676 O O . ARG B 1 129 ? -3.23 -2.322 4.852 1 93.56 129 ARG B O 1
ATOM 2683 N N . ALA B 1 130 ? -5.293 -3.156 4.637 1 94.62 130 ALA B N 1
ATOM 2684 C CA . ALA B 1 130 ? -4.809 -4.375 3.996 1 94.62 130 ALA B CA 1
ATOM 2685 C C . ALA B 1 130 ? -4.102 -4.062 2.682 1 94.62 130 ALA B C 1
ATOM 2687 O O . ALA B 1 130 ? -3.039 -4.621 2.393 1 94.62 130 ALA B O 1
ATOM 2688 N N . SER B 1 131 ? -4.695 -3.184 1.957 1 95.44 131 SER B N 1
ATOM 2689 C CA . SER B 1 131 ? -4.133 -2.814 0.662 1 95.44 131 SER B CA 1
ATOM 2690 C C . SER B 1 131 ? -2.805 -2.082 0.824 1 95.44 131 SER B C 1
ATOM 2692 O O . SER B 1 131 ? -1.867 -2.307 0.056 1 95.44 131 SER B O 1
ATOM 2694 N N . MET B 1 132 ? -2.758 -1.231 1.745 1 94.88 132 MET B N 1
ATOM 2695 C CA . MET B 1 132 ? -1.498 -0.547 2.029 1 94.88 132 MET B CA 1
ATOM 2696 C C . MET B 1 132 ? -0.406 -1.547 2.391 1 94.88 132 MET B C 1
ATOM 2698 O O . MET B 1 132 ? 0.731 -1.426 1.931 1 94.88 132 MET B O 1
ATOM 2702 N N . ALA B 1 133 ? -0.808 -2.514 3.184 1 94.06 133 ALA B N 1
ATOM 2703 C CA . ALA B 1 133 ? 0.137 -3.562 3.559 1 94.06 133 ALA B CA 1
ATOM 2704 C C . ALA B 1 133 ? 0.652 -4.301 2.326 1 94.06 133 ALA B C 1
ATOM 2706 O O . ALA B 1 133 ? 1.827 -4.672 2.262 1 94.06 133 ALA B O 1
ATOM 2707 N N . VAL B 1 134 ? -0.199 -4.516 1.396 1 95.06 134 VAL B N 1
ATOM 2708 C CA . VAL B 1 134 ? 0.207 -5.156 0.15 1 95.06 134 VAL B CA 1
ATOM 2709 C C . VAL B 1 134 ? 1.231 -4.285 -0.571 1 95.06 134 VAL B C 1
ATOM 2711 O O . VAL B 1 134 ? 2.236 -4.785 -1.079 1 95.06 134 VAL B O 1
ATOM 2714 N N . GLY B 1 135 ? 0.972 -2.967 -0.637 1 93.94 135 GLY B N 1
A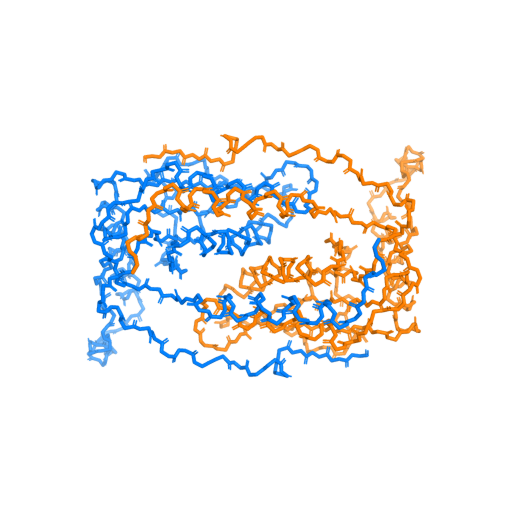TOM 2715 C CA . GLY B 1 135 ? 1.944 -2.061 -1.227 1 93.94 135 GLY B CA 1
ATOM 2716 C C . GLY B 1 135 ? 3.307 -2.133 -0.563 1 93.94 135 GLY B C 1
ATOM 2717 O O . GLY B 1 135 ? 4.332 -2.158 -1.244 1 93.94 135 GLY B O 1
ATOM 2718 N N . ILE B 1 136 ? 3.316 -2.182 0.679 1 93.25 136 ILE B N 1
ATOM 2719 C CA . ILE B 1 136 ? 4.551 -2.301 1.449 1 93.25 136 ILE B CA 1
ATOM 2720 C C . ILE B 1 136 ? 5.227 -3.633 1.137 1 93.25 136 ILE B C 1
ATOM 2722 O O . ILE B 1 136 ? 6.438 -3.68 0.903 1 93.25 136 ILE B O 1
ATOM 2726 N N . LEU B 1 137 ? 4.453 -4.656 1.112 1 94.31 137 LEU B N 1
ATOM 2727 C CA . LEU B 1 137 ? 4.973 -5.996 0.846 1 94.31 137 LEU B CA 1
ATOM 2728 C C . LEU B 1 137 ? 5.633 -6.062 -0.527 1 94.31 137 LEU B C 1
ATOM 2730 O O . LEU B 1 137 ? 6.672 -6.703 -0.691 1 94.31 137 LEU B O 1
ATOM 2734 N N . MET B 1 138 ? 5.09 -5.43 -1.456 1 93.44 138 MET B N 1
ATOM 2735 C CA . MET B 1 138 ? 5.637 -5.449 -2.809 1 93.44 138 MET B CA 1
ATOM 2736 C C . MET B 1 138 ? 7.055 -4.883 -2.83 1 93.44 138 MET B C 1
ATOM 2738 O O . MET B 1 138 ? 7.926 -5.41 -3.523 1 93.44 138 MET B O 1
ATOM 2742 N N . GLY B 1 139 ? 7.262 -3.811 -2.102 1 92.44 139 GLY B N 1
ATOM 2743 C CA . GLY B 1 139 ? 8.617 -3.295 -1.973 1 92.44 139 GLY B CA 1
ATOM 2744 C C . GLY B 1 139 ? 9.57 -4.281 -1.334 1 92.44 139 GLY B C 1
ATOM 2745 O O . GLY B 1 139 ? 10.703 -4.449 -1.801 1 92.44 139 GLY B O 1
ATOM 2746 N N . ALA B 1 140 ? 9.086 -4.934 -0.319 1 94.38 140 ALA B N 1
ATOM 2747 C CA . ALA B 1 140 ? 9.906 -5.918 0.383 1 94.38 140 ALA B CA 1
ATOM 2748 C C . ALA B 1 140 ? 10.258 -7.09 -0.528 1 94.38 140 ALA B C 1
ATOM 2750 O O . ALA B 1 140 ? 11.406 -7.531 -0.57 1 94.38 140 ALA B O 1
ATOM 2751 N N . LEU B 1 141 ? 9.281 -7.609 -1.26 1 94.94 141 LEU B N 1
ATOM 2752 C CA . LEU B 1 141 ? 9.516 -8.711 -2.188 1 94.94 141 LEU B CA 1
ATOM 2753 C C . LEU B 1 141 ? 10.57 -8.336 -3.225 1 94.94 141 LEU B C 1
ATOM 2755 O O . LEU B 1 141 ? 11.453 -9.133 -3.535 1 94.94 141 LEU B O 1
ATOM 2759 N N . HIS B 1 142 ? 10.492 -7.129 -3.701 1 93.69 142 HIS B N 1
ATOM 2760 C CA . HIS B 1 142 ? 11.461 -6.66 -4.684 1 93.69 142 HIS B CA 1
ATOM 2761 C C . HIS B 1 142 ? 12.867 -6.605 -4.094 1 93.69 142 HIS B C 1
ATOM 2763 O O . HIS B 1 142 ? 13.836 -7.016 -4.738 1 93.69 142 HIS B O 1
ATOM 2769 N N . HIS B 1 143 ? 12.992 -6.137 -2.896 1 94.06 143 HIS B N 1
ATOM 2770 C CA . HIS B 1 143 ? 14.289 -6.074 -2.227 1 94.06 143 HIS B CA 1
ATOM 2771 C C . HIS B 1 143 ? 14.836 -7.469 -1.961 1 94.06 143 HIS B C 1
ATOM 2773 O O . HIS B 1 143 ? 16.062 -7.66 -1.903 1 94.06 143 HIS B O 1
ATOM 2779 N N . ALA B 1 144 ? 13.953 -8.43 -1.853 1 94.81 144 ALA B N 1
ATOM 2780 C CA . ALA B 1 144 ? 14.359 -9.82 -1.646 1 94.81 144 ALA B CA 1
ATOM 2781 C C . ALA B 1 144 ? 14.766 -10.477 -2.963 1 94.81 144 ALA B C 1
ATOM 2783 O O . ALA B 1 144 ? 15.172 -11.641 -2.984 1 94.81 144 ALA B O 1
ATOM 2784 N N . GLY B 1 145 ? 14.609 -9.711 -4.074 1 93 145 GLY B N 1
ATOM 2785 C CA . GLY B 1 145 ? 14.922 -10.25 -5.387 1 93 145 GLY B CA 1
ATOM 2786 C C . GLY B 1 145 ? 13.812 -11.109 -5.965 1 93 145 GLY B C 1
ATOM 2787 O O . GLY B 1 145 ? 14.055 -11.914 -6.871 1 93 145 GLY B O 1
ATOM 2788 N N . LEU B 1 146 ? 12.656 -11.016 -5.41 1 94.06 146 LEU B N 1
ATOM 2789 C CA . LEU B 1 146 ? 11.508 -11.781 -5.863 1 94.06 146 LEU B CA 1
ATOM 2790 C C . LEU B 1 146 ? 10.578 -10.922 -6.711 1 94.06 146 LEU B C 1
ATOM 2792 O O . LEU B 1 146 ? 10.602 -9.688 -6.609 1 94.06 146 LEU B O 1
ATOM 2796 N N . CYS B 1 147 ? 9.883 -11.547 -7.586 1 92.56 147 CYS B N 1
ATOM 2797 C CA . CYS B 1 147 ? 8.859 -10.867 -8.367 1 92.56 147 CYS B CA 1
ATOM 2798 C C . CYS B 1 147 ? 7.465 -11.359 -7.988 1 92.56 147 CYS B C 1
ATOM 2800 O O . CYS B 1 147 ? 7.324 -12.375 -7.312 1 92.56 147 CYS B O 1
ATOM 2802 N N . THR B 1 148 ? 6.5 -10.57 -8.328 1 92.94 148 THR B N 1
ATOM 2803 C CA . THR B 1 148 ? 5.113 -10.914 -8.039 1 92.94 148 THR B CA 1
ATOM 2804 C C . THR B 1 148 ? 4.176 -10.312 -9.086 1 92.94 148 THR B C 1
ATOM 2806 O O . THR B 1 148 ? 4.625 -9.602 -9.984 1 92.94 148 THR B O 1
ATOM 2809 N N . LEU B 1 149 ? 2.953 -10.758 -9.047 1 91.12 149 LEU B N 1
ATOM 2810 C CA . LEU B 1 149 ? 1.835 -10.289 -9.859 1 91.12 149 LEU B CA 1
ATOM 2811 C C . LEU B 1 149 ? 0.642 -9.922 -8.984 1 91.12 149 LEU B C 1
ATOM 2813 O O . LEU B 1 149 ? 0.334 -10.633 -8.023 1 91.12 149 LEU B O 1
ATOM 2817 N N . THR B 1 150 ? 0.088 -8.734 -9.273 1 90.25 150 THR B N 1
ATOM 2818 C CA . THR B 1 150 ? -1.169 -8.398 -8.609 1 90.25 150 THR B CA 1
ATOM 2819 C C . THR B 1 150 ? -2.348 -9.047 -9.336 1 90.25 150 THR B C 1
ATOM 2821 O O . THR B 1 150 ? -2.893 -8.469 -10.281 1 90.25 150 THR B O 1
ATOM 2824 N N . TYR B 1 151 ? -2.723 -10.203 -8.891 1 87.88 151 TYR B N 1
ATOM 2825 C CA . TYR B 1 151 ? -3.766 -10.992 -9.539 1 87.88 151 TYR B CA 1
ATOM 2826 C C . TYR B 1 151 ? -5.07 -10.914 -8.758 1 87.88 151 TYR B C 1
ATOM 2828 O O . TYR B 1 151 ? -5.102 -11.211 -7.559 1 87.88 151 TYR B O 1
ATOM 2836 N N . THR B 1 152 ? -6.109 -10.477 -9.398 1 82.69 152 THR B N 1
ATOM 2837 C CA . THR B 1 152 ? -7.418 -10.344 -8.766 1 82.69 152 THR B CA 1
ATOM 2838 C C . THR B 1 152 ? -8.445 -11.234 -9.469 1 82.69 152 THR B C 1
ATOM 2840 O O . THR B 1 152 ? -9.125 -10.781 -10.391 1 82.69 152 THR B O 1
ATOM 2843 N N . PRO B 1 153 ? -8.43 -12.414 -9.047 1 74.88 153 PRO B N 1
ATOM 2844 C CA . PRO B 1 153 ? -9.492 -13.25 -9.617 1 74.88 153 PRO B CA 1
ATOM 2845 C C . PRO B 1 153 ? -10.891 -12.781 -9.211 1 74.88 153 PRO B C 1
ATOM 2847 O O . PRO B 1 153 ? -11.062 -12.211 -8.133 1 74.88 153 PRO B O 1
ATOM 2850 N N . SER B 1 154 ? -11.875 -12.719 -10.125 1 69.12 154 SER B N 1
ATOM 2851 C CA . SER B 1 154 ? -13.273 -12.43 -9.805 1 69.12 154 SER B CA 1
ATOM 2852 C C . SER B 1 154 ? -14.18 -13.602 -10.18 1 69.12 154 SER B C 1
ATOM 2854 O O . SER B 1 154 ? -14.148 -14.07 -11.32 1 69.12 154 SER B O 1
ATOM 2856 N N . PRO B 1 155 ? -14.945 -14 -9.008 1 75.5 155 PRO B N 1
ATOM 2857 C CA . PRO B 1 155 ? -15.039 -13.641 -7.59 1 75.5 155 PRO B CA 1
ATOM 2858 C C . PRO B 1 155 ? -13.945 -14.273 -6.738 1 75.5 155 PRO B C 1
ATOM 2860 O O . PRO B 1 155 ? -13.414 -15.328 -7.098 1 75.5 155 PRO B O 1
ATOM 2863 N N . MET B 1 156 ? -13.641 -13.703 -5.676 1 84.56 156 MET B N 1
ATOM 2864 C CA . MET B 1 156 ? -12.523 -14.164 -4.859 1 84.56 156 MET B CA 1
ATOM 2865 C C . MET B 1 156 ? -13.016 -14.922 -3.631 1 84.56 156 MET B C 1
ATOM 2867 O O . MET B 1 156 ? -12.219 -15.492 -2.887 1 84.56 156 MET B O 1
ATOM 2871 N N . ALA B 1 157 ? -14.258 -15.094 -3.51 1 84.75 157 ALA B N 1
ATOM 2872 C CA . ALA B 1 157 ? -14.828 -15.711 -2.316 1 84.75 157 ALA B CA 1
ATOM 2873 C C . ALA B 1 157 ? -14.461 -17.188 -2.234 1 84.75 157 ALA B C 1
ATOM 2875 O O . ALA B 1 157 ? -14.375 -17.75 -1.142 1 84.75 157 ALA B O 1
ATOM 2876 N N . PHE B 1 158 ? -14.234 -17.766 -3.357 1 87.62 158 PHE B N 1
ATOM 2877 C CA . PHE B 1 158 ? -13.898 -19.188 -3.365 1 87.62 158 PHE B CA 1
ATOM 2878 C C . PHE B 1 158 ? -12.609 -19.453 -2.602 1 87.62 158 PHE B C 1
ATOM 2880 O O . PHE B 1 158 ? -12.438 -20.516 -2.002 1 87.62 158 PHE B O 1
ATOM 2887 N N . LEU B 1 159 ? -11.711 -18.484 -2.578 1 92 159 LEU B N 1
ATOM 2888 C CA . LEU B 1 159 ? -10.438 -18.641 -1.883 1 92 159 LEU B CA 1
ATOM 2889 C C . LEU B 1 159 ? -10.648 -18.719 -0.375 1 92 159 LEU B C 1
ATOM 2891 O O . LEU B 1 159 ? -9.945 -19.469 0.316 1 92 159 LEU B O 1
ATOM 2895 N N . ARG B 1 160 ? -11.547 -17.906 0.096 1 91.81 160 ARG B N 1
ATOM 2896 C CA . ARG B 1 160 ? -11.875 -17.938 1.518 1 91.81 160 ARG B CA 1
ATOM 2897 C C . ARG B 1 160 ? -12.344 -19.328 1.94 1 91.81 160 ARG B C 1
ATOM 2899 O O . ARG B 1 160 ? -11.867 -19.875 2.936 1 91.81 160 ARG B O 1
ATOM 2906 N N . ASP B 1 161 ? -13.227 -19.891 1.124 1 90.94 161 ASP B N 1
ATOM 2907 C CA . ASP B 1 161 ? -13.797 -21.188 1.434 1 90.94 161 ASP B CA 1
ATOM 2908 C C . ASP B 1 161 ? -12.742 -22.297 1.296 1 90.94 161 ASP B C 1
ATOM 2910 O O . ASP B 1 161 ? -12.609 -23.141 2.176 1 90.94 161 ASP B O 1
ATOM 2914 N N . TYR B 1 162 ? -12.047 -22.219 0.251 1 91.44 162 TYR B N 1
ATOM 2915 C CA . TYR B 1 162 ? -11.047 -23.25 -0.02 1 91.44 162 TYR B CA 1
ATOM 2916 C C . TYR B 1 162 ? -9.961 -23.25 1.05 1 91.44 162 TYR B C 1
ATOM 2918 O O . TYR B 1 162 ? -9.508 -24.312 1.474 1 91.44 162 TYR B O 1
ATOM 2926 N N . LEU B 1 163 ? -9.547 -22.078 1.517 1 93.12 163 LEU B N 1
ATOM 2927 C CA . LEU B 1 163 ? -8.469 -21.969 2.498 1 93.12 163 LEU B CA 1
ATOM 2928 C C . LEU B 1 163 ? -9.023 -22.016 3.918 1 93.12 163 LEU B C 1
ATOM 2930 O O . LEU B 1 163 ? -8.289 -21.766 4.883 1 93.12 163 LEU B O 1
ATOM 2934 N N . GLU B 1 164 ? -10.266 -22.203 4.074 1 93.19 164 GLU B N 1
ATOM 2935 C CA . GLU B 1 164 ? -10.945 -22.391 5.352 1 93.19 164 GLU B CA 1
ATOM 2936 C C . GLU B 1 164 ? -10.742 -21.172 6.262 1 93.19 164 GLU B C 1
ATOM 2938 O O . GLU B 1 164 ? -10.375 -21.328 7.43 1 93.19 164 GLU B O 1
ATOM 2943 N N . ARG B 1 165 ? -10.93 -20.094 5.648 1 92.75 165 ARG B N 1
ATOM 2944 C CA . ARG B 1 165 ? -10.844 -18.859 6.414 1 92.75 165 ARG B CA 1
ATOM 2945 C C . ARG B 1 165 ? -12.203 -18.469 6.988 1 92.75 165 ARG B C 1
ATOM 2947 O O . ARG B 1 165 ? -13.242 -18.812 6.422 1 92.75 165 ARG B O 1
ATOM 2954 N N . PRO B 1 166 ? -12.148 -17.734 8.164 1 93.62 166 PRO B N 1
ATOM 2955 C CA . PRO B 1 166 ? -13.414 -17.25 8.711 1 93.62 166 PRO B CA 1
ATOM 2956 C C . PRO B 1 166 ? -14.188 -16.375 7.734 1 93.62 166 PRO B C 1
ATOM 2958 O O . PRO B 1 166 ? -13.594 -15.758 6.844 1 93.62 166 PRO B O 1
ATOM 2961 N N . LYS B 1 167 ? -15.523 -16.25 7.953 1 93.5 167 LYS B N 1
ATOM 2962 C CA . LYS B 1 167 ? -16.422 -15.555 7.039 1 93.5 167 LYS B CA 1
ATOM 2963 C C . LYS B 1 167 ? -16.094 -14.07 6.965 1 93.5 167 LYS B C 1
ATOM 2965 O O . LYS B 1 167 ? -16.281 -13.43 5.93 1 93.5 167 LYS B O 1
ATOM 2970 N N . ASN B 1 168 ? -15.508 -13.539 7.992 1 94.19 168 ASN B N 1
ATOM 2971 C CA . ASN B 1 168 ? -15.227 -12.102 8.031 1 94.19 168 ASN B CA 1
ATOM 2972 C C . ASN B 1 168 ? -13.914 -11.773 7.336 1 94.19 168 ASN B C 1
ATOM 2974 O O . ASN B 1 168 ? -13.555 -10.602 7.203 1 94.19 168 ASN B O 1
ATOM 2978 N N . GLU B 1 169 ? -13.18 -12.781 6.961 1 94.31 169 GLU B N 1
ATOM 2979 C CA . GLU B 1 169 ? -11.969 -12.539 6.184 1 94.31 169 GLU B CA 1
ATOM 2980 C C . GLU B 1 169 ? -12.25 -12.641 4.684 1 94.31 169 GLU B C 1
ATOM 2982 O O . GLU B 1 169 ? -12.422 -13.734 4.148 1 94.31 169 GLU B O 1
ATOM 2987 N N . MET B 1 170 ? -12.242 -11.508 4.059 1 94.62 170 MET B N 1
ATOM 2988 C CA . MET B 1 170 ? -12.555 -11.438 2.633 1 94.62 170 MET B CA 1
ATOM 2989 C C . MET B 1 170 ? -11.281 -11.305 1.805 1 94.62 170 MET B C 1
ATOM 2991 O O . MET B 1 170 ? -10.5 -10.375 2.008 1 94.62 170 MET B O 1
ATOM 2995 N N . PRO B 1 171 ? -11.062 -12.32 0.907 1 95 171 PRO B N 1
ATOM 2996 C CA . PRO B 1 171 ? -9.898 -12.188 0.023 1 95 171 PRO B CA 1
ATOM 2997 C C . PRO B 1 171 ? -10.078 -11.078 -1.018 1 95 171 PRO B C 1
ATOM 2999 O O . PRO B 1 171 ? -11.188 -10.867 -1.508 1 95 171 PRO B O 1
ATOM 3002 N N . PHE B 1 172 ? -8.961 -10.367 -1.354 1 93.44 172 PHE B N 1
ATOM 3003 C CA . PHE B 1 172 ? -9.164 -9.305 -2.33 1 93.44 172 PHE B CA 1
ATOM 3004 C C . PHE B 1 172 ? -8.023 -9.273 -3.346 1 93.44 172 PHE B C 1
ATOM 3006 O O . PHE B 1 172 ? -8.125 -8.602 -4.375 1 93.44 172 PHE 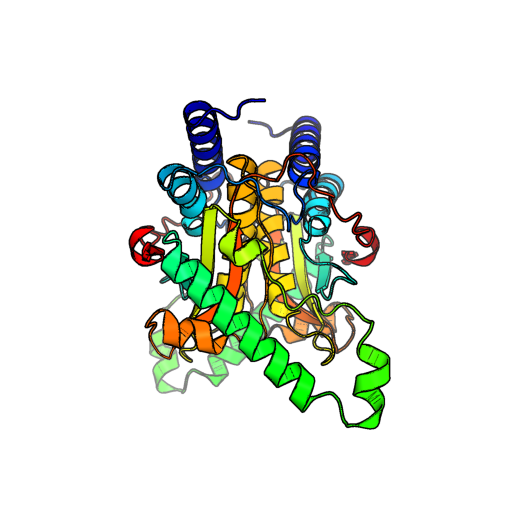B O 1
ATOM 3013 N N . ILE B 1 173 ? -6.934 -10.086 -3.121 1 94.19 173 ILE B N 1
ATOM 3014 C CA . ILE B 1 173 ? -5.844 -10.117 -4.09 1 94.19 173 ILE B CA 1
ATOM 3015 C C . ILE B 1 173 ? -4.988 -11.359 -3.871 1 94.19 173 ILE B C 1
ATOM 3017 O O . ILE B 1 173 ? -4.84 -11.828 -2.738 1 94.19 173 ILE B O 1
ATOM 3021 N N . VAL B 1 174 ? -4.496 -11.93 -4.957 1 94.31 174 VAL B N 1
ATOM 3022 C CA . VAL B 1 174 ? -3.549 -13.039 -4.941 1 94.31 174 VAL B CA 1
ATOM 3023 C C . VAL B 1 174 ? -2.213 -12.594 -5.527 1 94.31 174 VAL B C 1
ATOM 3025 O O . VAL B 1 174 ? -2.168 -12.008 -6.609 1 94.31 174 VAL B O 1
ATOM 3028 N N . LEU B 1 175 ? -1.158 -12.906 -4.797 1 95.38 175 LEU B N 1
ATOM 3029 C CA . LEU B 1 175 ? 0.192 -12.547 -5.223 1 95.38 175 LEU B CA 1
ATOM 3030 C C . LEU B 1 175 ? 1.029 -13.797 -5.469 1 95.38 175 LEU B C 1
ATOM 3032 O O . LEU B 1 175 ? 1.597 -14.367 -4.535 1 95.38 175 LEU B O 1
ATOM 3036 N N . PRO B 1 176 ? 1.076 -14.242 -6.742 1 95.31 176 PRO B N 1
ATOM 3037 C CA . PRO B 1 176 ? 2.113 -15.227 -7.047 1 95.31 176 PRO B CA 1
ATOM 3038 C C . PRO B 1 176 ? 3.525 -14.688 -6.832 1 95.31 176 PRO B C 1
ATOM 3040 O O . PRO B 1 176 ? 3.852 -13.602 -7.312 1 95.31 176 PRO B O 1
ATOM 3043 N N . VAL B 1 177 ? 4.336 -15.406 -6.113 1 95.44 177 VAL B N 1
ATOM 3044 C CA . VAL B 1 177 ? 5.672 -14.938 -5.758 1 95.44 177 VAL B CA 1
ATOM 3045 C C . VAL B 1 177 ? 6.715 -15.953 -6.203 1 95.44 177 VAL B C 1
ATOM 3047 O O . VAL B 1 177 ? 6.574 -17.156 -5.938 1 95.44 177 VAL B O 1
ATOM 3050 N N . GLY B 1 178 ? 7.699 -15.484 -6.871 1 95.12 178 GLY B N 1
ATOM 3051 C CA . GLY B 1 178 ? 8.781 -16.344 -7.336 1 95.12 178 GLY B CA 1
ATOM 3052 C C . GLY B 1 178 ? 9.859 -15.586 -8.078 1 95.12 178 GLY B C 1
ATOM 3053 O O . GLY B 1 178 ? 9.961 -14.359 -7.969 1 95.12 178 GLY B O 1
ATOM 3054 N N . TYR B 1 179 ? 10.719 -16.375 -8.695 1 93.38 179 TYR B N 1
ATOM 3055 C CA . TYR B 1 179 ? 11.719 -15.805 -9.594 1 93.38 179 TYR B CA 1
ATOM 3056 C C . TYR B 1 179 ? 11.18 -15.688 -11.008 1 93.38 179 TYR B C 1
ATOM 3058 O O . TYR B 1 179 ? 10.414 -16.531 -11.461 1 93.38 179 TYR B O 1
ATOM 3066 N N . PRO B 1 180 ? 11.516 -14.586 -11.664 1 89.62 180 PRO B N 1
ATOM 3067 C CA . PRO B 1 180 ? 11.07 -14.469 -13.047 1 89.62 180 PRO B CA 1
ATOM 3068 C C . PRO B 1 180 ? 11.703 -15.508 -13.969 1 89.62 180 PRO B C 1
ATOM 3070 O O . PRO B 1 180 ? 12.867 -15.883 -13.773 1 89.62 180 PRO B O 1
ATOM 3073 N N . ALA B 1 181 ? 10.883 -15.914 -14.938 1 87.56 181 ALA B N 1
ATOM 3074 C CA . ALA B 1 181 ? 11.453 -16.781 -15.969 1 87.56 181 ALA B CA 1
ATOM 3075 C C . ALA B 1 181 ? 12.531 -16.062 -16.766 1 87.56 181 ALA B C 1
ATOM 3077 O O . ALA B 1 181 ? 12.5 -14.836 -16.891 1 87.56 181 ALA B O 1
ATOM 3078 N N . ALA B 1 182 ? 13.5 -16.797 -17.25 1 80.69 182 ALA B N 1
ATOM 3079 C CA . ALA B 1 182 ? 14.594 -16.219 -18.016 1 80.69 182 ALA B CA 1
ATOM 3080 C C . ALA B 1 182 ? 14.078 -15.461 -19.234 1 80.69 182 ALA B C 1
ATOM 3082 O O . ALA B 1 182 ? 14.656 -14.445 -19.641 1 80.69 182 ALA B O 1
ATOM 3083 N N . ASP B 1 183 ? 12.984 -15.906 -19.797 1 75.75 183 ASP B N 1
ATOM 3084 C CA . ASP B 1 183 ? 12.438 -15.328 -21.031 1 75.75 183 ASP B CA 1
ATOM 3085 C C . ASP B 1 183 ? 11.227 -14.453 -20.719 1 75.75 183 ASP B C 1
ATOM 3087 O O . ASP B 1 183 ? 10.414 -14.172 -21.609 1 75.75 183 ASP B O 1
ATOM 3091 N N . CYS B 1 184 ? 11.18 -14.148 -19.547 1 71.56 184 CYS B N 1
ATOM 3092 C CA . CYS B 1 184 ? 9.992 -13.398 -19.141 1 71.56 184 CYS B CA 1
ATOM 3093 C C . CYS B 1 184 ? 9.906 -12.07 -19.875 1 71.56 184 CYS B C 1
ATOM 3095 O O . CYS B 1 184 ? 10.891 -11.328 -19.953 1 71.56 184 CYS B O 1
ATOM 3097 N N . GLU B 1 185 ? 8.766 -11.961 -20.656 1 64.06 185 GLU B N 1
ATOM 3098 C CA . GLU B 1 185 ? 8.484 -10.688 -21.312 1 64.06 185 GLU B CA 1
ATOM 3099 C C . GLU B 1 185 ? 7.836 -9.703 -20.328 1 64.06 185 GLU B C 1
ATOM 3101 O O . GLU B 1 185 ? 7.039 -10.102 -19.484 1 64.06 185 GLU B O 1
ATOM 3106 N N . VAL B 1 186 ? 8.555 -8.648 -20.094 1 60.47 186 VAL B N 1
ATOM 3107 C CA . VAL B 1 186 ? 7.973 -7.625 -19.219 1 60.47 186 VAL B CA 1
ATOM 3108 C C . VAL B 1 186 ? 7.008 -6.754 -20.031 1 60.47 186 VAL B C 1
ATOM 3110 O O . VAL B 1 186 ? 7.391 -6.168 -21.047 1 60.47 186 VAL B O 1
ATOM 3113 N N . PRO B 1 187 ? 5.711 -6.977 -19.641 1 57.66 187 PRO B N 1
ATOM 3114 C CA . PRO B 1 187 ? 4.812 -6.062 -20.344 1 57.66 187 PRO B CA 1
ATOM 3115 C C . PRO B 1 187 ? 5.238 -4.602 -20.203 1 57.66 187 PRO B C 1
ATOM 3117 O O . PRO B 1 187 ? 5.789 -4.203 -19.172 1 57.66 187 PRO B O 1
ATOM 3120 N N . ASN B 1 188 ? 5.43 -3.973 -21.344 1 55.47 188 ASN B N 1
ATOM 3121 C CA . ASN B 1 188 ? 5.691 -2.537 -21.312 1 55.47 188 ASN B CA 1
ATOM 3122 C C . ASN B 1 188 ? 4.438 -1.751 -20.938 1 55.47 188 ASN B C 1
ATOM 3124 O O . ASN B 1 188 ? 3.607 -1.454 -21.797 1 55.47 188 ASN B O 1
ATOM 3128 N N . ILE B 1 189 ? 4.141 -1.791 -19.703 1 58.28 189 ILE B N 1
ATOM 3129 C CA . ILE B 1 189 ? 2.98 -1.008 -19.297 1 58.28 189 ILE B CA 1
ATOM 3130 C C . ILE B 1 189 ? 3.398 0.438 -19.047 1 58.28 189 ILE B C 1
ATOM 3132 O O . ILE B 1 189 ? 4.324 0.695 -18.266 1 58.28 189 ILE B O 1
ATOM 3136 N N . THR B 1 190 ? 2.932 1.3 -20 1 58.09 190 THR B N 1
ATOM 3137 C CA . THR B 1 190 ? 3.217 2.719 -19.828 1 58.09 190 THR B CA 1
ATOM 3138 C C . THR B 1 190 ? 2.316 3.322 -18.75 1 58.09 190 THR B C 1
ATOM 3140 O O . THR B 1 190 ? 1.102 3.115 -18.766 1 58.09 190 THR B O 1
ATOM 3143 N N . LYS B 1 191 ? 2.893 3.9 -17.719 1 65.94 191 LYS B N 1
ATOM 3144 C CA . LYS B 1 191 ? 2.162 4.609 -16.672 1 65.94 191 LYS B CA 1
ATOM 3145 C C . LYS B 1 191 ? 2.002 6.09 -17.031 1 65.94 191 LYS B C 1
ATOM 3147 O O . LYS B 1 191 ? 2.816 6.648 -17.766 1 65.94 191 LYS B O 1
ATOM 3152 N N . LYS B 1 192 ? 0.866 6.633 -16.578 1 68.5 192 LYS B N 1
ATOM 3153 C CA . LYS B 1 192 ? 0.719 8.078 -16.703 1 68.5 192 LYS B CA 1
ATOM 3154 C C . LYS B 1 192 ? 1.864 8.812 -16 1 68.5 192 LYS B C 1
ATOM 3156 O O . LYS B 1 192 ? 2.367 8.352 -14.977 1 68.5 192 LYS B O 1
ATOM 3161 N N . PRO B 1 193 ? 2.156 9.898 -16.719 1 71.38 193 PRO B N 1
ATOM 3162 C CA . PRO B 1 193 ? 3.143 10.727 -16.016 1 71.38 193 PRO B CA 1
ATOM 3163 C C . PRO B 1 193 ? 2.645 11.219 -14.664 1 71.38 193 PRO B C 1
ATOM 3165 O O . PRO B 1 193 ? 1.434 11.32 -14.445 1 71.38 193 PRO B O 1
ATOM 3168 N N . LEU B 1 194 ? 3.523 11.453 -13.727 1 74.44 194 LEU B N 1
ATOM 3169 C CA . LEU B 1 194 ? 3.219 11.898 -12.367 1 74.44 194 LEU B CA 1
ATOM 3170 C C . LEU B 1 194 ? 2.283 13.102 -12.391 1 74.44 194 LEU B C 1
ATOM 3172 O O . LEU B 1 194 ? 1.414 13.234 -11.523 1 74.44 194 LEU B O 1
ATOM 3176 N N . SER B 1 195 ? 2.408 13.844 -13.414 1 75.62 195 SER B N 1
ATOM 3177 C CA . SER B 1 195 ? 1.627 15.07 -13.508 1 75.62 195 SER B CA 1
ATOM 3178 C C . SER B 1 195 ? 0.14 14.773 -13.664 1 75.62 195 SER B C 1
ATOM 3180 O O . SER B 1 195 ? -0.706 15.617 -13.359 1 75.62 195 SER B O 1
ATOM 3182 N N . GLU B 1 196 ? -0.118 13.555 -14.117 1 74.31 196 GLU B N 1
ATOM 3183 C CA . GLU B 1 196 ? -1.517 13.195 -14.336 1 74.31 196 GLU B CA 1
ATOM 3184 C C . GLU B 1 196 ? -2.143 12.625 -13.07 1 74.31 196 GLU B C 1
ATOM 3186 O O . GLU B 1 196 ? -3.367 12.523 -12.969 1 74.31 196 GLU B O 1
ATOM 3191 N N . VAL B 1 197 ? -1.255 12.336 -12.094 1 78.62 197 VAL B N 1
ATOM 3192 C CA . VAL B 1 197 ? -1.823 11.742 -10.891 1 78.62 197 VAL B CA 1
ATOM 3193 C C . VAL B 1 197 ? -1.597 12.68 -9.703 1 78.62 197 VAL B C 1
ATOM 3195 O O . VAL B 1 197 ? -2.047 12.391 -8.586 1 78.62 197 VAL B O 1
ATOM 3198 N N . LEU B 1 198 ? -0.981 13.758 -9.961 1 81.19 198 LEU B N 1
ATOM 3199 C CA . LEU B 1 198 ? -0.663 14.727 -8.906 1 81.19 198 LEU B CA 1
ATOM 3200 C C . LEU B 1 198 ? -1.382 16.047 -9.148 1 81.19 198 LEU B C 1
ATOM 3202 O O . LEU B 1 198 ? -1.436 16.531 -10.281 1 81.19 198 LEU B O 1
ATOM 3206 N N . VAL B 1 199 ? -2.047 16.547 -8.141 1 76.12 199 VAL B N 1
ATOM 3207 C CA . VAL B 1 199 ? -2.566 17.906 -8.141 1 76.12 199 VAL B CA 1
ATOM 3208 C C . VAL B 1 199 ? -1.878 18.719 -7.043 1 76.12 199 VAL B C 1
ATOM 3210 O O . VAL B 1 199 ? -1.76 18.266 -5.902 1 76.12 199 VAL B O 1
ATOM 3213 N N . LYS B 1 200 ? -1.418 19.922 -7.453 1 81.19 200 LYS B N 1
ATOM 3214 C CA . LYS B 1 200 ? -0.67 20.75 -6.504 1 81.19 200 LYS B CA 1
ATOM 3215 C C . LYS B 1 200 ? -1.485 21.953 -6.07 1 81.19 200 LYS B C 1
ATOM 3217 O O . LYS B 1 200 ? -2.158 22.594 -6.887 1 81.19 200 LYS B O 1
ATOM 3222 N N . PHE B 1 201 ? -1.496 22.109 -4.766 1 70.38 201 PHE B N 1
ATOM 3223 C CA . PHE B 1 201 ? -2.148 23.281 -4.203 1 70.38 201 PHE B CA 1
ATOM 3224 C C . PHE B 1 201 ? -1.158 24.109 -3.398 1 70.38 201 PHE B C 1
ATOM 3226 O O . PHE B 1 201 ? -0.284 23.562 -2.723 1 70.38 201 PHE B O 1
#

Solvent-accessible surface area (backbone atoms only — not comparable to full-atom values): 21289 Å² total; per-residue (Å²): 124,83,80,46,70,65,60,29,45,52,42,29,50,52,48,45,61,57,53,61,68,62,56,50,46,67,42,41,22,82,54,79,61,61,66,66,54,54,51,56,24,51,52,43,41,55,59,54,77,62,76,67,80,74,45,37,40,36,36,39,39,54,43,66,69,58,30,45,48,51,37,51,53,50,37,50,39,42,52,49,48,49,56,72,63,43,56,83,76,51,44,67,69,45,61,71,60,68,71,63,66,68,54,59,35,50,59,38,19,38,30,36,38,35,37,22,21,32,65,48,80,84,42,74,59,13,57,42,52,34,22,17,33,50,22,36,29,52,54,29,33,45,56,41,68,36,39,37,26,88,40,64,69,62,77,37,62,62,55,24,61,74,68,68,47,59,88,46,39,43,44,72,40,37,32,32,30,24,39,64,25,93,78,48,71,67,73,86,71,78,59,69,57,63,73,78,35,46,43,82,84,125,84,80,46,71,64,60,28,45,51,43,29,49,53,49,45,59,57,54,60,68,62,55,52,46,66,41,41,22,81,54,78,58,60,65,63,54,53,51,57,24,53,51,44,42,57,61,55,75,62,74,67,78,74,45,36,40,33,36,38,39,54,42,65,69,58,30,44,50,51,37,52,53,51,37,50,40,40,51,50,50,47,56,71,64,42,55,82,76,51,45,68,70,45,60,72,60,66,69,63,66,67,54,60,36,49,57,37,19,38,30,35,36,36,39,21,21,33,66,47,82,85,42,74,62,14,57,42,51,34,24,18,33,50,23,36,27,52,55,30,34,46,56,41,67,35,38,38,25,88,39,63,68,62,76,37,61,61,54,22,61,74,67,68,47,61,88,47,40,43,45,72,40,36,31,31,31,25,38,65,24,94,79,49,70,66,73,85,71,76,62,71,58,63,72,78,36,47,43,83,83

Sequence (402 aa):
MIVNDETQLAAIESYFQFMKKRRNVRQYARENVDINLLHQAMRAVAIDPFGGEQPYRFAIVSNNEQKQKIRELAEIEEVKLYQERISDEWREALAPLGTNESKPHLTDAAHLVVAFYDTNERNNFALERASMAVGILMGALHHAGLCTLTYTPSPMAFLRDYLERPKNEMPFIVLPVGYPAADCEVPNITKKPLSEVLVKFMIVNDETQLAAIESYFQFMKKRRNVRQYARENVDINLLHQAMRAVAIDPFGGEQPYRFAIVSNNEQKQKIRELAEIEEVKLYQERISDEWREALAPLGTNESKPHLTDAAHLVVAFYDTNERNNFALERASMAVGILMGALHHAGLCTLTYTPSPMAFLRDYLERPKNEMPFIVLPVGYPAADCEVPNITKKPLSEVLVKF